Protein AF-A0A1F8V0E2-F1 (afdb_monomer)

Mean predicted aligned error: 14.2 Å

Radius of gyration: 27.64 Å; Cα contacts (8 Å, |Δi|>4): 1046; chains: 1; bounding box: 62×110×62 Å

Secondary structure (DSSP, 8-state):
--------------------------SS--EE-TT--B-----------------EEE--TT------BTTB---------S--EEEEE-TTSPEEEEE----TT-EEEEE--TTSS--EEEEEESSTTS---SS--EEEEP--HHHHHHHHHHHHHHHTTSBGGG--EEEESSTT-BGGG-TTTTTS-SBSS-HHHHHHTT--EEEEEEEEETTTTEEEE---B--TT-SSPPBT--TTSPBHHHHHHHHHHHHHHHTTT-TT--EEEEEEEE-TTTHHHHHHHHHHHTTTTB--HHHHHHHHHHTTPPP-SSB-TTT-BHHHHHHTT--EEEEESSSTTTT-SSEE-BBTTSPBSPEEEEGGGGGSTTHHHHTTTTSTT--S-EEEE-B--TTS-TTB---HHHHHHHTTS---EEEESS--TT-HHHHHT--SBPTT-SPPTTSTT--SEEEEETTTTEEE----TTTS-EEEEEEETTS-TTS-EEEEEES---GGGHHHHHHHHHHHHH-TTEEE----SHHHHHHHHHHGGG-SEEEEEEEEETTEEEETT--S-----

pLDDT: mean 71.25, std 27.0, range [20.19, 98.75]

Nearest PDB structures (foldseek):
  3ptd-assembly1_A  TM=5.084E-01  e=2.841E-07  Bacillus cereus
  6ptd-assembly1_A  TM=5.442E-01  e=3.149E-06  Bacillus cereus

Sequence (565 aa):
MKSPRLQQALFVTLLSSCILTSYAWDEYLNIYNNSNEPLNYSASPVKSSGITPNHAVVIPPYSKLNVKVKDGTLSFFERWQSKGVISLSSEHGGTVTVNYHGWANYHSLELKNKTKNSNANVQLFTDSRKMCDGPINCIIVSPNMDWVKQTLQLQNAMNRYEPLNNQQQVSTHNSYISSAYGKTYGIDPNQKIKISEQLEAGVTALEIDLHYAITRDDILLCHGHPRFGLPAPAIGCAPWDDKLSEGLQEISRWMEQKLKTNSNLFITLYLDASLAGHVKMADSIFQRELGQYIFSRQDLANYLQKQGLSPSSALPADRLTQQDILAVQKHILIVTKGREFENSRFVFDRTTSGIDFPYDRGVSAVDDATFGAHIFNKDVNHTSLWRLYEDQTAISDQDRYVNVFNIAKIMPWRVNWISMDKLTSNDSRLASLVWSWDIDFPLATSNNNAKPYAVLVKDRQRLQNGIDVATQPVSVLCHDETQAIKEGWVVTRATHLNTSDLVNSAEQMCQQNFGPSFRFAAPVNSYSMAPAVQAAANADRVLVNNIYEDGQWVVNQKRGLTLVK

Structure (mmCIF, N/CA/C/O backbone):
data_AF-A0A1F8V0E2-F1
#
_entry.id   AF-A0A1F8V0E2-F1
#
loop_
_atom_site.group_PDB
_atom_site.id
_atom_site.type_symbol
_atom_site.label_atom_id
_atom_site.label_alt_id
_atom_site.label_comp_id
_atom_site.label_asym_id
_atom_site.label_entity_id
_atom_site.label_seq_id
_atom_site.pdbx_PDB_ins_code
_atom_site.Cartn_x
_atom_site.Cartn_y
_atom_site.Cartn_z
_atom_site.occupancy
_atom_site.B_iso_or_equiv
_atom_site.auth_seq_id
_atom_site.auth_comp_id
_atom_site.auth_asym_id
_atom_site.auth_atom_id
_atom_site.pdbx_PDB_model_num
ATOM 1 N N . MET A 1 1 ? -5.749 -82.601 -27.896 1.00 32.06 1 MET A N 1
ATOM 2 C CA . MET A 1 1 ? -5.271 -83.143 -26.601 1.00 32.06 1 MET A CA 1
ATOM 3 C C . MET A 1 1 ? -5.650 -82.166 -25.494 1.00 32.06 1 MET A C 1
ATOM 5 O O . MET A 1 1 ? -5.519 -80.978 -25.731 1.00 32.06 1 MET A O 1
ATOM 9 N N . LYS A 1 2 ? -6.161 -82.670 -24.358 1.00 30.38 2 LYS A N 1
ATOM 10 C CA . LYS A 1 2 ? -6.510 -81.958 -23.103 1.00 30.38 2 LYS A CA 1
ATOM 11 C C . LYS A 1 2 ? -7.032 -80.504 -23.207 1.00 30.38 2 LYS A C 1
ATOM 13 O O . LYS A 1 2 ? -6.285 -79.547 -23.057 1.00 30.38 2 LYS A O 1
ATOM 18 N N . SER A 1 3 ? -8.354 -80.374 -23.316 1.00 24.47 3 SER A N 1
ATOM 19 C CA . SER A 1 3 ? -9.130 -79.374 -22.552 1.00 24.47 3 SER A CA 1
ATOM 20 C C . SER A 1 3 ? -9.535 -80.004 -21.193 1.00 24.47 3 SER A C 1
ATOM 22 O O . SER A 1 3 ? -9.046 -81.105 -20.904 1.00 24.47 3 SER A O 1
ATOM 24 N N . PRO A 1 4 ? -10.477 -79.458 -20.388 1.00 48.12 4 PRO A N 1
ATOM 25 C CA . PRO A 1 4 ? -11.000 -78.084 -20.242 1.00 48.12 4 PRO A CA 1
ATOM 26 C C . PRO A 1 4 ? -10.798 -77.572 -18.781 1.00 48.12 4 PRO A C 1
ATOM 28 O O . PRO A 1 4 ? -10.165 -78.254 -17.983 1.00 48.12 4 PRO A O 1
ATOM 31 N N . ARG A 1 5 ? -11.250 -76.385 -18.344 1.00 25.97 5 ARG A N 1
ATOM 32 C CA . ARG A 1 5 ? -12.617 -76.002 -17.878 1.00 25.97 5 ARG A CA 1
ATOM 33 C C . ARG A 1 5 ? -12.500 -74.596 -17.236 1.00 25.97 5 ARG A C 1
ATOM 35 O O . ARG A 1 5 ? -11.422 -74.305 -16.733 1.00 25.97 5 ARG A O 1
ATOM 42 N N . LEU A 1 6 ? -13.492 -73.702 -17.137 1.00 24.61 6 LEU A N 1
ATOM 43 C CA . LEU A 1 6 ? -14.883 -73.553 -17.628 1.00 24.61 6 LEU A CA 1
ATOM 44 C C . LEU A 1 6 ? -15.144 -72.005 -17.685 1.00 24.61 6 LEU A C 1
ATOM 46 O O . LEU A 1 6 ? -14.447 -71.274 -16.990 1.00 24.61 6 LEU A O 1
ATOM 50 N N . GLN A 1 7 ? -15.922 -71.422 -18.615 1.00 23.94 7 GLN A N 1
ATOM 51 C CA . GLN A 1 7 ? -17.346 -70.986 -18.469 1.00 23.94 7 GLN A CA 1
ATOM 52 C C . GLN A 1 7 ? -17.702 -70.294 -17.125 1.00 23.94 7 GLN A C 1
ATOM 54 O O . GLN A 1 7 ? -17.246 -70.766 -16.094 1.00 23.94 7 GLN A O 1
ATOM 59 N N . GLN A 1 8 ? -18.566 -69.269 -16.985 1.00 24.05 8 GLN A N 1
ATOM 60 C CA . GLN A 1 8 ? -19.472 -68.438 -17.832 1.00 24.05 8 GLN A CA 1
ATOM 61 C C . GLN A 1 8 ? -20.029 -67.301 -16.899 1.00 24.05 8 GLN A C 1
ATOM 63 O O . GLN A 1 8 ? -19.872 -67.439 -15.691 1.00 24.05 8 GLN A O 1
ATOM 68 N N . ALA A 1 9 ? -20.702 -66.191 -17.263 1.00 23.22 9 ALA A N 1
ATOM 69 C CA . ALA A 1 9 ? -21.072 -65.486 -18.510 1.00 23.22 9 ALA A CA 1
ATOM 70 C C . ALA A 1 9 ? -21.535 -64.026 -18.157 1.00 23.22 9 ALA A C 1
ATOM 72 O O . ALA A 1 9 ? -21.229 -63.552 -17.070 1.00 23.22 9 ALA A O 1
ATOM 73 N N . LEU A 1 10 ? -22.323 -63.379 -19.041 1.00 22.20 10 LEU A N 1
ATOM 74 C CA . LEU A 1 10 ? -22.990 -62.051 -18.960 1.00 22.20 10 LEU A CA 1
ATOM 75 C C . LEU A 1 10 ? -22.047 -60.827 -19.085 1.00 22.20 10 LEU A C 1
ATOM 77 O O . LEU A 1 10 ? -21.176 -60.634 -18.251 1.00 22.20 10 LEU A O 1
ATOM 81 N N . PHE A 1 11 ? -22.058 -60.000 -20.146 1.00 21.77 11 PHE A N 1
ATOM 82 C CA . PHE A 1 11 ? -23.149 -59.300 -20.872 1.00 21.77 11 PHE A CA 1
ATOM 83 C C . PHE A 1 11 ? -24.024 -58.403 -19.978 1.00 21.77 11 PHE A C 1
ATOM 85 O O . PHE A 1 11 ? -24.867 -58.912 -19.251 1.00 21.77 11 PHE A O 1
ATOM 92 N N . VAL A 1 12 ? -23.890 -57.076 -20.124 1.00 21.95 12 VAL A N 1
ATOM 93 C CA . VAL A 1 12 ? -24.851 -56.214 -20.851 1.00 21.95 12 VAL A CA 1
ATOM 94 C C . VAL A 1 12 ? -24.144 -54.920 -21.288 1.00 21.95 12 VAL A C 1
ATOM 96 O O . VAL A 1 12 ? -23.405 -54.305 -20.525 1.00 21.95 12 VAL A O 1
ATOM 99 N N . THR A 1 13 ? -24.379 -54.520 -22.535 1.00 22.77 13 THR A N 1
ATOM 100 C CA . THR A 1 13 ? -23.957 -53.244 -23.130 1.00 22.77 13 THR A CA 1
ATOM 101 C C . THR A 1 13 ? -24.976 -52.153 -22.806 1.00 22.77 13 THR A C 1
ATOM 103 O O . THR A 1 13 ? -26.167 -52.406 -22.961 1.00 22.77 13 THR A O 1
ATOM 106 N N . LEU A 1 14 ? -24.548 -50.923 -22.501 1.00 21.58 14 LEU A N 1
ATOM 107 C CA . LEU A 1 14 ? -25.394 -49.737 -22.698 1.00 21.58 14 LEU A CA 1
ATOM 108 C C . LEU A 1 14 ? -24.549 -48.494 -23.020 1.00 21.58 14 LEU A C 1
ATOM 110 O O . LEU A 1 14 ? -23.881 -47.916 -22.168 1.00 21.58 14 LEU A O 1
ATOM 114 N N . LEU A 1 15 ? -24.586 -48.109 -24.295 1.00 23.11 15 LEU A N 1
ATOM 115 C CA . LEU A 1 15 ? -24.192 -46.794 -24.794 1.00 23.11 15 LEU A CA 1
ATOM 116 C C . LEU A 1 15 ? -25.346 -45.812 -24.558 1.00 23.11 15 LEU A C 1
ATOM 118 O O . LEU A 1 15 ? -26.436 -46.075 -25.056 1.00 23.11 15 LEU A O 1
ATOM 122 N N . SER A 1 16 ? -25.086 -44.653 -23.943 1.00 20.81 16 SER A N 1
ATOM 123 C CA . SER A 1 16 ? -25.761 -43.393 -24.311 1.00 20.81 16 SER A CA 1
ATOM 124 C C . SER A 1 16 ? -25.094 -42.160 -23.680 1.00 20.81 16 SER A C 1
ATOM 126 O O . SER A 1 16 ? -25.280 -41.859 -22.505 1.00 20.81 16 SER A O 1
ATOM 128 N N . SER A 1 17 ? -24.328 -41.450 -24.507 1.00 22.30 17 SER A N 1
ATOM 129 C CA . SER A 1 17 ? -24.238 -39.981 -24.591 1.00 22.30 17 SER A CA 1
ATOM 130 C C . SER A 1 17 ? -24.952 -39.100 -23.541 1.00 22.30 17 SER A C 1
ATOM 132 O O . SER A 1 17 ? -26.177 -39.013 -23.544 1.00 22.30 17 SER A O 1
ATOM 134 N N . CYS A 1 18 ? -24.164 -38.288 -22.825 1.00 20.19 18 CYS A N 1
ATOM 135 C CA . CYS A 1 18 ? -24.376 -36.845 -22.595 1.00 20.19 18 CYS A CA 1
ATOM 136 C C . CYS A 1 18 ? -22.993 -36.239 -22.274 1.00 20.19 18 CYS A C 1
ATOM 138 O O . CYS A 1 18 ? -22.323 -36.685 -21.353 1.00 20.19 18 CYS A O 1
ATOM 140 N N . ILE A 1 19 ? -22.388 -35.471 -23.185 1.00 21.19 19 ILE A N 1
ATOM 141 C CA . ILE A 1 19 ? -22.507 -34.004 -23.295 1.00 21.19 19 ILE A CA 1
ATOM 142 C C . ILE A 1 19 ? -21.935 -33.273 -22.067 1.00 21.19 19 ILE A C 1
ATOM 144 O O . ILE A 1 19 ? -22.516 -33.285 -20.990 1.00 21.19 19 ILE A O 1
ATOM 148 N N . LEU A 1 20 ? -20.796 -32.611 -22.310 1.00 26.66 20 LEU A N 1
ATOM 149 C CA . LEU A 1 20 ? -20.323 -31.350 -21.720 1.00 26.66 20 LEU A CA 1
ATOM 150 C C . LEU A 1 20 ? -20.977 -30.899 -20.401 1.00 26.66 20 LEU A C 1
ATOM 152 O O . LEU A 1 20 ? -22.041 -30.295 -20.434 1.00 26.66 20 LEU A O 1
ATOM 156 N N . THR A 1 21 ? -20.247 -31.004 -19.287 1.00 20.19 21 THR A N 1
ATOM 157 C CA . THR A 1 21 ? -20.057 -29.875 -18.350 1.00 20.19 21 THR A CA 1
ATOM 158 C C . THR A 1 21 ? -18.792 -30.077 -17.508 1.00 20.19 21 THR A C 1
ATOM 160 O O . THR A 1 21 ? -18.758 -30.855 -16.558 1.00 20.19 21 THR A O 1
ATOM 163 N N . SER A 1 22 ? -17.728 -29.344 -17.834 1.00 21.69 22 SER A N 1
ATOM 164 C CA . SER A 1 22 ? -16.590 -29.149 -16.933 1.00 21.69 22 SER A CA 1
ATOM 165 C C . SER A 1 22 ? -16.955 -28.080 -15.899 1.00 21.69 22 SER A C 1
ATOM 167 O O . SER A 1 22 ? -16.687 -26.898 -16.111 1.00 21.69 22 SER A O 1
ATOM 169 N N . TYR A 1 23 ? -17.609 -28.475 -14.806 1.00 20.86 23 TYR A N 1
ATOM 170 C CA . TYR A 1 23 ? -17.811 -27.574 -13.669 1.00 20.86 23 TYR A CA 1
ATOM 171 C C . TYR A 1 23 ? -16.517 -27.442 -12.858 1.00 20.86 23 TYR A C 1
ATOM 173 O O . TYR A 1 23 ? -15.891 -28.447 -12.515 1.00 20.86 23 TYR A O 1
ATOM 181 N N . ALA A 1 24 ? -16.127 -26.198 -12.578 1.00 24.03 24 ALA A N 1
ATOM 182 C CA . ALA A 1 24 ? -14.973 -25.861 -11.752 1.00 24.03 24 ALA A CA 1
ATOM 183 C C . ALA A 1 24 ? -15.179 -26.312 -10.295 1.00 24.03 24 ALA A C 1
ATOM 185 O O . ALA A 1 24 ? -16.301 -26.293 -9.789 1.00 24.03 24 ALA A O 1
ATOM 186 N N . TRP A 1 25 ? -14.095 -26.711 -9.621 1.00 22.03 25 TRP A N 1
ATOM 187 C CA . TRP A 1 25 ? -14.128 -27.210 -8.238 1.00 22.03 25 TRP A CA 1
ATOM 188 C C . TRP A 1 25 ? -12.974 -26.675 -7.362 1.00 22.03 25 TRP A C 1
ATOM 190 O O . TRP A 1 25 ? -12.605 -27.320 -6.384 1.00 22.03 25 TRP A O 1
ATOM 200 N N . ASP A 1 26 ? -12.451 -25.482 -7.667 1.00 24.75 26 ASP A N 1
ATOM 201 C CA . ASP A 1 26 ? -11.327 -24.854 -6.939 1.00 24.75 26 ASP A CA 1
ATOM 202 C C . ASP A 1 26 ? -11.748 -24.016 -5.706 1.00 24.75 26 ASP A C 1
ATOM 204 O O . ASP A 1 26 ? -10.909 -23.424 -5.032 1.00 24.75 26 ASP A O 1
ATOM 208 N N . GLU A 1 27 ? -13.045 -23.920 -5.392 1.00 26.31 27 GLU A N 1
ATOM 209 C CA . GLU A 1 27 ? -13.562 -22.817 -4.557 1.00 26.31 27 GLU A CA 1
ATOM 210 C C . GLU A 1 27 ? -13.611 -23.046 -3.034 1.00 26.31 27 GLU A C 1
ATOM 212 O O . GLU A 1 27 ? -13.957 -22.114 -2.310 1.00 26.31 27 GLU A O 1
ATOM 217 N N . TYR A 1 28 ? -13.309 -24.244 -2.504 1.00 28.03 28 TYR A N 1
ATOM 218 C CA . TYR A 1 28 ? -13.733 -24.565 -1.123 1.00 28.03 28 TYR A CA 1
ATOM 219 C C . TYR A 1 28 ? -12.731 -25.196 -0.148 1.00 28.03 28 TYR A C 1
ATOM 221 O O . TYR A 1 28 ? -13.070 -25.268 1.036 1.00 28.03 28 TYR A O 1
ATOM 229 N N . LEU A 1 29 ? -11.523 -25.597 -0.565 1.00 30.59 29 LEU A N 1
ATOM 230 C CA . LEU A 1 29 ? -10.439 -25.913 0.380 1.00 30.59 29 LEU A CA 1
ATOM 231 C C . LEU A 1 29 ? -9.061 -25.978 -0.302 1.00 30.59 29 LEU A C 1
ATOM 233 O O . LEU A 1 29 ? -8.718 -26.999 -0.894 1.00 30.59 29 LEU A O 1
ATOM 237 N N . ASN A 1 30 ? -8.234 -24.943 -0.136 1.00 34.66 30 ASN A N 1
ATOM 238 C CA . ASN A 1 30 ? -6.823 -25.009 -0.525 1.00 34.66 30 ASN A CA 1
ATOM 239 C C . ASN A 1 30 ? -5.976 -25.473 0.665 1.00 34.66 30 ASN A C 1
ATOM 241 O O . ASN A 1 30 ? -6.032 -24.882 1.743 1.00 34.66 30 ASN A O 1
ATOM 245 N N . ILE A 1 31 ? -5.215 -26.551 0.462 1.00 34.81 31 ILE A N 1
ATOM 246 C CA . ILE A 1 31 ? -4.322 -27.161 1.453 1.00 34.81 31 ILE A CA 1
ATOM 247 C C . ILE A 1 31 ? -2.884 -26.878 1.022 1.00 34.81 31 ILE A C 1
ATOM 249 O O . ILE A 1 31 ? -2.394 -27.468 0.056 1.00 34.81 31 ILE A O 1
ATOM 253 N N . TYR A 1 32 ? -2.215 -26.005 1.770 1.00 34.91 32 TYR A N 1
ATOM 254 C CA . TYR A 1 32 ? -0.799 -25.685 1.593 1.00 34.91 32 TYR A CA 1
ATOM 255 C C . TYR A 1 32 ? 0.049 -26.401 2.647 1.00 34.91 32 TYR A C 1
ATOM 257 O O . TYR A 1 32 ? -0.386 -26.579 3.787 1.00 34.91 32 TYR A O 1
ATOM 265 N N . ASN A 1 33 ? 1.258 -26.800 2.258 1.00 34.00 33 ASN A N 1
ATOM 266 C CA . ASN A 1 33 ? 2.328 -27.233 3.156 1.00 34.00 33 ASN A CA 1
ATOM 267 C C . ASN A 1 33 ? 3.347 -26.089 3.360 1.00 34.00 33 ASN A C 1
ATOM 269 O O . ASN A 1 33 ? 3.208 -25.007 2.790 1.00 34.00 33 ASN A O 1
ATOM 273 N N . ASN A 1 34 ? 4.428 -26.352 4.102 1.00 31.64 34 ASN A N 1
ATOM 274 C CA . ASN A 1 34 ? 5.511 -25.381 4.315 1.00 31.64 34 ASN A CA 1
ATOM 275 C C . ASN A 1 34 ? 6.275 -24.978 3.026 1.00 31.64 34 ASN A C 1
ATOM 277 O O . ASN A 1 34 ? 7.108 -24.084 3.102 1.00 31.64 34 ASN A O 1
ATOM 281 N N . SER A 1 35 ? 6.016 -25.601 1.864 1.00 32.94 35 SER A N 1
ATOM 282 C CA . SER A 1 35 ? 6.613 -25.228 0.569 1.00 32.94 35 SER A CA 1
ATOM 283 C C . SER A 1 35 ? 5.652 -24.474 -0.364 1.00 32.94 35 SER A C 1
ATOM 285 O O . SER A 1 35 ? 5.966 -24.310 -1.538 1.00 32.94 35 SER A O 1
ATOM 287 N N . ASN A 1 36 ? 4.485 -24.028 0.128 1.00 38.97 36 ASN A N 1
ATOM 288 C CA . ASN A 1 36 ? 3.439 -23.307 -0.624 1.00 38.97 36 ASN A CA 1
ATOM 289 C C . ASN A 1 36 ? 2.907 -24.011 -1.894 1.00 38.97 36 ASN A C 1
ATOM 291 O O . ASN A 1 36 ? 2.113 -23.425 -2.633 1.00 38.97 36 ASN A O 1
ATOM 295 N N . GLU A 1 37 ? 3.263 -25.272 -2.143 1.00 33.84 37 GLU A N 1
ATOM 296 C CA . GLU A 1 37 ? 2.691 -26.031 -3.253 1.00 33.84 37 GLU A CA 1
ATOM 297 C C . GLU A 1 37 ? 1.281 -26.526 -2.887 1.00 33.84 37 GLU A C 1
ATOM 299 O O . GLU A 1 37 ? 1.060 -26.976 -1.755 1.00 33.84 37 GLU A O 1
ATOM 304 N N . PRO A 1 38 ? 0.314 -26.507 -3.826 1.00 32.06 38 PRO A N 1
ATOM 305 C CA . PRO A 1 38 ? -0.947 -27.211 -3.642 1.00 32.06 38 PRO A CA 1
ATOM 306 C C . PRO A 1 38 ? -0.664 -28.705 -3.465 1.00 32.06 38 PRO A C 1
ATOM 308 O O . PRO A 1 38 ? -0.151 -29.362 -4.377 1.00 32.06 38 PRO A O 1
ATOM 311 N N . LEU A 1 39 ? -1.005 -29.267 -2.302 1.00 32.31 39 LEU A N 1
ATOM 312 C CA . LEU A 1 39 ? -0.812 -30.696 -2.065 1.00 32.31 39 LEU A CA 1
ATOM 313 C C . LEU A 1 39 ? -1.765 -31.516 -2.948 1.00 32.31 39 LEU A C 1
ATOM 315 O O . LEU A 1 39 ? -2.921 -31.754 -2.596 1.00 32.31 39 LEU A O 1
ATOM 319 N N . ASN A 1 40 ? -1.244 -32.005 -4.077 1.00 30.19 40 ASN A N 1
ATOM 320 C CA . ASN A 1 40 ? -1.903 -32.977 -4.947 1.00 30.19 40 ASN A CA 1
ATOM 321 C C . ASN A 1 40 ? -2.110 -34.311 -4.210 1.00 30.19 40 ASN A C 1
ATOM 323 O O . ASN A 1 40 ? -1.322 -35.253 -4.333 1.00 30.19 40 ASN A O 1
ATOM 327 N N . TYR A 1 41 ? -3.199 -34.408 -3.448 1.00 29.22 41 TYR A N 1
ATOM 328 C CA . TYR A 1 41 ? -3.575 -35.610 -2.712 1.00 29.22 41 TYR A CA 1
ATOM 329 C C . TYR A 1 41 ? -4.121 -36.697 -3.653 1.00 29.22 41 TYR A C 1
ATOM 331 O O . TYR A 1 41 ? -5.310 -37.017 -3.678 1.00 29.22 41 TYR A O 1
ATOM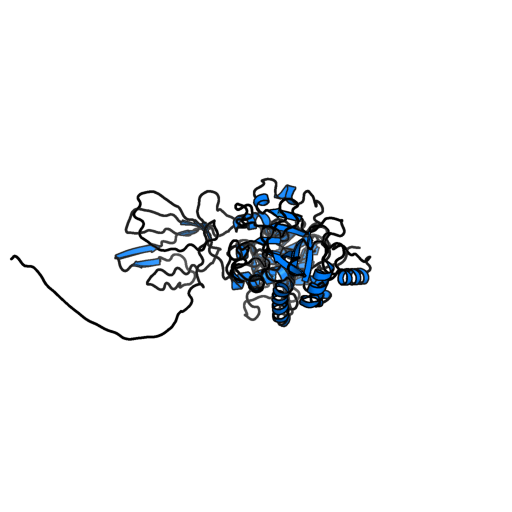 339 N N . SER A 1 42 ? -3.228 -37.331 -4.418 1.00 23.03 42 SER A N 1
ATOM 340 C CA . SER A 1 42 ? -3.524 -38.649 -4.977 1.00 23.03 42 SER A CA 1
ATOM 341 C C . SER A 1 42 ? -3.404 -39.681 -3.852 1.00 23.03 42 SER A C 1
ATOM 343 O O . SER A 1 42 ? -2.313 -40.022 -3.396 1.00 23.03 42 SER A O 1
ATOM 345 N N . ALA A 1 43 ? -4.544 -40.176 -3.368 1.00 24.55 43 ALA A N 1
ATOM 346 C CA . ALA A 1 43 ? -4.594 -41.273 -2.405 1.00 24.55 43 ALA A CA 1
ATOM 347 C C . ALA A 1 43 ? -4.241 -42.609 -3.090 1.00 24.55 43 ALA A C 1
ATOM 349 O O . ALA A 1 43 ? -5.074 -43.505 -3.223 1.00 24.55 43 ALA A O 1
ATOM 350 N N . SER A 1 44 ? -2.994 -42.737 -3.545 1.00 21.20 44 SER A N 1
ATOM 351 C CA . SER A 1 44 ? -2.422 -44.017 -3.957 1.00 21.20 44 SER A CA 1
ATOM 352 C C . SER A 1 44 ? -2.027 -44.804 -2.701 1.00 21.20 44 SER A C 1
ATOM 354 O O . SER A 1 44 ? -1.364 -44.244 -1.824 1.00 21.20 44 SER A O 1
ATOM 356 N N . PRO A 1 45 ? -2.406 -46.088 -2.565 1.00 21.34 45 PRO A N 1
ATOM 357 C CA . PRO A 1 45 ? -2.124 -46.866 -1.364 1.00 21.34 45 PRO A CA 1
ATOM 358 C C . PRO A 1 45 ? -0.636 -47.233 -1.287 1.00 21.34 45 PRO A C 1
ATOM 360 O O . PRO A 1 45 ? -0.212 -48.296 -1.746 1.00 21.34 45 PRO A O 1
ATOM 363 N N . VAL A 1 46 ? 0.166 -46.360 -0.673 1.00 20.55 46 VAL A N 1
ATOM 364 C CA . VAL A 1 46 ? 1.576 -46.637 -0.383 1.00 20.55 46 VAL A CA 1
ATOM 365 C C . VAL A 1 46 ? 1.659 -47.791 0.617 1.00 20.55 46 VAL A C 1
ATOM 367 O O . VAL A 1 46 ? 1.357 -47.649 1.803 1.00 20.55 46 VAL A O 1
ATOM 370 N N . LYS A 1 47 ? 2.095 -48.960 0.140 1.00 27.92 47 LYS A N 1
ATOM 371 C CA . LYS A 1 47 ? 2.587 -50.034 1.006 1.00 27.92 47 LYS A CA 1
ATOM 372 C C . LYS A 1 47 ? 3.996 -49.676 1.480 1.00 27.92 47 LYS A C 1
ATOM 374 O O . LYS A 1 47 ? 4.972 -50.075 0.851 1.00 27.92 47 LYS A O 1
ATOM 379 N N . SER A 1 48 ? 4.107 -48.987 2.609 1.00 23.36 48 SER A N 1
ATOM 380 C CA . SER A 1 48 ? 5.355 -48.939 3.374 1.00 23.36 48 SER A CA 1
ATOM 381 C C . SER A 1 48 ? 5.087 -49.067 4.873 1.00 23.36 48 SER A C 1
ATOM 383 O O . SER A 1 48 ? 4.056 -48.651 5.400 1.00 23.36 48 SER A O 1
ATOM 385 N N . SER A 1 49 ? 6.010 -49.739 5.551 1.00 28.19 49 SER A N 1
ATOM 386 C CA . SER A 1 49 ? 6.003 -49.988 6.989 1.00 28.19 49 SER A CA 1
ATOM 387 C C . SER A 1 49 ? 6.926 -48.986 7.687 1.00 28.19 49 SER A C 1
ATOM 389 O O . SER A 1 49 ? 8.142 -49.107 7.558 1.00 28.19 49 SER A O 1
ATOM 391 N N . GLY A 1 50 ? 6.369 -48.018 8.421 1.00 22.98 50 GLY A N 1
ATOM 392 C CA . GLY A 1 50 ? 7.141 -47.027 9.189 1.00 22.98 50 GLY A CA 1
ATOM 393 C C . GLY A 1 50 ? 6.296 -45.845 9.693 1.00 22.98 50 GLY A C 1
ATOM 394 O O . GLY A 1 50 ? 5.343 -45.444 9.037 1.00 22.98 50 GLY A O 1
ATOM 395 N N . ILE A 1 51 ? 6.640 -45.315 10.872 1.00 24.33 51 ILE A N 1
ATOM 396 C CA . ILE A 1 51 ? 5.922 -44.302 11.687 1.00 24.33 51 ILE A CA 1
ATOM 397 C C . ILE A 1 51 ? 6.746 -42.991 11.663 1.00 24.33 51 ILE A C 1
ATOM 399 O O . ILE A 1 51 ? 7.959 -43.085 11.811 1.00 24.33 51 ILE A O 1
ATOM 403 N N . THR A 1 52 ? 6.240 -41.758 11.483 1.00 32.09 52 THR A N 1
ATOM 404 C CA . THR A 1 52 ? 4.874 -41.177 11.319 1.00 32.09 52 THR A CA 1
ATOM 405 C C . THR A 1 52 ? 4.967 -39.891 10.459 1.00 32.09 52 THR A C 1
ATOM 407 O O . THR A 1 52 ? 6.077 -39.483 10.122 1.00 32.09 52 THR A O 1
ATOM 410 N N . PRO A 1 53 ? 3.852 -39.176 10.196 1.00 26.56 53 PRO A N 1
ATOM 411 C CA . PRO A 1 53 ? 3.837 -37.756 10.591 1.00 26.56 53 PRO A CA 1
ATOM 412 C C . PRO A 1 53 ? 2.582 -37.347 11.383 1.00 26.56 53 PRO A C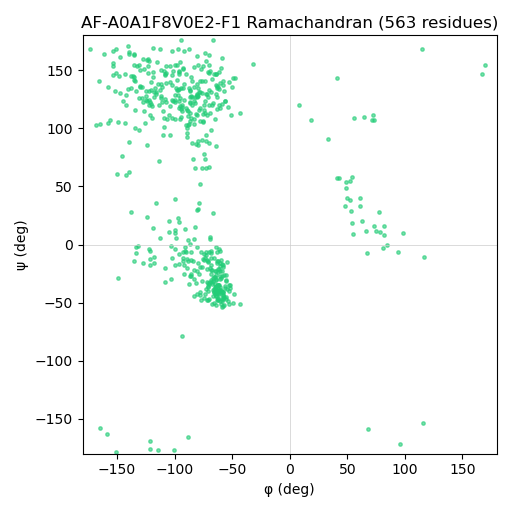 1
ATOM 414 O O . PRO A 1 53 ? 1.456 -37.669 11.004 1.00 26.56 53 PRO A O 1
ATOM 417 N N . ASN A 1 54 ? 2.775 -36.568 12.452 1.00 28.11 54 ASN A N 1
ATOM 418 C CA . ASN A 1 54 ? 1.698 -35.787 13.063 1.00 28.11 54 ASN A CA 1
ATOM 419 C C . ASN A 1 54 ? 1.521 -34.509 12.233 1.00 28.11 54 ASN A C 1
ATOM 421 O O . ASN A 1 54 ? 2.405 -33.655 12.229 1.00 28.11 54 ASN A O 1
ATOM 425 N N . HIS A 1 55 ? 0.399 -34.380 11.528 1.00 30.66 55 HIS A N 1
ATOM 426 C CA . HIS A 1 55 ? 0.037 -33.138 10.847 1.00 30.66 55 HIS A CA 1
ATOM 427 C C . HIS A 1 55 ? -0.718 -32.222 11.814 1.00 30.66 55 HIS A C 1
ATOM 429 O O . HIS A 1 55 ? -1.653 -32.667 12.483 1.00 30.66 55 HIS A O 1
ATOM 435 N N . ALA A 1 56 ? -0.337 -30.948 11.869 1.00 29.88 56 ALA A N 1
ATOM 436 C CA . ALA A 1 56 ? -1.161 -29.911 12.482 1.00 29.88 56 ALA A CA 1
ATOM 437 C C . ALA A 1 56 ? -2.033 -29.262 11.402 1.00 29.88 56 ALA A C 1
ATOM 439 O O . ALA A 1 56 ? -1.640 -29.203 10.237 1.00 29.88 56 ALA A O 1
ATOM 440 N N . VAL A 1 57 ? -3.207 -28.752 11.772 1.00 33.78 57 VAL A N 1
ATOM 441 C CA . VAL A 1 57 ? -4.021 -27.928 10.866 1.00 33.78 57 VAL A CA 1
ATOM 442 C C . VAL A 1 57 ? -4.228 -26.572 11.527 1.00 33.78 57 VAL A C 1
ATOM 444 O O . VAL A 1 57 ? -4.928 -26.445 12.530 1.00 33.78 57 VAL A O 1
ATOM 447 N N . VAL A 1 58 ? -3.612 -25.544 10.955 1.00 33.59 58 VAL A N 1
ATOM 448 C CA . VAL A 1 58 ? -3.878 -24.146 11.282 1.00 33.59 58 VAL A CA 1
ATOM 449 C C . VAL A 1 58 ? -5.155 -23.758 10.539 1.00 33.59 58 VAL A C 1
ATOM 451 O O . VAL A 1 58 ? -5.132 -23.321 9.388 1.00 33.59 58 VAL A O 1
ATOM 454 N N . ILE A 1 59 ? -6.293 -23.984 11.195 1.00 33.75 59 ILE A N 1
ATOM 455 C CA . ILE A 1 59 ? -7.592 -23.500 10.729 1.00 33.75 59 ILE A CA 1
ATOM 456 C C . ILE A 1 59 ? -7.772 -22.101 11.327 1.00 33.75 59 ILE A C 1
ATOM 458 O O . ILE A 1 59 ? -7.872 -21.998 12.555 1.00 33.75 59 ILE A O 1
ATOM 462 N N . PRO A 1 60 ? -7.843 -21.024 10.518 1.00 30.81 60 PRO A N 1
ATOM 463 C CA . PRO A 1 60 ? -8.218 -19.718 11.028 1.00 30.81 60 PRO A CA 1
ATOM 464 C C . PRO A 1 60 ? -9.535 -19.832 11.795 1.00 30.81 60 PRO A C 1
ATOM 466 O O . PRO A 1 60 ? -10.442 -20.570 11.392 1.00 30.81 60 PRO A O 1
ATOM 469 N N . PRO A 1 61 ? -9.663 -19.133 12.926 1.00 30.09 61 PRO A N 1
ATOM 470 C CA . PRO A 1 61 ? -10.819 -19.302 13.781 1.00 30.09 61 PRO A CA 1
ATOM 471 C C . PRO A 1 61 ? -12.091 -18.923 13.010 1.00 30.09 61 PRO A C 1
ATOM 473 O O . PRO A 1 61 ? -12.239 -17.773 12.597 1.00 30.09 61 PRO A O 1
ATOM 476 N N . TYR A 1 62 ? -12.991 -19.906 12.883 1.00 36.59 62 TYR A N 1
ATOM 477 C CA . TYR A 1 62 ? -14.281 -19.875 12.175 1.00 36.59 62 TYR A CA 1
ATOM 478 C C . TYR A 1 62 ? -14.275 -20.095 10.646 1.00 36.59 62 TYR A C 1
ATOM 480 O O . TYR A 1 62 ? -15.307 -19.901 10.006 1.00 36.59 62 TYR A O 1
ATOM 488 N N . SER A 1 63 ? -13.196 -20.616 10.048 1.00 29.83 63 SER A N 1
ATOM 489 C CA . SER A 1 63 ? -13.243 -21.116 8.660 1.00 29.83 63 SER A CA 1
ATOM 490 C C . SER A 1 63 ? -14.196 -22.316 8.490 1.00 29.83 63 SER A C 1
ATOM 492 O O . SER A 1 63 ? -14.155 -23.272 9.268 1.00 29.83 63 SER A O 1
ATOM 494 N N . LYS A 1 64 ? -15.005 -22.329 7.418 1.00 30.42 64 LYS A N 1
ATOM 495 C CA . LYS A 1 64 ? -15.749 -23.530 6.987 1.00 30.42 64 LYS A CA 1
ATOM 496 C C . LYS A 1 64 ? -14.810 -24.524 6.299 1.00 30.42 64 LYS A C 1
ATOM 498 O O . LYS A 1 64 ? -14.353 -24.276 5.188 1.00 30.42 64 LYS A O 1
ATOM 503 N N . LEU A 1 65 ? -14.582 -25.678 6.923 1.00 33.38 65 LEU A N 1
ATOM 504 C CA . LEU A 1 65 ? -13.806 -26.774 6.338 1.00 33.38 65 LEU A CA 1
ATOM 505 C C . LEU A 1 65 ? -14.691 -27.665 5.444 1.00 33.38 65 LEU A C 1
ATOM 507 O O . LEU A 1 65 ? -15.227 -28.675 5.897 1.00 33.38 65 LEU A O 1
ATOM 511 N N . ASN A 1 66 ? -14.834 -27.321 4.165 1.00 31.45 66 ASN A N 1
ATOM 512 C CA . ASN A 1 66 ? -15.583 -28.134 3.201 1.00 31.45 66 ASN A CA 1
ATOM 513 C C . ASN A 1 66 ? -14.724 -29.291 2.655 1.00 31.45 66 ASN A C 1
ATOM 515 O O . ASN A 1 66 ? -14.104 -29.184 1.600 1.00 31.45 66 ASN A O 1
ATOM 519 N N . VAL A 1 67 ? -14.701 -30.428 3.356 1.00 30.52 67 VAL A N 1
ATOM 520 C CA . VAL A 1 67 ? -13.994 -31.631 2.882 1.00 30.52 67 VAL A CA 1
ATOM 521 C C . VAL A 1 67 ? -14.869 -32.414 1.901 1.00 30.52 67 VAL A C 1
ATOM 523 O O . VAL A 1 67 ? -15.772 -33.143 2.311 1.00 30.52 67 VAL A O 1
ATOM 526 N N . LYS A 1 68 ? -14.576 -32.324 0.600 1.00 27.52 68 LYS A N 1
ATOM 527 C CA . LYS A 1 68 ? -15.062 -33.308 -0.376 1.00 27.52 68 LYS A CA 1
ATOM 528 C C . LYS A 1 68 ? -14.197 -34.562 -0.313 1.00 27.52 68 LYS A C 1
ATOM 530 O O . LYS A 1 68 ? -13.016 -34.526 -0.646 1.00 27.52 68 LYS A O 1
ATOM 535 N N . VAL A 1 69 ? -14.800 -35.680 0.079 1.00 27.12 69 VAL A N 1
ATOM 536 C CA . VAL A 1 69 ? -14.195 -37.003 -0.100 1.00 27.12 69 VAL A CA 1
ATOM 537 C C . VAL A 1 69 ? -14.552 -37.486 -1.503 1.00 27.12 69 VAL A C 1
ATOM 539 O O . VAL A 1 69 ? -15.641 -37.197 -2.006 1.00 27.12 69 VAL A O 1
ATOM 542 N N . LYS A 1 70 ? -13.631 -38.201 -2.153 1.00 25.94 70 LYS A N 1
ATOM 543 C CA . LYS A 1 70 ? -13.912 -38.837 -3.441 1.00 25.94 70 LYS A CA 1
ATOM 544 C C . LYS A 1 70 ? -15.130 -39.755 -3.263 1.00 25.94 70 LYS A C 1
ATOM 546 O O . LYS A 1 70 ? -15.133 -40.587 -2.361 1.00 25.94 70 LYS A O 1
ATOM 551 N N . ASP A 1 71 ? -16.150 -39.515 -4.082 1.00 30.59 71 ASP A N 1
ATOM 552 C CA . ASP A 1 71 ? -17.426 -40.242 -4.134 1.00 30.59 71 ASP A CA 1
ATOM 553 C C . ASP A 1 71 ? -18.466 -39.918 -3.026 1.00 30.59 71 ASP A C 1
ATOM 555 O O . ASP A 1 71 ? -19.349 -40.719 -2.734 1.00 30.59 71 ASP A O 1
ATOM 559 N N . GLY A 1 72 ? -18.457 -38.694 -2.467 1.00 26.84 72 GLY A N 1
ATOM 560 C CA . GLY A 1 72 ? -19.599 -38.185 -1.684 1.00 26.84 72 GLY A CA 1
ATOM 561 C C . GLY A 1 72 ? -19.605 -36.673 -1.404 1.00 26.84 72 GLY A C 1
ATOM 562 O O . GLY A 1 72 ? -18.576 -36.077 -1.086 1.00 26.84 72 GLY A O 1
ATOM 563 N N . THR A 1 73 ? -20.782 -36.037 -1.469 1.00 25.97 73 THR A N 1
ATOM 564 C CA . THR A 1 73 ? -20.960 -34.628 -1.062 1.00 25.97 73 THR A CA 1
ATOM 565 C C . THR A 1 73 ? -21.241 -34.538 0.436 1.00 25.97 73 THR A C 1
ATOM 567 O O . THR A 1 73 ? -22.307 -34.939 0.896 1.00 25.97 73 THR A O 1
ATOM 570 N N . LEU A 1 74 ? -20.309 -33.957 1.194 1.00 28.39 74 LEU A N 1
ATOM 571 C CA . LEU A 1 74 ? -20.540 -33.525 2.573 1.00 28.39 74 LEU A CA 1
ATOM 572 C C . LEU A 1 74 ? -21.135 -32.112 2.583 1.00 28.39 74 LEU A C 1
ATOM 574 O O . LEU A 1 74 ? -20.582 -31.192 1.983 1.00 28.39 74 LEU A O 1
ATOM 578 N N . SER A 1 75 ? -22.253 -31.931 3.286 1.00 24.45 75 SER A N 1
ATOM 579 C CA . SER A 1 75 ? -22.866 -30.621 3.536 1.00 24.45 75 SER A CA 1
ATOM 580 C C . SER A 1 75 ? -22.947 -30.371 5.036 1.00 24.45 75 SER A C 1
ATOM 582 O O . SER A 1 75 ? -23.571 -31.139 5.765 1.00 24.45 75 SER A O 1
ATOM 584 N N . PHE A 1 76 ? -22.320 -29.289 5.499 1.00 27.09 76 PHE A N 1
ATOM 585 C CA . PHE A 1 76 ? -22.301 -28.922 6.913 1.00 27.09 76 PHE A CA 1
ATOM 586 C C . PHE A 1 76 ? -23.524 -28.077 7.289 1.00 27.09 76 PHE A C 1
ATOM 588 O O . PHE A 1 76 ? -23.589 -26.881 7.003 1.00 27.09 76 PHE A O 1
ATOM 595 N N . PHE A 1 77 ? -24.449 -28.716 7.998 1.00 20.73 77 PHE A N 1
ATOM 596 C CA . PHE A 1 77 ? -25.381 -28.103 8.945 1.00 20.73 77 PHE A CA 1
ATOM 597 C C . PHE A 1 77 ? -24.915 -28.553 10.359 1.00 20.73 77 PHE A C 1
ATOM 599 O O . PHE A 1 77 ? -24.323 -29.621 10.482 1.00 20.73 77 PHE A O 1
ATOM 606 N N . GLU A 1 78 ? -25.078 -27.819 11.462 1.00 26.73 78 GLU A N 1
ATOM 607 C CA . GLU A 1 78 ? -25.921 -26.645 11.695 1.00 26.73 78 GLU A CA 1
ATOM 608 C C . GLU A 1 78 ? -25.441 -25.805 12.913 1.00 26.73 78 GLU A C 1
ATOM 610 O O . GLU A 1 78 ? -24.311 -25.921 13.381 1.00 26.73 78 GLU A O 1
ATOM 615 N N . ARG A 1 79 ? -26.349 -24.947 13.395 1.00 22.48 79 ARG A N 1
ATOM 616 C CA . ARG A 1 79 ? -26.363 -24.079 14.581 1.00 22.48 79 ARG A CA 1
ATOM 617 C C . ARG A 1 79 ? -25.615 -24.547 15.838 1.00 22.48 79 ARG A C 1
ATOM 619 O O . ARG A 1 79 ? -25.543 -25.721 16.181 1.00 22.48 79 ARG A O 1
ATOM 626 N N . TRP A 1 80 ? -25.241 -23.533 16.623 1.00 29.23 80 TRP A N 1
ATOM 627 C CA . TRP A 1 80 ? -24.916 -23.617 18.047 1.00 29.23 80 TRP A CA 1
ATOM 628 C C . TRP A 1 80 ? -25.900 -24.495 18.844 1.00 29.23 80 TRP A C 1
ATOM 630 O O . TRP A 1 80 ? -27.027 -24.072 19.098 1.00 29.23 80 TRP A O 1
ATOM 640 N N . GLN A 1 81 ? -25.421 -25.629 19.361 1.00 22.34 81 GLN A N 1
ATOM 641 C CA . GLN A 1 81 ? -25.585 -26.011 20.770 1.00 22.34 81 GLN A CA 1
ATOM 642 C C . GLN A 1 81 ? -24.569 -27.094 21.170 1.00 22.34 81 GLN A C 1
ATOM 644 O O . GLN A 1 81 ? -23.874 -27.674 20.33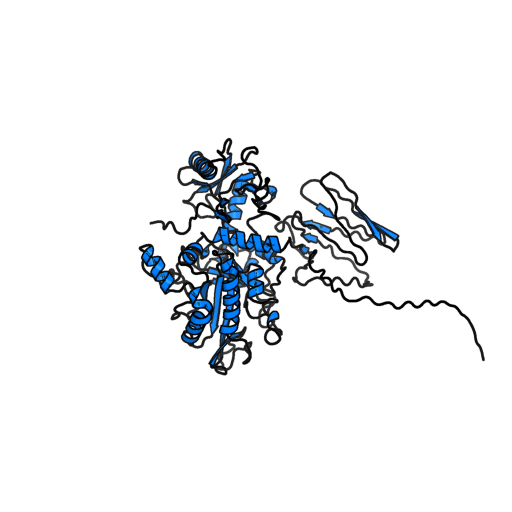6 1.00 22.34 81 GLN A O 1
ATOM 649 N N . SER A 1 82 ? -24.391 -27.286 22.475 1.00 28.86 82 SER A N 1
ATOM 650 C CA . SER A 1 82 ? -23.292 -28.057 23.055 1.00 28.86 82 SER A CA 1
ATOM 651 C C . SER A 1 82 ? -23.424 -29.573 22.841 1.00 28.86 82 SER A C 1
ATOM 653 O O . SER A 1 82 ? -24.412 -30.180 23.241 1.00 28.86 82 SER A O 1
ATOM 655 N N . LYS A 1 83 ? -22.336 -30.184 22.340 1.00 26.55 83 LYS A N 1
ATOM 656 C CA . LYS A 1 83 ? -22.139 -31.625 22.056 1.00 26.55 83 LYS A CA 1
ATOM 657 C C . LYS A 1 83 ? -22.933 -32.159 20.852 1.00 26.55 83 LYS A C 1
ATOM 659 O O . LYS A 1 83 ? -24.122 -32.438 20.943 1.00 26.55 83 LYS A O 1
ATOM 664 N N . GLY A 1 84 ? -22.213 -32.428 19.763 1.00 25.98 84 GLY A N 1
ATOM 665 C CA . GLY A 1 84 ? -22.680 -33.224 18.626 1.00 25.98 84 GLY A CA 1
ATOM 666 C C . GLY A 1 84 ? -21.705 -34.364 18.318 1.00 25.98 84 GLY A C 1
ATOM 667 O O . GLY A 1 84 ? -20.506 -34.241 18.570 1.00 25.98 84 GLY A O 1
ATOM 668 N N . VAL A 1 85 ? -22.224 -35.467 17.778 1.00 27.27 85 VAL A N 1
ATOM 669 C CA . VAL A 1 85 ? -21.440 -36.598 17.254 1.00 27.27 85 VAL A CA 1
ATOM 670 C C . VAL A 1 85 ? -21.618 -36.621 15.742 1.00 27.27 85 VAL A C 1
ATOM 672 O O . VAL A 1 85 ? -22.752 -36.665 15.268 1.00 27.27 85 VAL A O 1
ATOM 675 N N . ILE A 1 86 ? -20.518 -36.611 14.987 1.00 30.02 86 ILE A N 1
ATOM 676 C CA . ILE A 1 86 ? -20.562 -36.730 13.524 1.00 30.02 86 ILE A CA 1
ATOM 677 C C . ILE A 1 86 ? -20.208 -38.170 13.147 1.00 30.02 86 ILE A C 1
ATOM 679 O O . ILE A 1 86 ? -19.140 -38.678 13.503 1.00 30.02 86 ILE A O 1
ATOM 683 N N . SER A 1 87 ? -21.114 -38.816 12.413 1.00 26.36 87 SER A N 1
ATOM 684 C CA . SER A 1 87 ? -20.957 -40.181 11.907 1.00 26.36 87 SER A CA 1
ATOM 685 C C . SER A 1 87 ? -20.727 -40.155 10.401 1.00 26.36 87 SER A C 1
ATOM 687 O O . SER A 1 87 ? -21.543 -39.614 9.662 1.00 26.36 87 SER A O 1
ATOM 689 N N . LEU A 1 88 ? -19.635 -40.771 9.951 1.00 30.50 88 LEU A N 1
ATOM 690 C CA . LEU A 1 88 ? -19.287 -40.926 8.540 1.00 30.50 88 LEU A CA 1
ATOM 691 C C . LEU A 1 88 ? -19.254 -42.418 8.189 1.00 30.50 88 LEU A C 1
ATOM 693 O O . LEU A 1 88 ? -18.665 -43.212 8.925 1.00 30.50 88 LEU A O 1
ATOM 697 N N . SER A 1 89 ? -19.853 -42.799 7.062 1.00 24.25 89 SER A N 1
ATOM 698 C CA . SER A 1 89 ? -19.856 -44.171 6.536 1.00 24.25 89 SER A CA 1
ATOM 699 C C . SER A 1 89 ? -19.136 -44.238 5.192 1.00 24.25 89 SER A C 1
ATOM 701 O O . SER A 1 89 ? -19.457 -43.454 4.303 1.00 24.25 89 SER A O 1
ATOM 703 N N . SER A 1 90 ? -18.219 -45.193 5.016 1.00 30.02 90 SER A N 1
ATOM 704 C CA . SER A 1 90 ? -17.668 -45.536 3.697 1.00 30.02 90 SER A CA 1
ATOM 705 C C . SER A 1 90 ? -18.330 -46.785 3.109 1.00 30.02 90 SER A C 1
ATOM 707 O O . SER A 1 90 ? -18.765 -47.674 3.846 1.00 30.02 90 SER A O 1
ATOM 709 N N . GLU A 1 91 ? -18.328 -46.908 1.779 1.00 27.84 91 GLU A N 1
ATOM 710 C CA . GLU A 1 91 ? -18.848 -48.081 1.049 1.00 27.84 91 GLU A CA 1
ATOM 711 C C . GLU A 1 91 ? -18.072 -49.389 1.315 1.00 27.84 91 GLU A C 1
ATOM 713 O O . GLU A 1 91 ? -18.433 -50.455 0.819 1.00 27.84 91 GLU A O 1
ATOM 718 N N . HIS A 1 92 ? -17.006 -49.347 2.120 1.00 28.30 92 HIS A N 1
ATOM 719 C CA . HIS A 1 92 ? -16.233 -50.518 2.549 1.00 28.30 92 HIS A CA 1
ATOM 720 C C . HIS A 1 92 ? -16.308 -50.749 4.070 1.00 28.30 92 HIS A C 1
ATOM 722 O O . HIS A 1 92 ? -15.350 -51.192 4.701 1.00 28.30 92 HIS A O 1
ATOM 728 N N . GLY A 1 93 ? -17.471 -50.463 4.668 1.00 26.70 93 GLY A N 1
ATOM 729 C CA . GLY A 1 93 ? -17.852 -50.967 5.995 1.00 26.70 93 GLY A CA 1
ATOM 730 C C . GLY A 1 93 ? -17.165 -50.296 7.190 1.00 26.70 93 GLY A C 1
ATOM 731 O O . GLY A 1 93 ? -17.264 -50.791 8.313 1.00 26.70 93 GLY A O 1
ATOM 732 N N . GLY A 1 94 ? -16.477 -49.172 6.978 1.00 29.31 94 GLY A N 1
ATOM 733 C CA . GLY A 1 94 ? -15.852 -48.392 8.043 1.00 29.31 94 GLY A CA 1
ATOM 734 C C . GLY A 1 94 ? -16.737 -47.233 8.496 1.00 29.31 94 GLY A C 1
ATOM 735 O O . GLY A 1 94 ? -16.978 -46.307 7.726 1.00 29.31 94 GLY A O 1
ATOM 736 N N . THR A 1 95 ? -17.171 -47.237 9.760 1.00 28.50 95 THR A N 1
ATOM 737 C CA . THR A 1 95 ? -17.702 -46.024 10.407 1.00 28.50 95 THR A CA 1
ATOM 738 C C . THR A 1 95 ? -16.548 -45.210 10.985 1.00 28.50 95 THR A C 1
ATOM 740 O O . THR A 1 95 ? -15.845 -45.707 11.869 1.00 28.50 95 THR A O 1
ATOM 743 N N . VAL A 1 96 ? -16.372 -43.966 10.544 1.00 31.45 96 VAL A N 1
ATOM 744 C CA . VAL A 1 96 ? -15.518 -42.988 11.236 1.00 31.45 96 VAL A CA 1
ATOM 745 C C . VAL A 1 96 ? -16.420 -42.141 12.127 1.00 31.45 96 VAL A C 1
ATOM 747 O O . VAL A 1 96 ? -17.392 -41.548 11.661 1.00 31.45 96 VAL A O 1
ATOM 750 N N . THR A 1 97 ? -16.114 -42.114 13.421 1.00 29.89 97 THR A N 1
ATOM 751 C CA . THR A 1 97 ? -16.850 -41.335 14.421 1.00 29.89 97 THR A CA 1
ATOM 752 C C . THR A 1 97 ? -15.958 -40.195 14.881 1.00 29.89 97 THR A C 1
ATOM 754 O O . THR A 1 97 ? -14.913 -40.447 15.480 1.00 29.89 97 THR A O 1
ATOM 757 N N . VAL A 1 98 ? -16.360 -38.956 14.601 1.00 32.62 98 VAL A N 1
ATOM 758 C CA . VAL A 1 98 ? -15.650 -37.764 15.080 1.00 32.62 98 VAL A CA 1
ATOM 759 C C . VAL A 1 98 ? -16.310 -37.318 16.380 1.00 32.62 98 VAL A C 1
ATOM 761 O O . VAL A 1 98 ? -17.449 -36.846 16.383 1.00 32.62 98 VAL A O 1
ATOM 764 N N . ASN A 1 99 ? -15.593 -37.496 17.490 1.00 30.09 99 ASN A N 1
ATOM 765 C CA . ASN A 1 99 ? -16.033 -37.067 18.814 1.00 30.09 99 ASN A CA 1
ATOM 766 C C . ASN A 1 99 ? -15.469 -35.678 19.117 1.00 30.09 99 ASN A C 1
ATOM 768 O O . ASN A 1 99 ? -14.257 -35.503 19.223 1.00 30.09 99 ASN A O 1
ATOM 772 N N . TYR A 1 100 ? -16.353 -34.696 19.276 1.00 29.97 100 TYR A N 1
ATOM 773 C CA . TYR A 1 100 ? -15.971 -33.335 19.630 1.00 29.97 100 TYR A CA 1
ATOM 774 C C . TYR A 1 100 ? -15.954 -33.151 21.155 1.00 29.97 100 TYR A C 1
ATOM 776 O O . TYR A 1 100 ? -16.993 -33.240 21.816 1.00 29.97 100 TYR A O 1
ATOM 784 N N . HIS A 1 101 ? -14.782 -32.847 21.713 1.00 27.19 101 HIS A N 1
ATOM 785 C CA . HIS A 1 101 ? -14.600 -32.530 23.129 1.00 27.19 101 HIS A CA 1
ATOM 786 C C . HIS A 1 101 ? -14.032 -31.115 23.271 1.00 27.19 101 HIS A C 1
ATOM 788 O O . HIS A 1 101 ? -12.873 -30.879 22.951 1.00 27.19 101 HIS A O 1
ATOM 794 N N . GLY A 1 102 ? -14.850 -30.176 23.754 1.00 24.22 102 GLY A N 1
ATOM 795 C CA . GLY A 1 102 ? -14.456 -28.780 23.943 1.00 24.22 102 GLY A CA 1
ATOM 796 C C . GLY A 1 102 ? -14.616 -28.316 25.388 1.00 24.22 102 GLY A C 1
ATOM 797 O O . GLY A 1 102 ? -15.729 -28.293 25.910 1.00 24.22 102 GLY A O 1
ATOM 798 N N . TRP A 1 103 ? -13.504 -27.902 25.992 1.00 22.06 103 TRP A N 1
ATOM 799 C CA . TRP A 1 103 ? -13.435 -26.870 27.032 1.00 22.06 103 TRP A CA 1
ATOM 800 C C . TRP A 1 103 ? -12.453 -25.798 26.533 1.00 22.06 103 TRP A C 1
ATOM 802 O O . TRP A 1 103 ? -11.683 -26.056 25.611 1.00 22.06 103 TRP A O 1
ATOM 812 N N . ALA A 1 104 ? -12.539 -24.582 27.074 1.00 30.08 104 ALA A N 1
ATOM 813 C CA . ALA A 1 104 ? -11.972 -23.378 26.463 1.00 30.08 104 ALA A CA 1
ATOM 814 C C . ALA A 1 104 ? -10.498 -23.487 26.001 1.00 30.08 104 ALA A C 1
ATOM 816 O O . ALA A 1 104 ? -9.644 -24.037 26.696 1.00 30.08 104 ALA A O 1
ATOM 817 N N . ASN A 1 105 ? -10.215 -22.827 24.872 1.00 28.81 105 ASN A N 1
ATOM 818 C CA . ASN A 1 105 ? -8.894 -22.508 24.307 1.00 28.81 105 ASN A CA 1
ATOM 819 C C . ASN A 1 105 ? -8.142 -23.596 23.519 1.00 28.81 105 ASN A C 1
ATOM 821 O O . ASN A 1 105 ? -7.100 -23.270 22.956 1.00 28.81 105 ASN A O 1
ATOM 825 N N . TYR A 1 106 ? -8.656 -24.825 23.401 1.00 28.66 106 TYR A N 1
ATOM 826 C CA . TYR A 1 106 ? -8.095 -25.832 22.486 1.00 28.66 106 TYR A CA 1
ATOM 827 C C . TYR A 1 106 ? -9.194 -26.644 21.796 1.00 28.66 106 TYR A C 1
ATOM 829 O O . TYR A 1 106 ? -10.104 -27.154 22.447 1.00 28.66 106 TYR A O 1
ATOM 837 N N . HIS A 1 107 ? -9.065 -26.815 20.480 1.00 33.88 107 HIS A N 1
ATOM 838 C CA . HIS A 1 107 ? -9.877 -27.743 19.698 1.00 33.88 107 HIS A CA 1
ATOM 839 C C . HIS A 1 107 ? -8.962 -28.854 19.173 1.00 33.88 107 HIS A C 1
ATOM 841 O O . HIS A 1 107 ? -8.007 -28.590 18.447 1.00 33.88 107 HIS A O 1
ATOM 847 N N . SER A 1 108 ? -9.234 -30.103 19.536 1.00 29.48 108 SER A N 1
ATOM 848 C CA . SER A 1 108 ? -8.579 -31.270 18.941 1.00 29.48 108 SER A CA 1
ATOM 849 C C . SER A 1 108 ? -9.564 -32.002 18.035 1.00 29.48 108 SER A C 1
ATOM 851 O O . SER A 1 108 ? -10.738 -32.159 18.376 1.00 29.48 108 SER A O 1
ATOM 853 N N . LEU A 1 109 ? -9.088 -32.456 16.873 1.00 32.97 109 LEU A N 1
ATOM 854 C CA . LEU A 1 109 ? -9.853 -33.343 16.001 1.00 32.97 109 LEU A CA 1
ATOM 855 C C . LEU A 1 109 ? -9.249 -34.747 16.096 1.00 32.97 109 LEU A C 1
ATOM 857 O O . LEU A 1 109 ? -8.150 -34.996 15.602 1.00 32.97 109 LEU A O 1
ATOM 861 N N . GLU A 1 110 ? -9.952 -35.672 16.748 1.00 31.56 110 GLU A N 1
ATOM 862 C CA . GLU A 1 110 ? -9.499 -37.061 16.855 1.00 31.56 110 GLU A CA 1
ATOM 863 C C . GLU A 1 110 ? -10.000 -37.874 15.647 1.00 31.56 110 GLU A C 1
ATOM 865 O O . GLU A 1 110 ? -11.170 -38.255 15.567 1.00 31.56 110 GLU A O 1
ATOM 870 N N . LEU A 1 111 ? -9.112 -38.144 14.684 1.00 32.25 111 LEU A N 1
ATOM 871 C CA . LEU A 1 111 ? -9.425 -38.936 13.491 1.00 32.25 111 LEU A CA 1
ATOM 872 C C . LEU A 1 111 ? -9.173 -40.430 13.743 1.00 32.25 111 LEU A C 1
ATOM 874 O O . LEU A 1 111 ? -8.074 -40.945 13.533 1.00 32.25 111 LEU A O 1
ATOM 878 N N . LYS A 1 112 ? -10.215 -41.155 14.168 1.00 30.98 112 LYS A N 1
ATOM 879 C CA . LYS A 1 112 ? -10.162 -42.614 14.368 1.00 30.98 112 LYS A CA 1
ATOM 880 C C . LYS A 1 112 ? -10.492 -43.385 13.090 1.00 30.98 112 LYS A C 1
ATOM 882 O O . LYS A 1 112 ? -11.658 -43.546 12.732 1.00 30.98 112 LYS A O 1
ATOM 887 N N . ASN A 1 113 ? -9.469 -43.937 12.437 1.00 31.33 113 ASN A N 1
ATOM 888 C CA . ASN A 1 113 ? -9.658 -44.915 11.366 1.00 31.33 113 ASN A CA 1
ATOM 889 C C . ASN A 1 113 ? -9.898 -46.315 11.961 1.00 31.33 113 ASN A C 1
ATOM 891 O O . ASN A 1 113 ? -8.992 -46.927 12.518 1.00 31.33 113 ASN A O 1
ATOM 895 N N . LYS A 1 114 ? -11.112 -46.854 11.802 1.00 31.50 114 LYS A N 1
ATOM 896 C CA . LYS A 1 114 ? -11.525 -48.137 12.400 1.00 31.50 114 LYS A CA 1
ATOM 897 C C . LYS A 1 114 ? -10.834 -49.391 11.836 1.00 31.50 114 LYS A C 1
ATOM 899 O O . LYS A 1 114 ? -11.088 -50.477 12.346 1.00 31.50 114 LYS A O 1
ATOM 904 N N . THR A 1 115 ? -10.005 -49.275 10.793 1.00 32.00 115 THR A N 1
ATOM 905 C CA . THR A 1 115 ? -9.402 -50.440 10.106 1.00 32.00 115 THR A CA 1
ATOM 906 C C . THR A 1 115 ? -7.940 -50.734 10.455 1.00 32.00 115 THR A C 1
ATOM 908 O O . THR A 1 115 ? -7.468 -51.825 10.135 1.00 32.00 115 THR A O 1
ATOM 911 N N . LYS A 1 116 ? -7.222 -49.836 11.148 1.00 31.44 116 LYS A N 1
ATOM 912 C CA . LYS A 1 116 ? -5.898 -50.113 11.745 1.00 31.44 116 LYS A CA 1
ATOM 913 C C . LYS A 1 116 ? -5.699 -49.308 13.032 1.00 31.44 116 LYS A C 1
ATOM 915 O O . LYS A 1 116 ? -6.110 -48.156 13.100 1.00 31.44 116 LYS A O 1
ATOM 920 N N . ASN A 1 117 ? -5.007 -49.895 14.014 1.00 29.20 117 ASN A N 1
ATOM 921 C CA . ASN A 1 117 ? -4.620 -49.253 15.281 1.00 29.20 117 ASN A CA 1
ATOM 922 C C . ASN A 1 117 ? -3.535 -48.173 15.074 1.00 29.20 117 ASN A C 1
ATOM 924 O O . ASN A 1 117 ? -2.396 -48.327 15.509 1.00 29.20 117 ASN A O 1
ATOM 928 N N . SER A 1 118 ? -3.882 -47.085 14.393 1.00 30.98 118 SER A N 1
ATOM 929 C CA . SER A 1 118 ? -3.034 -45.909 14.200 1.00 30.98 118 SER A CA 1
ATOM 930 C C . SER A 1 118 ? -3.836 -44.657 14.547 1.00 30.98 118 SER A C 1
ATOM 932 O O . SER A 1 118 ? -4.626 -44.174 13.734 1.00 30.98 118 SER A O 1
ATOM 934 N N . ASN A 1 119 ? -3.638 -44.146 15.762 1.00 29.52 119 ASN A N 1
ATOM 935 C CA . ASN A 1 119 ? -4.195 -42.865 16.182 1.00 29.52 119 ASN A CA 1
ATOM 936 C C . ASN A 1 119 ? -3.342 -41.743 15.579 1.00 29.52 119 ASN A C 1
ATOM 938 O O . ASN A 1 119 ? -2.161 -41.638 15.908 1.00 29.52 119 ASN A O 1
ATOM 942 N N . ALA A 1 120 ? -3.931 -40.908 14.725 1.00 31.88 120 ALA A N 1
ATOM 943 C CA . ALA A 1 120 ? -3.317 -39.665 14.271 1.00 31.88 120 ALA A CA 1
ATOM 944 C C . ALA A 1 120 ? -3.954 -38.501 15.042 1.00 31.88 120 ALA A C 1
ATOM 946 O O . ALA A 1 120 ? -5.123 -38.176 14.831 1.00 31.88 120 ALA A O 1
ATOM 947 N N . ASN A 1 121 ? -3.195 -37.898 15.958 1.00 30.19 121 ASN A N 1
ATOM 948 C CA . ASN A 1 121 ? -3.646 -36.733 16.713 1.00 30.19 121 ASN A CA 1
ATOM 949 C C . ASN A 1 121 ? -3.353 -35.467 15.906 1.00 30.19 121 ASN A C 1
ATOM 951 O O . ASN A 1 121 ? -2.197 -35.064 15.790 1.00 30.19 121 ASN A O 1
ATOM 955 N N . VAL A 1 122 ? -4.402 -34.836 15.380 1.00 33.69 122 VAL A N 1
ATOM 956 C CA . VAL A 1 122 ? -4.305 -33.541 14.701 1.00 33.69 122 VAL A CA 1
ATOM 957 C C . VAL A 1 122 ? -4.595 -32.435 15.713 1.00 33.69 122 VAL A C 1
ATOM 959 O O . VAL A 1 122 ? -5.708 -32.326 16.236 1.00 33.69 122 VAL A O 1
ATOM 962 N N . GLN A 1 123 ? -3.586 -31.612 15.999 1.00 31.78 123 GLN A N 1
ATOM 963 C CA . GLN A 1 123 ? -3.769 -30.379 16.766 1.00 31.78 123 GLN A CA 1
ATOM 964 C C . GLN A 1 123 ? -4.298 -29.283 15.834 1.00 31.78 123 GLN A C 1
ATOM 966 O O . GLN A 1 123 ? -3.736 -29.067 14.756 1.00 31.78 123 GLN A O 1
ATOM 971 N N . LEU A 1 124 ? -5.386 -28.620 16.243 1.00 34.91 124 LEU A N 1
ATOM 972 C CA . LEU A 1 124 ? -5.909 -27.445 15.551 1.00 34.91 124 LEU A CA 1
ATOM 973 C C . LEU A 1 124 ? -5.451 -26.184 16.282 1.00 34.91 124 LEU A C 1
ATOM 975 O O . LEU A 1 124 ? -5.732 -26.018 17.471 1.00 34.91 124 LEU A O 1
ATOM 979 N N . PHE A 1 125 ? -4.790 -25.283 15.560 1.00 34.72 125 PHE A N 1
ATOM 980 C CA . PHE A 1 125 ? -4.391 -23.979 16.085 1.00 34.72 125 PHE A CA 1
ATOM 981 C C . PHE A 1 125 ? -5.313 -22.898 15.524 1.00 34.72 125 PHE A C 1
ATOM 983 O O . PHE A 1 125 ? -5.395 -22.714 14.313 1.00 34.72 125 PHE A O 1
ATOM 990 N N . THR A 1 126 ? -6.015 -22.199 16.420 1.00 34.75 126 THR A N 1
ATOM 991 C CA . THR A 1 126 ? -7.022 -21.170 16.099 1.00 34.75 126 THR A CA 1
ATOM 992 C C . THR A 1 126 ? -6.490 -19.736 16.207 1.00 34.75 126 THR A C 1
ATOM 994 O O . THR A 1 126 ? -7.268 -18.786 16.230 1.00 34.75 126 THR A O 1
ATOM 997 N N . ASP A 1 127 ? -5.175 -19.562 16.320 1.00 36.56 127 ASP A N 1
ATOM 998 C CA . ASP A 1 127 ? -4.473 -18.279 16.242 1.00 36.56 127 ASP A CA 1
ATOM 999 C C . ASP A 1 127 ? -3.160 -18.548 15.501 1.00 36.56 127 ASP A C 1
ATOM 1001 O O . ASP A 1 127 ? -2.355 -19.354 15.967 1.00 36.56 127 ASP A O 1
ATOM 1005 N N . SER A 1 128 ? -2.930 -17.891 14.361 1.00 36.94 128 SER A N 1
ATOM 1006 C CA . SER A 1 128 ? -1.701 -18.059 13.567 1.00 36.94 128 SER A CA 1
ATOM 1007 C C . SER A 1 128 ? -0.434 -17.638 14.321 1.00 36.94 128 SER A C 1
ATOM 1009 O O . SER A 1 128 ? 0.671 -17.985 13.915 1.00 36.94 128 SER A O 1
ATOM 1011 N N . ARG A 1 129 ? -0.581 -16.925 15.446 1.00 36.62 129 ARG A N 1
ATOM 1012 C CA . ARG A 1 129 ? 0.513 -16.526 16.344 1.00 36.62 129 ARG A CA 1
ATOM 1013 C C . ARG A 1 129 ? 0.782 -17.550 17.450 1.00 36.62 129 ARG A C 1
ATOM 1015 O O . ARG A 1 129 ? 1.743 -17.386 18.198 1.00 36.62 129 ARG A O 1
ATOM 1022 N N . LYS A 1 130 ? -0.038 -18.601 17.578 1.00 36.50 130 LYS A N 1
ATOM 1023 C CA . LYS A 1 130 ? 0.199 -19.725 18.493 1.00 36.50 130 LYS A CA 1
ATOM 1024 C C . LYS A 1 130 ? 0.534 -20.996 17.713 1.00 36.50 130 LYS A C 1
ATOM 1026 O O . LYS A 1 130 ? -0.349 -21.780 17.396 1.00 36.50 130 LYS A O 1
ATOM 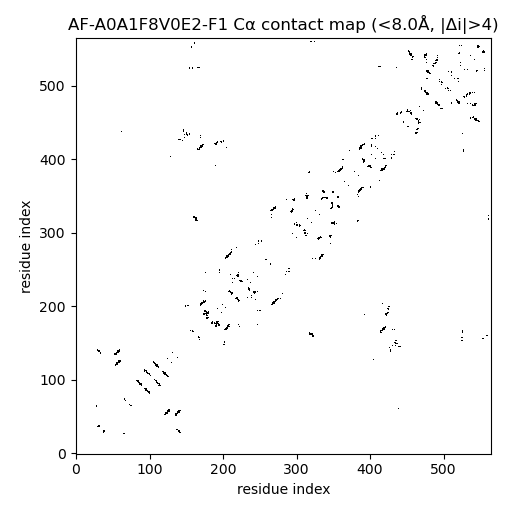1031 N N . MET A 1 131 ? 1.844 -21.206 17.568 1.00 37.44 131 MET A N 1
ATOM 1032 C CA . MET A 1 131 ? 2.527 -22.469 17.244 1.00 37.44 131 MET A CA 1
ATOM 1033 C C . MET A 1 131 ? 2.426 -22.996 15.801 1.00 37.44 131 MET A C 1
ATOM 1035 O O . MET A 1 131 ? 1.464 -23.656 15.430 1.00 37.44 131 MET A O 1
ATOM 1039 N N . CYS A 1 132 ? 3.545 -22.875 15.082 1.00 39.22 132 CYS A N 1
ATOM 1040 C CA . CYS A 1 132 ? 4.161 -23.976 14.330 1.00 39.22 132 CYS A CA 1
ATOM 1041 C C . CYS A 1 132 ? 5.684 -23.854 14.526 1.00 39.22 132 CYS A C 1
ATOM 1043 O O . CYS A 1 132 ? 6.346 -23.162 13.763 1.00 39.22 132 CYS A O 1
ATOM 1045 N N . ASP A 1 133 ? 6.223 -24.473 15.582 1.00 32.31 133 ASP A N 1
ATOM 1046 C CA . ASP A 1 133 ? 7.670 -24.542 15.846 1.00 32.31 133 ASP A CA 1
ATOM 1047 C C . ASP A 1 133 ? 8.116 -26.012 15.790 1.00 32.31 133 ASP A C 1
ATOM 1049 O O . ASP A 1 133 ? 7.513 -26.878 16.432 1.00 32.31 133 ASP A O 1
ATOM 1053 N N . GLY A 1 134 ? 9.169 -26.302 15.021 1.00 37.12 134 GLY A N 1
ATOM 1054 C CA . GLY A 1 134 ? 9.695 -27.657 14.814 1.00 37.12 134 GLY A CA 1
ATOM 1055 C C . GLY A 1 134 ? 9.180 -28.376 13.549 1.00 37.12 134 GLY A C 1
ATOM 1056 O O . GLY A 1 134 ? 8.532 -27.768 12.700 1.00 37.12 134 GLY A O 1
ATOM 1057 N N . PRO A 1 135 ? 9.477 -29.684 13.386 1.00 26.03 135 PRO A N 1
ATOM 1058 C CA . PRO A 1 135 ? 9.315 -30.442 12.133 1.00 26.03 135 PRO A CA 1
ATOM 1059 C C . PRO A 1 135 ? 7.862 -30.877 11.843 1.00 26.03 135 PRO A C 1
ATOM 1061 O O . PRO A 1 135 ? 7.612 -31.975 11.345 1.00 26.03 135 PRO A O 1
ATOM 1064 N N . ILE A 1 136 ? 6.887 -30.045 12.204 1.00 34.41 136 ILE A N 1
ATOM 1065 C CA . ILE A 1 136 ? 5.459 -30.324 12.054 1.00 34.41 136 ILE A CA 1
ATOM 1066 C C . ILE A 1 136 ? 4.976 -29.691 10.747 1.00 34.41 136 ILE A C 1
ATOM 1068 O O . ILE A 1 136 ? 5.019 -28.474 10.581 1.00 34.41 136 ILE A O 1
ATOM 1072 N N . ASN A 1 137 ? 4.473 -30.516 9.826 1.00 35.22 137 ASN A N 1
ATOM 1073 C CA . ASN A 1 137 ? 3.773 -30.017 8.643 1.00 35.22 137 ASN A CA 1
ATOM 1074 C C . ASN A 1 137 ? 2.433 -29.413 9.085 1.00 35.22 137 ASN A C 1
ATOM 1076 O O . ASN A 1 137 ? 1.545 -30.140 9.548 1.00 35.22 137 ASN A O 1
ATOM 1080 N N . CYS A 1 138 ? 2.302 -28.096 8.943 1.00 37.47 138 CYS A N 1
ATOM 1081 C CA . CYS A 1 138 ? 1.088 -27.352 9.247 1.00 37.47 138 CYS A CA 1
ATOM 1082 C C . CYS A 1 138 ? 0.250 -27.157 7.974 1.00 37.47 138 CYS A C 1
ATOM 1084 O O . CYS A 1 138 ? 0.746 -26.648 6.974 1.00 37.47 138 CYS A O 1
ATOM 1086 N N . ILE A 1 139 ? -1.026 -27.549 8.012 1.00 37.94 139 ILE A N 1
ATOM 1087 C CA . ILE A 1 139 ? -2.004 -27.275 6.950 1.00 37.94 139 ILE A CA 1
ATOM 1088 C C . ILE A 1 139 ? -2.658 -25.928 7.239 1.00 37.94 139 ILE A C 1
ATOM 1090 O O . ILE A 1 139 ? -3.377 -25.804 8.228 1.00 37.94 139 ILE A O 1
ATOM 1094 N N . ILE A 1 140 ? -2.436 -24.940 6.378 1.00 43.91 140 ILE A N 1
ATOM 1095 C CA . ILE A 1 140 ? -3.051 -23.612 6.496 1.00 43.91 140 ILE A CA 1
ATOM 1096 C C . ILE A 1 140 ? -4.326 -23.595 5.653 1.00 43.91 140 ILE A C 1
ATOM 1098 O O . ILE A 1 140 ? -4.258 -23.762 4.436 1.00 43.91 140 ILE A O 1
ATOM 1102 N N . VAL A 1 141 ? -5.480 -23.381 6.286 1.00 45.03 141 VAL A N 1
ATOM 1103 C CA . VAL A 1 141 ? -6.736 -23.108 5.570 1.00 45.03 141 VAL A CA 1
ATOM 1104 C C . VAL A 1 141 ? -6.819 -21.604 5.312 1.00 45.03 141 VAL A C 1
ATOM 1106 O O . VAL A 1 141 ? -6.774 -20.826 6.258 1.00 45.03 141 VAL A O 1
ATOM 1109 N N . SER A 1 142 ? -6.953 -21.163 4.063 1.00 49.31 142 SER A N 1
ATOM 1110 C CA . SER A 1 142 ? -7.208 -19.741 3.777 1.00 49.31 142 SER A CA 1
ATOM 1111 C C . SER A 1 142 ? -8.677 -19.380 4.066 1.00 49.31 142 SER A C 1
ATOM 1113 O O . SER A 1 142 ? -9.566 -20.180 3.758 1.00 49.31 142 SER A O 1
ATOM 1115 N N . PRO A 1 143 ? -8.978 -18.192 4.630 1.00 59.44 143 PRO A N 1
ATOM 1116 C CA . PRO A 1 143 ? -10.341 -17.659 4.663 1.00 59.44 143 PRO A CA 1
ATOM 1117 C C . PRO A 1 143 ? -10.831 -17.319 3.244 1.00 59.44 143 PRO A C 1
ATOM 1119 O O . PRO A 1 143 ? -10.080 -17.421 2.274 1.00 59.44 143 PRO A O 1
ATOM 1122 N N . ASN A 1 144 ? -12.093 -16.896 3.117 1.00 72.44 144 ASN A N 1
ATOM 1123 C CA . ASN A 1 144 ? -12.660 -16.460 1.840 1.00 72.44 144 ASN A CA 1
ATOM 1124 C C . ASN A 1 144 ? -11.775 -15.371 1.200 1.00 72.44 144 ASN A C 1
ATOM 1126 O O . ASN A 1 144 ? -11.598 -14.292 1.770 1.00 72.44 144 ASN A O 1
ATOM 1130 N N . MET A 1 145 ? -11.227 -15.648 0.016 1.00 79.56 145 MET A N 1
ATOM 1131 C CA . MET A 1 145 ? -10.270 -14.756 -0.640 1.00 79.56 145 MET A CA 1
ATOM 1132 C C . MET A 1 145 ? -10.890 -13.439 -1.113 1.00 79.56 145 MET A C 1
ATOM 1134 O O . MET A 1 145 ? -10.167 -12.452 -1.227 1.00 79.56 145 MET A O 1
ATOM 1138 N N . ASP A 1 146 ? -12.205 -13.377 -1.322 1.00 81.38 146 ASP A N 1
ATOM 1139 C CA . ASP A 1 146 ? -12.883 -12.117 -1.642 1.00 81.38 146 ASP A CA 1
ATOM 1140 C C . ASP A 1 146 ? -12.933 -11.196 -0.418 1.00 81.38 146 ASP A C 1
ATOM 1142 O O . ASP A 1 146 ? -12.636 -10.005 -0.527 1.00 81.38 146 ASP A O 1
ATOM 1146 N N . TRP A 1 147 ? -13.179 -11.762 0.772 1.00 84.12 147 TRP A N 1
ATOM 1147 C CA . TRP A 1 147 ? -13.045 -11.033 2.035 1.00 84.12 147 TRP A CA 1
ATOM 1148 C C . TRP A 1 147 ? -11.597 -10.574 2.268 1.00 84.12 147 TRP A C 1
ATOM 1150 O O . TRP A 1 147 ? -11.391 -9.434 2.685 1.00 84.12 147 TRP A O 1
ATOM 1160 N N . VAL A 1 148 ? -10.590 -11.402 1.954 1.00 84.44 148 VAL A N 1
ATOM 1161 C CA . VAL A 1 148 ? -9.171 -11.000 2.045 1.00 84.44 148 VAL A CA 1
ATOM 1162 C C . VAL A 1 148 ? -8.899 -9.794 1.144 1.00 84.44 148 VAL A C 1
ATOM 1164 O O . VAL A 1 148 ? -8.437 -8.767 1.636 1.00 84.44 148 VAL A O 1
ATOM 1167 N N . LYS A 1 149 ? -9.235 -9.873 -0.151 1.00 88.62 149 LYS A N 1
ATOM 1168 C CA . LYS A 1 149 ? -9.018 -8.788 -1.127 1.00 88.62 149 LYS A CA 1
ATOM 1169 C C . LYS A 1 149 ? -9.727 -7.497 -0.704 1.00 88.62 149 LYS A C 1
ATOM 1171 O O . LYS A 1 149 ? -9.107 -6.433 -0.683 1.00 88.62 149 LYS A O 1
ATOM 1176 N N . GLN A 1 150 ? -10.995 -7.589 -0.295 1.00 88.62 150 GLN A N 1
ATOM 1177 C CA . GLN A 1 150 ? -11.763 -6.451 0.215 1.00 88.62 150 GLN A CA 1
ATOM 1178 C C . GLN A 1 150 ? -11.129 -5.857 1.483 1.00 88.62 150 GLN A C 1
ATOM 1180 O O . GLN A 1 150 ? -11.024 -4.637 1.617 1.00 88.62 150 GLN A O 1
ATOM 1185 N N . THR A 1 151 ? -10.656 -6.696 2.404 1.00 89.94 151 THR A N 1
ATOM 1186 C CA . THR A 1 151 ? -10.054 -6.241 3.664 1.00 89.94 151 THR A CA 1
ATOM 1187 C C . THR A 1 151 ? -8.687 -5.599 3.452 1.00 89.94 151 THR A C 1
ATOM 1189 O O . THR A 1 151 ? -8.397 -4.581 4.077 1.00 89.94 151 THR A O 1
ATOM 1192 N N . LEU A 1 152 ? -7.873 -6.101 2.520 1.00 92.31 152 LEU A N 1
ATOM 1193 C CA . LEU A 1 152 ? -6.627 -5.447 2.107 1.00 92.31 152 LEU A CA 1
ATOM 1194 C C . LEU A 1 152 ? -6.898 -4.049 1.516 1.00 92.31 152 LEU A C 1
ATOM 1196 O O . LEU A 1 152 ? -6.205 -3.092 1.861 1.00 92.31 152 LEU A O 1
ATOM 1200 N N . GLN A 1 153 ? -7.957 -3.887 0.714 1.00 90.38 153 GLN A N 1
ATOM 1201 C CA . GLN A 1 153 ? -8.386 -2.568 0.227 1.00 90.38 153 GLN A CA 1
ATOM 1202 C C . GLN A 1 153 ? -8.849 -1.644 1.367 1.00 90.38 153 GLN A C 1
ATOM 1204 O O . GLN A 1 153 ? -8.488 -0.466 1.380 1.00 90.38 153 GLN A O 1
ATOM 1209 N N . LEU A 1 154 ? -9.583 -2.162 2.358 1.00 90.44 154 LEU A N 1
ATOM 1210 C CA . LEU A 1 154 ? -9.957 -1.399 3.556 1.00 90.44 154 LEU A CA 1
ATOM 1211 C C . LEU A 1 154 ? -8.732 -0.999 4.396 1.00 90.44 154 LEU A C 1
ATOM 1213 O O . LEU A 1 154 ? -8.687 0.115 4.906 1.00 90.44 154 LEU A O 1
ATOM 1217 N N . GLN A 1 155 ? -7.707 -1.849 4.499 1.00 91.19 155 GLN A N 1
ATOM 1218 C CA . GLN A 1 155 ? -6.440 -1.504 5.160 1.00 91.19 155 GLN A CA 1
ATOM 1219 C C . GLN A 1 155 ? -5.699 -0.380 4.443 1.00 91.19 155 GLN A C 1
ATOM 1221 O O . GLN A 1 155 ? -5.205 0.529 5.105 1.00 91.19 155 GLN A O 1
ATOM 1226 N N . ASN A 1 156 ? -5.679 -0.395 3.110 1.00 89.56 156 ASN A N 1
ATOM 1227 C CA . ASN A 1 156 ? -5.124 0.703 2.318 1.00 89.56 156 ASN A CA 1
ATOM 1228 C C . ASN A 1 156 ? -5.950 1.993 2.497 1.00 89.56 156 ASN A C 1
ATOM 1230 O O . ASN A 1 156 ? -5.404 3.084 2.633 1.00 89.56 156 ASN A O 1
ATOM 1234 N N . ALA A 1 157 ? -7.277 1.887 2.620 1.00 88.19 157 ALA A N 1
ATOM 1235 C CA . ALA A 1 157 ? -8.126 3.030 2.958 1.00 88.19 157 ALA A CA 1
ATOM 1236 C C . ALA A 1 157 ? -7.856 3.606 4.365 1.00 88.19 157 ALA A C 1
ATOM 1238 O O . ALA A 1 157 ? -8.011 4.812 4.555 1.00 88.19 157 ALA A O 1
ATOM 1239 N N . MET A 1 158 ? -7.434 2.776 5.327 1.00 88.56 158 MET A N 1
ATOM 1240 C CA . MET A 1 158 ? -7.023 3.213 6.668 1.00 88.56 158 MET A CA 1
ATOM 1241 C C . MET A 1 158 ? -5.607 3.811 6.676 1.00 88.56 158 MET A C 1
ATOM 1243 O O . MET A 1 158 ? -5.393 4.853 7.292 1.00 88.56 158 MET A O 1
ATOM 1247 N N . ASN A 1 159 ? -4.648 3.191 5.978 1.00 88.38 159 ASN A N 1
ATOM 1248 C CA . ASN A 1 159 ? -3.243 3.605 6.012 1.00 88.38 159 ASN A CA 1
ATOM 1249 C C . ASN A 1 159 ? -2.943 4.865 5.179 1.00 88.38 159 ASN A C 1
ATOM 1251 O O . ASN A 1 159 ? -1.950 5.532 5.454 1.00 88.38 159 ASN A O 1
ATOM 1255 N N . ARG A 1 160 ? -3.797 5.247 4.215 1.00 88.56 160 ARG A N 1
ATOM 1256 C CA . ARG A 1 160 ? -3.514 6.343 3.262 1.00 88.56 160 ARG A CA 1
ATOM 1257 C C . ARG A 1 160 ? -3.231 7.719 3.881 1.00 88.56 160 ARG A C 1
ATOM 1259 O O . ARG A 1 160 ? -2.690 8.583 3.192 1.00 88.56 160 ARG A O 1
ATOM 1266 N N . TYR A 1 161 ? -3.637 7.929 5.134 1.00 85.69 161 TYR A N 1
ATOM 1267 C CA . TYR A 1 161 ? -3.427 9.162 5.903 1.00 85.69 161 TYR A CA 1
ATOM 1268 C C . TYR A 1 161 ? -2.117 9.178 6.699 1.00 85.69 161 TYR A C 1
ATOM 1270 O O . TYR A 1 161 ? -1.736 10.234 7.192 1.00 85.69 161 TYR A O 1
ATOM 1278 N N . GLU A 1 162 ? -1.435 8.040 6.831 1.00 86.19 162 GLU A N 1
ATOM 1279 C CA . GLU A 1 162 ? -0.093 7.998 7.405 1.00 86.19 162 GLU A CA 1
ATOM 1280 C C . GLU A 1 162 ? 0.943 8.516 6.398 1.00 86.19 162 GLU A C 1
ATOM 1282 O O . GLU A 1 162 ? 0.750 8.370 5.183 1.00 86.19 162 GLU A O 1
ATOM 1287 N N . PRO A 1 163 ? 2.074 9.054 6.875 1.00 90.31 163 PRO A N 1
ATOM 1288 C CA . PRO A 1 163 ? 3.283 9.224 6.078 1.00 90.31 163 PRO A CA 1
ATOM 1289 C C . PRO A 1 163 ? 3.672 7.959 5.293 1.00 90.31 163 PRO A C 1
ATOM 1291 O O . PRO A 1 163 ? 3.507 6.843 5.790 1.00 90.31 163 PRO A O 1
ATOM 1294 N N . LEU A 1 164 ? 4.197 8.112 4.070 1.00 92.69 164 LEU A N 1
ATOM 1295 C CA . LEU A 1 164 ? 4.549 6.998 3.173 1.00 92.69 164 LEU A CA 1
ATOM 1296 C C . LEU A 1 164 ? 5.467 5.961 3.849 1.00 92.69 164 LEU A C 1
ATOM 1298 O O . LEU A 1 164 ? 5.244 4.765 3.690 1.00 92.69 164 LEU A O 1
ATOM 1302 N N . ASN A 1 165 ? 6.441 6.399 4.653 1.00 89.88 165 ASN A N 1
ATOM 1303 C CA . ASN A 1 165 ? 7.329 5.539 5.450 1.00 89.88 165 ASN A CA 1
ATOM 1304 C C . ASN A 1 165 ? 6.605 4.725 6.549 1.00 89.88 165 ASN A C 1
ATOM 1306 O O . ASN A 1 165 ? 7.107 3.680 6.955 1.00 89.88 165 ASN A O 1
ATOM 1310 N N . ASN A 1 166 ? 5.426 5.128 7.021 1.00 88.75 166 ASN A N 1
ATOM 1311 C CA . ASN A 1 166 ? 4.637 4.401 8.024 1.00 88.75 166 ASN A CA 1
ATOM 1312 C C . ASN A 1 166 ? 3.547 3.501 7.405 1.00 88.75 166 ASN A C 1
ATOM 1314 O O . ASN A 1 166 ? 2.896 2.737 8.122 1.00 88.75 166 ASN A O 1
ATOM 1318 N N . GLN A 1 167 ? 3.315 3.580 6.094 1.00 89.88 167 GLN A N 1
ATOM 1319 C CA . GLN A 1 167 ? 2.308 2.772 5.402 1.00 89.88 167 GLN A CA 1
ATOM 1320 C C . GLN A 1 167 ? 2.797 1.351 5.129 1.00 89.88 167 GLN A C 1
ATOM 1322 O O . GLN A 1 167 ? 3.988 1.117 4.973 1.00 89.88 167 GLN A O 1
ATOM 1327 N N . GLN A 1 168 ? 1.870 0.405 4.997 1.00 90.19 168 GLN A N 1
ATOM 1328 C CA . GLN A 1 168 ? 2.175 -0.987 4.667 1.00 90.19 168 GLN A CA 1
ATOM 1329 C C . GLN A 1 168 ? 1.382 -1.402 3.432 1.00 90.19 168 GLN A C 1
ATOM 1331 O O . GLN A 1 168 ? 0.158 -1.286 3.420 1.00 90.19 168 GLN A O 1
ATOM 1336 N N . GLN A 1 169 ? 2.078 -1.884 2.409 1.00 93.19 169 GLN A N 1
ATOM 1337 C CA . GLN A 1 169 ? 1.518 -2.312 1.133 1.00 93.19 169 GLN A CA 1
ATOM 1338 C C . GLN A 1 169 ? 1.844 -3.788 0.900 1.00 93.19 169 GLN A C 1
ATOM 1340 O O . GLN A 1 169 ? 2.961 -4.249 1.148 1.00 93.19 169 GLN A O 1
ATOM 1345 N N . VAL A 1 170 ? 0.871 -4.525 0.368 1.00 94.19 170 VAL A N 1
ATOM 1346 C CA . VAL A 1 170 ? 1.121 -5.856 -0.191 1.00 94.19 170 VAL A CA 1
ATOM 1347 C C . VAL A 1 170 ? 1.966 -5.676 -1.449 1.00 94.19 170 VAL A C 1
ATOM 1349 O O . VAL A 1 170 ? 1.646 -4.826 -2.287 1.00 94.19 170 VAL A O 1
ATOM 1352 N N . SER A 1 171 ? 3.047 -6.445 -1.571 1.00 96.12 171 SER A N 1
ATOM 1353 C CA . SER A 1 171 ? 4.038 -6.268 -2.627 1.00 96.12 171 SER A CA 1
ATOM 1354 C C . SER A 1 171 ? 4.452 -7.590 -3.272 1.00 96.12 171 SER A C 1
ATOM 1356 O O . SER A 1 171 ? 4.246 -8.673 -2.725 1.00 96.12 171 SER A O 1
ATOM 1358 N N . THR A 1 172 ? 5.078 -7.485 -4.437 1.00 96.31 172 THR A N 1
ATOM 1359 C CA . THR A 1 172 ? 5.611 -8.597 -5.236 1.00 96.31 172 THR A CA 1
ATOM 1360 C C . THR A 1 172 ? 7.011 -8.254 -5.725 1.00 96.31 172 THR A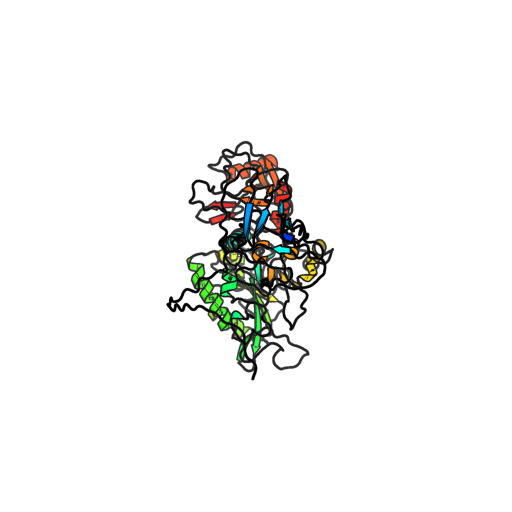 C 1
ATOM 1362 O O . THR A 1 172 ? 7.243 -7.099 -6.082 1.00 96.31 172 THR A O 1
ATOM 1365 N N . HIS A 1 173 ? 7.912 -9.237 -5.730 1.00 93.06 173 HIS A N 1
ATOM 1366 C CA . HIS A 1 173 ? 9.257 -9.127 -6.304 1.00 93.06 173 HIS A CA 1
ATOM 1367 C C . HIS A 1 173 ? 9.191 -9.379 -7.821 1.00 93.06 173 HIS A C 1
ATOM 1369 O O . HIS A 1 173 ? 8.439 -10.249 -8.267 1.00 93.06 173 HIS A O 1
ATOM 1375 N N . ASN A 1 174 ? 9.883 -8.557 -8.610 1.00 92.19 174 ASN A N 1
ATOM 1376 C CA . ASN A 1 174 ? 9.988 -8.617 -10.080 1.00 92.19 174 ASN A CA 1
ATOM 1377 C C . ASN A 1 174 ? 8.642 -8.938 -10.764 1.00 92.19 174 ASN A C 1
ATOM 1379 O O . ASN A 1 174 ? 8.472 -9.929 -11.480 1.00 92.19 174 ASN A O 1
ATOM 1383 N N . SER A 1 175 ? 7.640 -8.097 -10.501 1.00 95.44 175 SER A N 1
ATOM 1384 C CA . SER A 1 175 ? 6.207 -8.345 -10.709 1.00 95.44 175 SER A CA 1
ATOM 1385 C C . SER A 1 175 ? 5.815 -8.758 -12.128 1.00 95.44 175 SER A C 1
ATOM 1387 O O . SER A 1 175 ? 4.849 -9.503 -12.304 1.00 95.44 175 SER A O 1
ATOM 1389 N N . TYR A 1 176 ? 6.535 -8.284 -13.148 1.00 93.50 176 TYR A N 1
ATOM 1390 C CA . TYR A 1 176 ? 6.260 -8.647 -14.541 1.00 93.50 176 TYR A CA 1
ATOM 1391 C C . TYR A 1 176 ? 6.837 -10.013 -14.945 1.00 93.50 176 TYR A C 1
ATOM 1393 O O . TYR A 1 176 ? 6.332 -10.639 -15.874 1.00 93.50 176 TYR A O 1
ATOM 1401 N N . ILE A 1 177 ? 7.864 -10.508 -14.248 1.00 89.00 177 ILE A N 1
ATOM 1402 C CA . ILE A 1 177 ? 8.579 -11.746 -14.580 1.00 89.00 177 ILE A CA 1
ATOM 1403 C C . ILE A 1 177 ? 7.700 -12.945 -14.193 1.00 89.00 177 ILE A C 1
ATOM 1405 O O . ILE A 1 177 ? 7.853 -13.567 -13.144 1.00 89.00 177 ILE A O 1
ATOM 1409 N N . SER A 1 178 ? 6.701 -13.241 -15.026 1.00 89.81 178 SER A N 1
ATOM 1410 C CA . SER A 1 178 ? 5.588 -14.129 -14.686 1.00 89.81 178 SER A CA 1
ATOM 1411 C C . SER A 1 178 ? 5.342 -15.200 -15.739 1.00 89.81 178 SER A C 1
ATOM 1413 O O . SER A 1 178 ? 5.236 -14.916 -16.935 1.00 89.81 178 SER A O 1
ATOM 1415 N N . SER A 1 179 ? 5.124 -16.443 -15.295 1.00 88.31 179 SER A N 1
ATOM 1416 C CA . SER A 1 179 ? 4.750 -17.544 -16.196 1.00 88.31 179 SER A CA 1
ATOM 1417 C C . SER A 1 179 ? 3.429 -17.304 -16.935 1.00 88.31 179 SER A C 1
ATOM 1419 O O . SER A 1 179 ? 3.191 -17.938 -17.962 1.00 88.31 179 SER A O 1
ATOM 1421 N N . ALA A 1 180 ? 2.584 -16.385 -16.455 1.00 90.62 180 ALA A N 1
ATOM 1422 C CA . ALA A 1 180 ? 1.310 -16.053 -17.087 1.00 90.62 180 ALA A CA 1
ATOM 1423 C C . ALA A 1 180 ? 1.445 -15.275 -18.415 1.00 90.62 180 ALA A C 1
ATOM 1425 O O . ALA A 1 180 ? 0.479 -15.218 -19.181 1.00 90.62 180 ALA A O 1
ATOM 1426 N N . TYR A 1 181 ? 2.620 -14.706 -18.717 1.00 87.44 181 TYR A N 1
ATOM 1427 C CA . TYR A 1 181 ? 2.917 -14.084 -20.018 1.00 87.44 181 TYR A CA 1
ATOM 1428 C C . TYR A 1 181 ? 3.476 -15.080 -21.051 1.00 87.44 181 TYR A C 1
ATOM 1430 O O . TYR A 1 181 ? 3.439 -14.817 -22.250 1.00 87.44 181 TYR A O 1
ATOM 1438 N N . GLY A 1 182 ? 3.905 -16.273 -20.620 1.00 74.88 182 GLY A N 1
ATOM 1439 C CA . GLY A 1 182 ? 4.289 -17.374 -21.503 1.00 74.88 182 GLY A CA 1
ATOM 1440 C C . GLY A 1 182 ? 5.762 -17.777 -21.419 1.00 74.88 182 GLY A C 1
ATOM 1441 O O . GLY A 1 182 ? 6.413 -17.662 -20.382 1.00 74.88 182 GLY A O 1
ATOM 1442 N N . LYS A 1 183 ? 6.279 -18.348 -22.517 1.00 59.38 183 LYS A N 1
ATOM 1443 C CA . LYS A 1 183 ? 7.521 -19.146 -22.508 1.00 59.38 183 LYS A CA 1
ATOM 1444 C C . LYS A 1 183 ? 8.789 -18.369 -22.149 1.00 59.38 183 LYS A C 1
ATOM 1446 O O . LYS A 1 183 ? 9.700 -18.993 -21.620 1.00 59.38 183 LYS A O 1
ATOM 1451 N N . THR A 1 184 ? 8.847 -17.065 -22.423 1.00 59.62 184 THR A N 1
ATOM 1452 C CA . THR A 1 184 ? 10.025 -16.220 -22.161 1.00 59.62 184 THR A CA 1
ATOM 1453 C C . THR A 1 184 ? 10.406 -16.228 -20.681 1.00 59.62 184 THR A C 1
ATOM 1455 O O . THR A 1 184 ? 11.542 -16.537 -20.341 1.00 59.62 184 THR A O 1
ATOM 1458 N N . TYR A 1 185 ? 9.424 -16.016 -19.802 1.00 64.50 185 TYR A N 1
ATOM 1459 C CA . TYR A 1 185 ? 9.618 -15.994 -18.349 1.00 64.50 185 TYR A CA 1
ATOM 1460 C C . TYR A 1 185 ? 9.382 -17.364 -17.689 1.00 64.50 185 TYR A C 1
ATOM 1462 O O . TYR A 1 185 ? 9.726 -17.571 -16.533 1.00 64.50 185 TYR A O 1
ATOM 1470 N N . GLY A 1 186 ? 8.810 -18.333 -18.413 1.00 56.59 186 GLY A N 1
ATOM 1471 C CA . GLY A 1 186 ? 8.361 -19.616 -17.860 1.00 56.59 186 GLY A CA 1
ATOM 1472 C C . GLY A 1 186 ? 9.449 -20.588 -17.377 1.00 56.59 186 GLY A C 1
ATOM 1473 O O . GLY A 1 186 ? 9.091 -21.612 -16.799 1.00 56.59 186 GLY A O 1
ATOM 1474 N N . ILE A 1 187 ? 10.737 -20.306 -17.606 1.00 63.66 187 ILE A N 1
ATOM 1475 C CA . ILE A 1 187 ? 11.853 -21.150 -17.136 1.00 63.66 187 ILE A CA 1
ATOM 1476 C C . ILE A 1 187 ? 12.129 -20.915 -15.646 1.00 63.66 187 ILE A C 1
ATOM 1478 O O . ILE A 1 187 ? 12.349 -21.876 -14.913 1.00 63.66 187 ILE A O 1
ATOM 1482 N N . ASP A 1 188 ? 12.085 -19.657 -15.204 1.00 74.00 188 ASP A N 1
ATOM 1483 C CA . ASP A 1 188 ? 12.379 -19.264 -13.824 1.00 74.00 188 ASP A CA 1
ATOM 1484 C C . ASP A 1 188 ? 11.580 -18.010 -13.400 1.00 74.00 188 ASP A C 1
ATOM 1486 O O . ASP A 1 188 ? 12.147 -16.953 -13.138 1.00 74.00 188 ASP A O 1
ATOM 1490 N N . PRO A 1 189 ? 10.234 -18.073 -13.409 1.00 83.62 189 PRO A N 1
ATOM 1491 C CA . PRO A 1 189 ? 9.389 -16.896 -13.225 1.00 83.62 189 PRO A CA 1
ATOM 1492 C C . PRO A 1 189 ? 9.295 -16.502 -11.751 1.00 83.62 189 PRO A C 1
ATOM 1494 O O . PRO A 1 189 ? 8.924 -17.344 -10.924 1.00 83.62 189 PRO A O 1
ATOM 1497 N N . ASN A 1 190 ? 9.500 -15.230 -11.416 1.00 87.44 190 ASN A N 1
ATOM 1498 C CA . ASN A 1 190 ? 9.137 -14.693 -10.105 1.00 87.44 190 ASN A CA 1
ATOM 1499 C C . ASN A 1 190 ? 7.658 -14.905 -9.806 1.00 87.44 190 ASN A C 1
ATOM 1501 O O . ASN A 1 190 ? 7.348 -15.393 -8.734 1.00 87.44 190 ASN A O 1
ATOM 1505 N N . GLN A 1 191 ? 6.735 -14.650 -10.736 1.00 91.06 191 GLN A N 1
ATOM 1506 C CA . GLN A 1 191 ? 5.290 -14.684 -10.461 1.00 91.06 191 GLN A CA 1
ATOM 1507 C C . GLN A 1 191 ? 4.530 -15.785 -11.218 1.00 91.06 191 GLN A C 1
ATOM 1509 O O . GLN A 1 191 ? 4.973 -16.297 -12.250 1.00 91.06 191 GLN A O 1
ATOM 1514 N N . LYS A 1 192 ? 3.358 -16.184 -10.696 1.00 90.25 192 LYS A N 1
ATOM 1515 C CA . LYS A 1 192 ? 2.459 -17.148 -11.367 1.00 90.25 192 LYS A CA 1
ATOM 1516 C C . LYS A 1 192 ? 1.291 -16.495 -12.105 1.00 90.25 192 LYS A C 1
ATOM 1518 O O . LYS A 1 192 ? 0.703 -17.147 -12.962 1.00 90.25 192 LYS A O 1
ATOM 1523 N N . ILE A 1 193 ? 0.990 -15.237 -11.791 1.00 92.75 193 ILE A N 1
ATOM 1524 C CA . ILE A 1 193 ? -0.141 -14.452 -12.305 1.00 92.75 193 ILE A CA 1
ATOM 1525 C C . ILE A 1 193 ? 0.355 -13.108 -12.874 1.00 92.75 193 ILE A C 1
ATOM 1527 O O . ILE A 1 193 ? 1.468 -12.672 -12.560 1.00 92.75 193 ILE A O 1
ATOM 1531 N N . LYS A 1 194 ? -0.428 -12.466 -13.740 1.00 95.44 194 LYS A N 1
ATOM 1532 C CA . LYS A 1 194 ? -0.096 -11.191 -14.408 1.00 95.44 194 LYS A CA 1
ATOM 1533 C C . LYS A 1 194 ? -0.195 -9.997 -13.460 1.00 95.44 194 LYS A C 1
ATOM 1535 O O . LYS A 1 194 ? -0.835 -10.101 -12.419 1.00 95.44 194 LYS A O 1
ATOM 1540 N N . ILE A 1 195 ? 0.364 -8.843 -13.830 1.00 96.69 195 ILE A N 1
ATOM 1541 C CA . ILE A 1 195 ? 0.280 -7.619 -13.016 1.00 96.69 195 ILE A CA 1
ATOM 1542 C C . ILE A 1 195 ? -1.173 -7.244 -12.691 1.00 96.69 195 ILE A C 1
ATOM 1544 O O . ILE A 1 195 ? -1.484 -6.962 -11.538 1.00 96.69 195 ILE A O 1
ATOM 1548 N N . SER A 1 196 ? -2.084 -7.288 -13.664 1.00 96.62 196 SER A N 1
ATOM 1549 C CA . SER A 1 196 ? -3.511 -7.023 -13.428 1.00 96.62 196 SER A CA 1
ATOM 1550 C C . SER A 1 196 ? -4.111 -7.969 -12.383 1.00 96.62 196 SER A C 1
ATOM 1552 O O . SER A 1 196 ? -4.829 -7.522 -11.495 1.00 96.62 196 SER A O 1
ATOM 1554 N N . GLU A 1 197 ? -3.756 -9.253 -12.420 1.00 96.44 197 GLU A N 1
ATOM 1555 C CA . GLU A 1 197 ? -4.203 -10.269 -11.459 1.00 96.44 197 GLU A CA 1
ATOM 1556 C C . GLU A 1 197 ? -3.566 -10.083 -10.066 1.00 96.44 197 GLU A C 1
ATOM 1558 O O . GLU A 1 197 ? -4.225 -10.328 -9.056 1.00 96.44 197 GLU A O 1
ATOM 1563 N N . GLN A 1 198 ? -2.323 -9.590 -9.986 1.00 96.62 198 GLN A N 1
ATOM 1564 C CA . GLN A 1 198 ? -1.675 -9.185 -8.727 1.00 96.62 198 GLN A CA 1
ATOM 1565 C C . GLN A 1 198 ? -2.418 -7.996 -8.095 1.00 96.62 198 GLN A C 1
ATOM 1567 O O . GLN A 1 198 ? -2.723 -8.009 -6.901 1.00 96.62 198 GLN A O 1
ATOM 1572 N N . LEU A 1 199 ? -2.780 -6.998 -8.906 1.00 95.94 199 LEU A N 1
ATOM 1573 C CA . LEU A 1 199 ? -3.564 -5.841 -8.472 1.00 95.94 199 LEU A CA 1
ATOM 1574 C C . LEU A 1 199 ? -4.992 -6.245 -8.032 1.00 95.94 199 LEU A C 1
ATOM 1576 O O . LEU A 1 199 ? -5.477 -5.748 -7.015 1.00 95.94 199 LEU A O 1
ATOM 1580 N N . GLU A 1 200 ? -5.646 -7.205 -8.707 1.00 93.44 200 GLU A N 1
ATOM 1581 C CA . GLU A 1 200 ? -6.906 -7.816 -8.224 1.00 93.44 200 GLU A CA 1
ATOM 1582 C C . GLU A 1 200 ? -6.741 -8.559 -6.888 1.00 93.44 200 GLU A C 1
ATOM 1584 O O . GLU A 1 200 ? -7.650 -8.554 -6.056 1.00 93.44 200 GLU A O 1
ATOM 1589 N N . ALA A 1 201 ? -5.590 -9.201 -6.662 1.00 91.19 201 ALA A N 1
ATOM 1590 C CA . ALA A 1 201 ? -5.282 -9.903 -5.416 1.00 91.19 201 ALA A CA 1
ATOM 1591 C C . ALA A 1 201 ? -5.004 -8.955 -4.227 1.00 91.19 201 ALA A C 1
ATOM 1593 O O . ALA A 1 201 ? -4.895 -9.415 -3.090 1.00 91.19 201 ALA A O 1
ATOM 1594 N N . GLY A 1 202 ? -4.930 -7.640 -4.466 1.00 91.94 202 GLY A N 1
ATOM 1595 C CA . GLY A 1 202 ? -4.711 -6.615 -3.442 1.00 91.94 202 GLY A CA 1
ATOM 1596 C C . GLY A 1 202 ? -3.265 -6.128 -3.317 1.00 91.94 202 GLY A C 1
ATOM 1597 O O . GLY A 1 202 ? -2.969 -5.387 -2.377 1.00 91.94 202 GLY A O 1
ATOM 1598 N N . VAL A 1 203 ? -2.375 -6.507 -4.244 1.00 96.00 203 VAL A N 1
ATOM 1599 C CA . VAL A 1 203 ? -1.025 -5.929 -4.356 1.00 96.00 203 VAL A CA 1
ATOM 1600 C C . VAL A 1 203 ? -1.138 -4.441 -4.692 1.00 96.00 203 VAL A C 1
ATOM 1602 O O . VAL A 1 203 ? -1.914 -4.058 -5.564 1.00 96.00 203 VAL A O 1
ATOM 1605 N N . THR A 1 204 ? -0.367 -3.592 -4.009 1.00 95.56 204 THR A N 1
ATOM 1606 C CA . THR A 1 204 ? -0.301 -2.144 -4.293 1.00 95.56 204 THR A CA 1
ATOM 1607 C C . THR A 1 204 ? 1.123 -1.595 -4.385 1.00 95.56 204 THR A C 1
ATOM 1609 O O . THR A 1 204 ? 1.286 -0.417 -4.690 1.00 95.56 204 THR A O 1
ATOM 1612 N N . ALA A 1 205 ? 2.156 -2.419 -4.188 1.00 97.25 205 ALA A N 1
ATOM 1613 C CA . ALA A 1 205 ? 3.547 -2.063 -4.470 1.00 97.25 205 ALA A CA 1
ATOM 1614 C C . ALA A 1 205 ? 4.188 -3.098 -5.410 1.00 97.25 205 ALA A C 1
ATOM 1616 O O . ALA A 1 205 ? 4.518 -4.209 -4.991 1.00 97.25 205 ALA A O 1
ATOM 1617 N N . LEU A 1 206 ? 4.347 -2.736 -6.682 1.00 98.00 206 LEU A N 1
ATOM 1618 C CA . LEU A 1 206 ? 4.930 -3.584 -7.725 1.00 98.00 206 LEU A CA 1
ATOM 1619 C C . LEU A 1 206 ? 6.399 -3.221 -7.927 1.00 98.00 206 LEU A C 1
ATOM 1621 O O . LEU A 1 206 ? 6.740 -2.041 -7.937 1.00 98.00 206 LEU A O 1
ATOM 1625 N N . GLU A 1 207 ? 7.242 -4.216 -8.154 1.00 96.31 207 GLU A N 1
ATOM 1626 C CA . GLU A 1 207 ? 8.606 -4.018 -8.636 1.00 96.31 207 GLU A CA 1
ATOM 1627 C C . GLU A 1 207 ? 8.695 -4.365 -10.115 1.00 96.31 207 GLU A C 1
ATOM 1629 O O . GLU A 1 207 ? 8.091 -5.339 -10.562 1.00 96.31 207 GLU A O 1
ATOM 1634 N N . ILE A 1 208 ? 9.442 -3.575 -10.877 1.00 94.88 208 ILE A N 1
ATOM 1635 C CA . ILE A 1 208 ? 9.588 -3.743 -12.318 1.00 94.88 208 ILE A CA 1
ATOM 1636 C C . ILE A 1 208 ? 11.066 -3.615 -12.693 1.00 94.88 208 ILE A C 1
ATOM 1638 O O . ILE A 1 208 ? 11.633 -2.528 -12.578 1.00 94.88 208 ILE A O 1
ATOM 1642 N N . ASP A 1 209 ? 11.647 -4.701 -13.204 1.00 91.12 209 ASP A N 1
ATOM 1643 C CA . ASP A 1 209 ? 13.041 -4.730 -13.655 1.00 91.12 209 ASP A CA 1
ATOM 1644 C C . ASP A 1 209 ? 13.176 -4.165 -15.068 1.00 91.12 209 ASP A C 1
ATOM 1646 O O . ASP A 1 209 ? 12.509 -4.621 -16.006 1.00 91.12 209 ASP A O 1
ATOM 1650 N N . LEU A 1 210 ? 14.068 -3.191 -15.237 1.00 91.38 210 LEU A N 1
ATOM 1651 C CA . LEU A 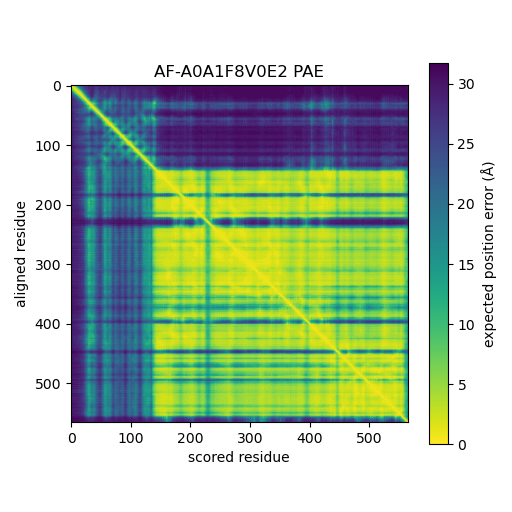1 210 ? 14.240 -2.442 -16.478 1.00 91.38 210 LEU A CA 1
ATOM 1652 C C . LEU A 1 210 ? 15.645 -2.600 -17.051 1.00 91.38 210 LEU A C 1
ATOM 1654 O O . LEU A 1 210 ? 16.623 -2.142 -16.462 1.00 91.38 210 LEU A O 1
ATOM 1658 N N . HIS A 1 211 ? 15.739 -3.138 -18.263 1.00 88.56 211 HIS A N 1
ATOM 1659 C CA . HIS A 1 211 ? 17.007 -3.284 -18.973 1.00 88.56 211 HIS A CA 1
ATOM 1660 C C . HIS A 1 211 ? 16.961 -2.613 -20.344 1.00 88.56 211 HIS A C 1
ATOM 1662 O O . HIS A 1 211 ? 16.125 -2.948 -21.182 1.00 88.56 211 HIS A O 1
ATOM 1668 N N . TYR A 1 212 ? 17.880 -1.681 -20.607 1.00 88.69 212 TYR A N 1
ATOM 1669 C CA . TYR A 1 212 ? 18.045 -1.134 -21.954 1.00 88.69 212 TYR A CA 1
ATOM 1670 C C . TYR A 1 212 ? 18.721 -2.156 -22.881 1.00 88.69 212 TYR A C 1
ATOM 1672 O O . TYR A 1 212 ? 19.833 -2.621 -22.622 1.00 88.69 212 TYR A O 1
ATOM 1680 N N . ALA A 1 213 ? 18.059 -2.489 -23.989 1.00 84.81 213 ALA A N 1
ATOM 1681 C CA . ALA A 1 213 ? 18.518 -3.484 -24.947 1.00 84.81 213 ALA A CA 1
ATOM 1682 C C . ALA A 1 213 ? 18.977 -2.830 -26.257 1.00 84.81 213 ALA A C 1
ATOM 1684 O O . ALA A 1 213 ? 18.175 -2.528 -27.139 1.00 84.81 213 ALA A O 1
ATOM 1685 N N . ILE A 1 214 ? 20.2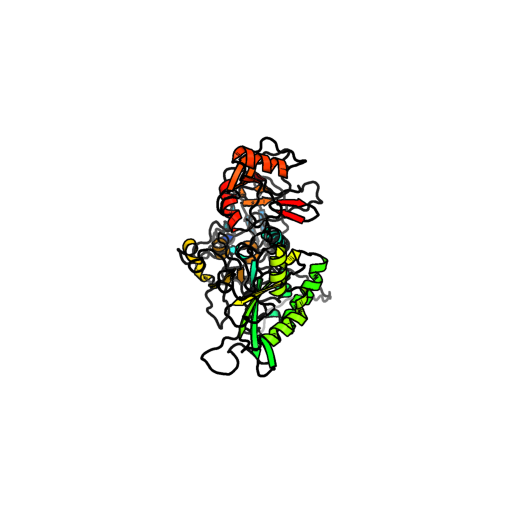99 -2.702 -26.424 1.00 80.88 214 ILE A N 1
ATOM 1686 C CA . ILE A 1 214 ? 20.952 -2.125 -27.619 1.00 80.88 214 ILE A CA 1
ATOM 1687 C C . ILE A 1 214 ? 20.465 -2.775 -28.929 1.00 80.88 214 ILE A C 1
ATOM 1689 O O . ILE A 1 214 ? 20.332 -2.104 -29.945 1.00 80.88 214 ILE A O 1
ATOM 1693 N N . THR A 1 215 ? 20.170 -4.078 -28.921 1.00 80.88 215 THR A N 1
ATOM 1694 C CA . THR A 1 215 ? 19.682 -4.825 -30.099 1.00 80.88 215 THR A CA 1
ATOM 1695 C C . THR A 1 215 ? 18.251 -4.475 -30.516 1.00 80.88 215 THR A C 1
ATOM 1697 O O . THR A 1 215 ? 17.826 -4.863 -31.604 1.00 80.88 215 THR A O 1
ATOM 1700 N N . ARG A 1 216 ? 17.501 -3.783 -29.652 1.00 81.88 216 ARG A N 1
ATOM 1701 C CA . ARG A 1 216 ? 16.095 -3.398 -29.834 1.00 81.88 216 ARG A CA 1
ATOM 1702 C C . ARG A 1 216 ? 15.888 -1.879 -29.864 1.00 81.88 216 ARG A C 1
ATOM 1704 O O . ARG A 1 216 ? 14.817 -1.471 -30.299 1.00 81.88 216 ARG A O 1
ATOM 1711 N N . ASP A 1 217 ? 16.878 -1.099 -29.413 1.00 88.56 217 ASP A N 1
ATOM 1712 C CA . ASP A 1 217 ? 16.776 0.344 -29.122 1.00 88.56 217 ASP A CA 1
ATOM 1713 C C . ASP A 1 217 ? 15.541 0.657 -28.254 1.00 88.56 217 ASP A C 1
ATOM 1715 O O . ASP A 1 217 ? 14.695 1.489 -28.578 1.00 88.56 217 ASP A O 1
ATOM 1719 N N . ASP A 1 218 ? 15.382 -0.120 -27.177 1.00 91.31 218 ASP A N 1
ATOM 1720 C CA . ASP A 1 218 ? 14.204 -0.084 -26.308 1.00 91.31 218 ASP A CA 1
ATOM 1721 C C . ASP A 1 218 ? 14.543 -0.538 -24.880 1.00 91.31 218 ASP A C 1
ATOM 1723 O O . ASP A 1 218 ? 15.593 -1.139 -24.632 1.00 91.31 218 ASP A O 1
ATOM 1727 N N . ILE A 1 219 ? 13.631 -0.286 -23.942 1.00 92.19 219 ILE A N 1
ATOM 1728 C CA . ILE A 1 219 ? 13.717 -0.759 -22.556 1.00 92.19 219 ILE A CA 1
ATOM 1729 C C . ILE A 1 219 ? 12.825 -1.992 -22.414 1.00 92.19 219 ILE A C 1
ATOM 1731 O O . ILE A 1 219 ? 11.623 -1.934 -22.681 1.00 92.19 219 ILE A O 1
ATOM 1735 N N . LEU A 1 220 ? 13.418 -3.104 -21.988 1.00 90.94 220 LEU A N 1
ATOM 1736 C CA . LEU A 1 220 ? 12.758 -4.395 -21.814 1.00 90.94 220 LEU A CA 1
ATOM 1737 C C . LEU A 1 220 ? 12.486 -4.693 -20.336 1.00 90.94 220 LEU A C 1
ATOM 1739 O O . LEU A 1 220 ? 13.201 -4.218 -19.449 1.00 90.94 220 LEU A O 1
ATOM 1743 N N . LEU A 1 221 ? 11.459 -5.507 -20.107 1.00 90.06 221 LEU A N 1
ATOM 1744 C CA . LEU A 1 221 ? 11.042 -6.038 -18.814 1.00 90.06 221 LEU A CA 1
ATOM 1745 C C . LEU A 1 221 ? 11.784 -7.357 -18.575 1.00 90.06 221 LEU A C 1
ATOM 1747 O O . LEU A 1 221 ? 11.429 -8.385 -19.157 1.00 90.06 221 LEU A O 1
ATOM 1751 N N . CYS A 1 222 ? 12.855 -7.317 -17.781 1.00 81.00 222 CYS A N 1
ATOM 1752 C CA . CYS A 1 222 ? 13.845 -8.396 -17.741 1.00 81.00 222 CYS A CA 1
ATOM 1753 C C . CYS A 1 222 ? 14.493 -8.597 -16.360 1.00 81.00 222 CYS A C 1
ATOM 1755 O O . CYS A 1 222 ? 15.120 -7.677 -15.844 1.00 81.00 222 CYS A O 1
ATOM 1757 N N . HIS A 1 223 ? 14.509 -9.855 -15.900 1.00 75.31 223 HIS A N 1
ATOM 1758 C CA . HIS A 1 223 ? 15.127 -10.381 -14.666 1.00 75.31 223 HIS A CA 1
ATOM 1759 C C . HIS A 1 223 ? 16.680 -10.398 -14.632 1.00 75.31 223 HIS A C 1
ATOM 1761 O O . HIS A 1 223 ? 17.326 -11.027 -13.786 1.00 75.31 223 HIS A O 1
ATOM 1767 N N . GLY A 1 224 ? 17.321 -9.821 -15.643 1.00 64.75 224 GLY A N 1
ATOM 1768 C CA . GLY A 1 224 ? 18.738 -10.014 -15.926 1.00 64.75 224 GLY A CA 1
ATOM 1769 C C . GLY A 1 224 ? 19.642 -9.358 -14.893 1.00 64.75 224 GLY A C 1
ATOM 1770 O O . GLY A 1 224 ? 19.326 -8.307 -14.356 1.00 64.75 224 GLY A O 1
ATOM 1771 N N . HIS A 1 225 ? 20.806 -9.952 -14.639 1.00 56.81 225 HIS A N 1
ATOM 1772 C CA . HIS A 1 225 ? 21.822 -9.340 -13.779 1.00 56.81 225 HIS A CA 1
ATOM 1773 C C . HIS A 1 225 ? 23.142 -9.125 -14.544 1.00 56.81 225 HIS A C 1
ATOM 1775 O O . HIS A 1 225 ? 23.634 -10.052 -15.205 1.00 56.81 225 HIS A O 1
ATOM 1781 N N . PRO A 1 226 ? 23.772 -7.935 -14.457 1.00 45.94 226 PRO A N 1
ATOM 1782 C CA . PRO A 1 226 ? 25.064 -7.677 -15.085 1.00 45.94 226 PRO A CA 1
ATOM 1783 C C . PRO A 1 226 ? 26.189 -8.406 -14.332 1.00 45.94 226 PRO A C 1
ATOM 1785 O O . PRO A 1 226 ? 26.769 -7.897 -13.372 1.00 45.94 226 PRO A O 1
ATOM 1788 N N . ARG A 1 227 ? 26.540 -9.616 -14.781 1.00 40.16 227 ARG A N 1
ATOM 1789 C CA . ARG A 1 227 ? 27.707 -10.352 -14.272 1.00 40.16 227 ARG A CA 1
ATOM 1790 C C . ARG A 1 227 ? 28.998 -9.931 -14.989 1.00 40.16 227 ARG A C 1
ATOM 1792 O O . ARG A 1 227 ? 29.110 -10.024 -16.206 1.00 40.16 227 ARG A O 1
ATOM 1799 N N . PHE A 1 228 ? 30.005 -9.560 -14.195 1.00 38.19 228 PHE A N 1
ATOM 1800 C CA . PHE A 1 228 ? 31.427 -9.483 -14.571 1.00 38.19 228 PHE A CA 1
ATOM 1801 C C . PHE A 1 228 ? 31.837 -8.514 -15.698 1.00 38.19 228 PHE A C 1
ATOM 1803 O O . PHE A 1 228 ? 32.742 -8.822 -16.467 1.00 38.19 228 PHE A O 1
ATOM 1810 N N . GLY A 1 229 ? 31.255 -7.310 -15.760 1.00 37.84 229 GLY A N 1
ATOM 1811 C CA . GLY A 1 229 ? 31.860 -6.182 -16.496 1.00 37.84 229 GLY A CA 1
ATOM 1812 C C . GLY A 1 229 ? 32.032 -6.373 -18.011 1.00 37.84 229 GLY A C 1
ATOM 1813 O O . GLY A 1 229 ? 32.848 -5.685 -18.622 1.00 37.84 229 GLY A O 1
ATOM 1814 N N . LEU A 1 230 ? 31.285 -7.301 -18.617 1.00 38.81 230 LEU A N 1
ATOM 1815 C CA . LEU A 1 230 ? 31.289 -7.549 -20.058 1.00 38.81 230 LEU A CA 1
ATOM 1816 C C . LEU A 1 230 ? 30.163 -6.759 -20.753 1.00 38.81 230 LEU A C 1
ATOM 1818 O O . LEU A 1 230 ? 29.026 -6.795 -20.284 1.00 38.81 230 LEU A O 1
ATOM 1822 N N . PRO A 1 231 ? 30.431 -6.088 -21.890 1.00 43.00 231 PRO A N 1
ATOM 1823 C CA . PRO A 1 231 ? 29.418 -5.370 -22.662 1.00 43.00 231 PRO A CA 1
ATOM 1824 C C . PRO A 1 231 ? 28.671 -6.318 -23.622 1.00 43.00 231 PRO A C 1
ATOM 1826 O O . PRO A 1 231 ? 28.887 -6.306 -24.832 1.00 43.00 231 PRO A O 1
ATOM 1829 N N . ALA A 1 232 ? 27.802 -7.162 -23.070 1.00 43.59 232 ALA A N 1
ATOM 1830 C CA . ALA A 1 232 ? 26.857 -8.038 -23.777 1.00 43.59 232 ALA A CA 1
ATOM 1831 C C . ALA A 1 232 ? 25.653 -8.299 -22.838 1.00 43.59 232 ALA A C 1
ATOM 1833 O O . ALA A 1 232 ? 25.818 -8.106 -21.632 1.00 43.59 232 ALA A O 1
ATOM 1834 N N . PRO A 1 233 ? 24.443 -8.649 -23.330 1.00 49.53 233 PRO A N 1
ATOM 1835 C CA . PRO A 1 233 ? 23.215 -8.515 -22.540 1.00 49.53 233 PRO A CA 1
ATOM 1836 C C . PRO A 1 233 ? 23.265 -9.301 -21.227 1.00 49.53 233 PRO A C 1
ATOM 1838 O O . PRO A 1 233 ? 23.788 -10.416 -21.179 1.00 49.53 233 PRO A O 1
ATOM 1841 N N . ALA A 1 234 ? 22.713 -8.691 -20.173 1.00 53.38 234 ALA A N 1
ATOM 1842 C CA . ALA A 1 234 ? 22.670 -9.252 -18.830 1.00 53.38 234 ALA A CA 1
ATOM 1843 C C . ALA A 1 234 ? 22.121 -10.687 -18.856 1.00 53.38 234 ALA A C 1
ATOM 1845 O O . ALA A 1 234 ? 21.128 -10.969 -19.532 1.00 53.38 234 ALA A O 1
ATOM 1846 N N . ILE A 1 235 ? 22.767 -11.602 -18.127 1.00 53.62 235 ILE A N 1
ATOM 1847 C CA . ILE A 1 235 ? 22.318 -12.997 -18.058 1.00 53.62 235 ILE A CA 1
ATOM 1848 C C . ILE A 1 235 ? 20.933 -12.990 -17.412 1.00 53.62 235 ILE A C 1
ATOM 1850 O O . ILE A 1 235 ? 20.803 -12.572 -16.264 1.00 53.62 235 ILE A O 1
ATOM 1854 N N . GLY A 1 236 ? 19.924 -13.421 -18.172 1.00 59.84 236 GLY A N 1
ATOM 1855 C CA . GLY A 1 236 ? 18.507 -13.329 -17.813 1.00 59.84 236 GLY A CA 1
ATOM 1856 C C . GLY A 1 236 ? 17.670 -12.435 -18.739 1.00 59.84 236 GLY A C 1
ATOM 1857 O O . GLY A 1 236 ? 16.453 -12.536 -18.669 1.00 59.84 236 GLY A O 1
ATOM 1858 N N . CYS A 1 237 ? 18.283 -11.643 -19.636 1.00 70.06 237 CYS A N 1
ATOM 1859 C CA . CYS A 1 237 ? 17.560 -10.913 -20.691 1.00 70.06 237 CYS A CA 1
ATOM 1860 C C . CYS A 1 237 ? 17.608 -11.618 -22.043 1.00 70.06 237 CYS A C 1
ATOM 1862 O O . CYS A 1 237 ? 18.682 -11.987 -22.531 1.00 70.06 237 CYS A O 1
ATOM 1864 N N . ALA A 1 238 ? 16.456 -11.702 -22.701 1.00 71.88 238 ALA A N 1
ATOM 1865 C CA . ALA A 1 238 ? 16.326 -12.142 -24.077 1.00 71.88 238 ALA A CA 1
ATOM 1866 C C . ALA A 1 238 ? 15.975 -10.971 -25.023 1.00 71.88 238 ALA A C 1
ATOM 1868 O O . ALA A 1 238 ? 15.187 -10.093 -24.678 1.00 71.88 238 ALA A O 1
ATOM 1869 N N . PRO A 1 239 ? 16.449 -10.968 -26.287 1.00 69.50 239 PRO A N 1
ATOM 1870 C CA . PRO A 1 239 ? 16.046 -9.971 -27.296 1.00 69.50 239 PRO A CA 1
ATOM 1871 C C . PRO A 1 239 ? 14.545 -9.959 -27.657 1.00 69.50 239 PRO A C 1
ATOM 1873 O O . PRO A 1 239 ? 14.108 -9.149 -28.483 1.00 69.50 239 PRO A O 1
ATOM 1876 N N . TRP A 1 240 ? 13.773 -10.891 -27.096 1.00 76.44 240 TRP A N 1
ATOM 1877 C CA . TRP A 1 240 ? 12.330 -11.055 -27.254 1.00 76.44 240 TRP A CA 1
ATOM 1878 C C . TRP A 1 240 ? 11.564 -10.927 -25.926 1.00 76.44 240 TRP A C 1
ATOM 1880 O O . TRP A 1 240 ? 10.391 -11.290 -25.892 1.00 76.44 240 TRP A O 1
ATOM 1890 N N . ASP A 1 241 ? 12.199 -10.416 -24.865 1.00 83.81 241 ASP A N 1
ATOM 1891 C CA . ASP A 1 241 ? 11.477 -9.937 -23.682 1.00 83.81 241 ASP A CA 1
ATOM 1892 C C . ASP A 1 241 ? 10.509 -8.810 -24.075 1.00 83.81 241 ASP A C 1
ATOM 1894 O O . ASP A 1 241 ? 10.733 -8.071 -25.051 1.00 83.81 241 ASP A O 1
ATOM 1898 N N . ASP A 1 242 ? 9.425 -8.687 -23.312 1.00 89.50 242 ASP A N 1
ATOM 1899 C CA . ASP A 1 242 ? 8.405 -7.671 -23.539 1.00 89.50 242 ASP A CA 1
ATOM 1900 C C . ASP A 1 242 ? 8.956 -6.274 -23.215 1.00 89.50 242 ASP A C 1
ATOM 1902 O O . ASP A 1 242 ? 9.840 -6.082 -22.373 1.00 89.50 242 ASP A O 1
ATOM 1906 N N . LYS A 1 243 ? 8.453 -5.262 -23.917 1.00 92.81 243 LYS A N 1
ATOM 1907 C CA . LYS A 1 243 ? 8.872 -3.867 -23.750 1.00 92.81 243 LYS A CA 1
ATOM 1908 C C . LYS A 1 243 ? 8.246 -3.272 -22.498 1.00 92.81 243 LYS A C 1
ATOM 1910 O O . LYS A 1 243 ? 7.094 -3.561 -22.176 1.00 92.81 243 LYS A O 1
ATOM 1915 N N . LEU A 1 244 ? 8.922 -2.300 -21.882 1.00 95.69 244 LEU A N 1
ATOM 1916 C CA . LEU A 1 244 ? 8.373 -1.506 -20.777 1.00 95.69 244 LEU A CA 1
ATOM 1917 C C . LEU A 1 244 ? 6.965 -0.978 -21.097 1.00 95.69 244 LEU A C 1
ATOM 1919 O O . LEU A 1 244 ? 6.063 -1.063 -20.268 1.00 95.69 244 LEU A O 1
ATOM 1923 N N . SER A 1 245 ? 6.744 -0.499 -22.324 1.00 96.94 245 SER A N 1
ATOM 1924 C CA . SER A 1 245 ? 5.430 -0.023 -22.765 1.00 96.94 245 SER A CA 1
ATOM 1925 C C . SER A 1 245 ? 4.312 -1.058 -22.629 1.00 96.94 245 SER A C 1
ATOM 1927 O O . SER A 1 245 ? 3.186 -0.685 -22.324 1.00 96.94 245 SER A O 1
ATOM 1929 N N . GLU A 1 246 ? 4.595 -2.342 -22.843 1.00 94.00 246 GLU A N 1
ATOM 1930 C CA . GLU A 1 246 ? 3.587 -3.406 -22.834 1.00 94.00 246 GLU A CA 1
ATOM 1931 C C . GLU A 1 246 ? 3.131 -3.709 -21.398 1.00 94.00 246 GLU A C 1
ATOM 1933 O O . GLU A 1 246 ? 1.927 -3.758 -21.135 1.00 94.00 246 GLU A O 1
ATOM 1938 N N . GLY A 1 247 ? 4.068 -3.763 -20.443 1.00 94.38 247 GLY A N 1
ATOM 1939 C CA . GLY A 1 247 ? 3.753 -3.857 -19.013 1.00 94.38 247 GLY A CA 1
ATOM 1940 C C . GLY A 1 247 ? 3.033 -2.621 -18.463 1.00 94.38 247 GLY A C 1
ATOM 1941 O O . GLY A 1 247 ? 2.037 -2.750 -17.746 1.00 94.38 247 GLY A O 1
ATOM 1942 N N . LEU A 1 248 ? 3.457 -1.408 -18.843 1.00 98.25 248 LEU A N 1
ATOM 1943 C CA . LEU A 1 248 ? 2.770 -0.187 -18.401 1.00 98.25 248 LEU A CA 1
ATOM 1944 C C . LEU A 1 248 ? 1.364 -0.044 -18.998 1.00 98.25 248 LEU A C 1
ATOM 1946 O O . LEU A 1 248 ? 0.479 0.490 -18.331 1.00 98.25 248 LEU A O 1
ATOM 1950 N N . GLN A 1 249 ? 1.122 -0.533 -20.218 1.00 98.00 249 GLN A N 1
ATOM 1951 C CA . GLN A 1 249 ? -0.220 -0.546 -20.805 1.00 98.00 249 GLN A CA 1
ATOM 1952 C C . GLN A 1 249 ? -1.184 -1.456 -20.046 1.00 98.00 249 GLN A C 1
ATOM 1954 O O . GLN A 1 249 ? -2.366 -1.127 -19.956 1.00 98.00 249 GLN A O 1
ATOM 1959 N N . GLU A 1 250 ? -0.719 -2.573 -19.485 1.00 97.75 250 GLU A N 1
ATOM 1960 C CA . GLU A 1 250 ? -1.563 -3.412 -18.631 1.00 97.75 250 GLU A CA 1
ATOM 1961 C C . GLU A 1 250 ? -1.999 -2.657 -17.368 1.00 97.75 250 GLU A C 1
ATOM 1963 O O . GLU A 1 250 ? -3.196 -2.595 -17.075 1.00 97.75 250 GLU A O 1
ATOM 1968 N N . ILE A 1 251 ? -1.052 -1.999 -16.685 1.00 98.19 251 ILE A N 1
ATOM 1969 C CA . ILE A 1 251 ? -1.335 -1.133 -15.529 1.00 98.19 251 ILE A CA 1
ATOM 1970 C C . ILE A 1 251 ? -2.302 -0.010 -15.929 1.00 98.19 251 ILE A C 1
ATOM 1972 O O . ILE A 1 251 ? -3.274 0.247 -15.224 1.00 98.19 251 ILE A O 1
ATOM 1976 N N . SER A 1 252 ? -2.080 0.637 -17.076 1.00 98.00 252 SER A N 1
ATOM 1977 C CA . SER A 1 252 ? -2.900 1.757 -17.551 1.00 98.00 252 SER A CA 1
ATOM 1978 C C . SER A 1 252 ? -4.355 1.346 -17.807 1.00 98.00 252 SER A C 1
ATOM 1980 O O . SER A 1 252 ? -5.275 1.991 -17.306 1.00 98.00 252 SER A O 1
ATOM 1982 N N . ARG A 1 253 ? -4.581 0.214 -18.493 1.00 98.00 253 ARG A N 1
ATOM 1983 C CA . ARG A 1 253 ? -5.928 -0.342 -18.732 1.00 98.00 253 ARG A CA 1
ATOM 1984 C C . ARG A 1 253 ? -6.622 -0.742 -17.427 1.00 98.00 253 ARG A C 1
ATOM 1986 O O . ARG A 1 253 ? -7.815 -0.486 -17.268 1.00 98.00 253 ARG A O 1
ATOM 1993 N N . TRP A 1 254 ? -5.884 -1.334 -16.484 1.00 97.44 254 TRP A N 1
ATOM 1994 C CA . TRP A 1 254 ? -6.410 -1.673 -15.159 1.00 97.44 254 TRP A CA 1
ATOM 1995 C C . TRP A 1 254 ? -6.838 -0.415 -14.389 1.00 97.44 254 TRP A C 1
ATOM 1997 O O . TRP A 1 254 ? -7.967 -0.339 -13.903 1.00 97.44 254 TRP A O 1
ATOM 2007 N N . MET A 1 255 ? -5.984 0.612 -14.356 1.00 97.19 255 MET A N 1
ATOM 2008 C CA . MET A 1 255 ? -6.281 1.907 -13.735 1.00 97.19 255 MET A CA 1
ATOM 2009 C C . MET A 1 255 ? -7.512 2.572 -14.364 1.00 97.19 255 MET A C 1
ATOM 2011 O O . MET A 1 255 ? -8.413 3.001 -13.643 1.00 97.19 255 MET A O 1
ATOM 2015 N N . GLU A 1 256 ? -7.602 2.604 -15.697 1.00 96.44 256 GLU A N 1
ATOM 2016 C CA . GLU A 1 256 ? -8.747 3.165 -16.423 1.00 96.44 256 GLU A CA 1
ATOM 2017 C C . GLU A 1 256 ? -10.063 2.441 -16.093 1.00 96.44 256 GLU A C 1
ATOM 2019 O O . GLU A 1 256 ? -11.121 3.068 -15.997 1.00 96.44 256 GLU A O 1
ATOM 2024 N N . GLN A 1 257 ? -10.026 1.120 -15.895 1.00 96.50 257 GLN A N 1
ATOM 2025 C CA . GLN A 1 257 ? -11.195 0.353 -15.474 1.00 96.50 257 GLN A CA 1
ATOM 2026 C C . GLN A 1 257 ? -11.570 0.635 -14.014 1.00 96.50 257 GLN A C 1
ATOM 2028 O O . GLN A 1 257 ? -12.744 0.854 -13.717 1.00 96.50 257 GLN A O 1
ATOM 2033 N N . LYS A 1 258 ? -10.601 0.618 -13.095 1.00 94.88 258 LYS A N 1
ATOM 2034 C CA . LYS A 1 258 ? -10.868 0.600 -11.649 1.00 94.88 258 LYS A CA 1
ATOM 2035 C C . LYS A 1 258 ? -11.138 1.975 -11.050 1.00 94.88 258 LYS A C 1
ATOM 2037 O O . LYS A 1 258 ? -11.955 2.073 -10.132 1.00 94.88 258 LYS A O 1
ATOM 2042 N N . LEU A 1 259 ? -10.559 3.041 -11.607 1.00 95.06 259 LEU A N 1
ATOM 2043 C CA . LEU A 1 259 ? -10.852 4.417 -11.185 1.00 95.06 259 LEU A CA 1
ATOM 2044 C C . LEU A 1 259 ? -12.322 4.815 -11.411 1.00 95.06 259 LEU A C 1
ATOM 2046 O O . LEU A 1 259 ? -12.821 5.703 -10.727 1.00 95.06 259 LEU A O 1
ATOM 2050 N N . LYS A 1 260 ? -13.048 4.117 -12.300 1.00 94.00 260 LYS A N 1
ATOM 2051 C CA . LYS A 1 260 ? -14.498 4.298 -12.515 1.00 94.00 260 LYS A CA 1
ATOM 2052 C C . LYS A 1 260 ? -15.341 3.904 -11.293 1.00 94.00 260 LYS A C 1
ATOM 2054 O O . LYS A 1 260 ? -16.467 4.372 -11.166 1.00 94.00 260 LYS A O 1
ATOM 2059 N N . THR A 1 261 ? -14.813 3.054 -10.408 1.00 89.25 261 THR A N 1
ATOM 2060 C CA . THR A 1 261 ? -15.510 2.550 -9.208 1.00 89.25 261 THR A CA 1
ATOM 2061 C C . THR A 1 261 ? -14.791 2.859 -7.894 1.00 89.25 261 THR A C 1
ATOM 2063 O O . THR A 1 261 ? -15.406 2.770 -6.837 1.00 89.25 261 THR A O 1
ATOM 2066 N N . ASN A 1 262 ? -13.502 3.207 -7.930 1.00 88.19 262 ASN A N 1
ATOM 2067 C CA . ASN A 1 262 ? -12.718 3.555 -6.748 1.00 88.19 262 ASN A CA 1
ATOM 2068 C C . ASN A 1 262 ? -11.732 4.691 -7.069 1.00 88.19 262 ASN A C 1
ATOM 2070 O O . ASN A 1 262 ? -10.689 4.463 -7.673 1.00 88.19 262 ASN A O 1
ATOM 2074 N N . SER A 1 263 ? -12.037 5.910 -6.621 1.00 87.81 263 SER A N 1
ATOM 2075 C CA . SER A 1 263 ? -11.173 7.089 -6.785 1.00 87.81 263 SER A CA 1
ATOM 2076 C C . SER A 1 263 ? -9.949 7.106 -5.862 1.00 87.81 263 SER A C 1
ATOM 2078 O O . SER A 1 263 ? -9.105 7.984 -5.995 1.00 87.81 263 SER A O 1
ATOM 2080 N N . ASN A 1 264 ? -9.851 6.179 -4.907 1.00 88.00 264 ASN A N 1
ATOM 2081 C CA . ASN A 1 264 ? -8.823 6.170 -3.862 1.00 88.00 264 ASN A CA 1
ATOM 2082 C C . ASN A 1 264 ? -7.735 5.114 -4.126 1.00 88.00 264 ASN A C 1
ATOM 2084 O O . ASN A 1 264 ? -7.047 4.685 -3.202 1.00 88.00 264 ASN A O 1
ATOM 2088 N N . LEU A 1 265 ? -7.606 4.656 -5.375 1.00 92.00 265 LEU A N 1
ATOM 2089 C CA . LEU A 1 265 ? -6.578 3.703 -5.788 1.00 92.00 265 LEU A CA 1
ATOM 2090 C C . LEU A 1 265 ? -5.199 4.352 -5.768 1.00 92.00 265 LEU A C 1
ATOM 2092 O O . LEU A 1 265 ? -5.013 5.436 -6.321 1.00 92.00 265 LEU A O 1
ATOM 2096 N N . PHE A 1 266 ? -4.238 3.647 -5.184 1.00 95.81 266 PHE A N 1
ATOM 2097 C CA . PHE A 1 266 ? -2.844 4.049 -5.145 1.00 95.81 266 PHE A CA 1
ATOM 2098 C C . PHE A 1 266 ? -1.940 2.845 -5.418 1.00 95.81 266 PHE A C 1
ATOM 2100 O O . PHE A 1 266 ? -2.160 1.767 -4.861 1.00 95.81 266 PHE A O 1
ATOM 2107 N N . ILE A 1 267 ? -0.933 3.037 -6.270 1.00 97.25 267 ILE A N 1
ATOM 2108 C CA . ILE A 1 267 ? 0.093 2.045 -6.597 1.00 97.25 267 ILE A CA 1
ATOM 2109 C C . ILE A 1 267 ? 1.472 2.682 -6.416 1.00 97.25 267 ILE A C 1
ATOM 2111 O O . ILE A 1 267 ? 1.731 3.784 -6.903 1.00 97.25 267 ILE A O 1
ATOM 2115 N N . THR A 1 268 ? 2.384 1.951 -5.784 1.00 97.94 268 THR A N 1
ATOM 2116 C CA . THR A 1 268 ? 3.817 2.247 -5.833 1.00 97.94 268 THR A CA 1
ATOM 2117 C C . THR A 1 268 ? 4.469 1.368 -6.894 1.00 97.94 268 THR A C 1
ATOM 2119 O O . THR A 1 268 ? 4.283 0.152 -6.880 1.00 97.94 268 THR A O 1
ATOM 2122 N N . LEU A 1 269 ? 5.234 1.966 -7.804 1.00 98.12 269 LEU A N 1
ATOM 2123 C CA . LEU A 1 269 ? 6.123 1.251 -8.717 1.00 98.12 269 LEU A CA 1
ATOM 2124 C C . LEU A 1 269 ? 7.559 1.438 -8.228 1.00 98.12 269 LEU A C 1
ATOM 2126 O O . LEU A 1 269 ? 8.093 2.546 -8.280 1.00 98.12 269 LEU A O 1
ATOM 2130 N N . TYR A 1 270 ? 8.169 0.365 -7.740 1.00 97.19 270 TYR A N 1
ATOM 2131 C CA . TYR A 1 270 ? 9.604 0.289 -7.515 1.00 97.19 270 TYR A CA 1
ATOM 2132 C C . TYR A 1 270 ? 10.282 -0.163 -8.813 1.00 97.19 270 TYR A C 1
ATOM 2134 O O . TYR A 1 270 ? 9.827 -1.104 -9.459 1.00 97.19 270 TYR A O 1
ATOM 2142 N N . LEU A 1 271 ? 11.338 0.532 -9.219 1.00 95.62 271 LEU A N 1
ATOM 2143 C CA . LEU A 1 271 ? 12.146 0.185 -10.380 1.00 95.62 271 LEU A CA 1
ATOM 2144 C C . LEU A 1 271 ? 13.525 -0.278 -9.909 1.00 95.62 271 LEU A C 1
ATOM 2146 O O . LEU A 1 271 ? 14.235 0.500 -9.264 1.00 95.62 271 LEU A O 1
ATOM 2150 N N . ASP A 1 272 ? 13.913 -1.497 -10.280 1.00 91.31 272 ASP A N 1
ATOM 2151 C CA . ASP A 1 272 ? 15.327 -1.860 -10.398 1.00 91.31 272 ASP A CA 1
ATOM 2152 C C . ASP A 1 272 ? 15.717 -1.718 -11.876 1.00 91.31 272 ASP A C 1
ATOM 2154 O O . ASP A 1 272 ? 14.943 -2.067 -12.771 1.00 91.31 272 ASP A O 1
ATOM 2158 N N . ALA A 1 273 ? 16.845 -1.073 -12.167 1.00 89.75 273 ALA A N 1
ATOM 2159 C CA . ALA A 1 273 ? 17.079 -0.539 -13.503 1.00 89.75 273 ALA A CA 1
ATOM 2160 C C . ALA A 1 273 ? 18.547 -0.448 -13.918 1.00 89.75 273 ALA A C 1
ATOM 2162 O O . ALA A 1 273 ? 19.386 0.161 -13.255 1.00 89.75 273 ALA A O 1
ATOM 2163 N N . SER A 1 274 ? 18.807 -0.936 -15.130 1.00 88.94 274 SER A N 1
ATOM 2164 C CA . SER A 1 274 ? 20.033 -0.723 -15.888 1.00 88.94 274 SER A CA 1
ATOM 2165 C C . SER A 1 274 ? 19.681 -0.126 -17.256 1.00 88.94 274 SER A C 1
ATOM 2167 O O . SER A 1 274 ? 19.484 -0.835 -18.246 1.00 88.94 274 SER A O 1
ATOM 2169 N N . LEU A 1 275 ? 19.549 1.206 -17.317 1.00 89.12 275 LEU A N 1
ATOM 2170 C CA . LEU A 1 275 ? 19.150 1.915 -18.543 1.00 89.12 275 LEU A CA 1
ATOM 2171 C C . LEU A 1 275 ? 20.340 2.375 -19.395 1.00 89.12 275 LEU A C 1
ATOM 2173 O O . LEU A 1 275 ? 20.139 2.901 -20.492 1.00 89.12 275 LEU A O 1
ATOM 2177 N N . ALA A 1 276 ? 21.572 2.227 -18.902 1.00 87.25 276 ALA A N 1
ATOM 2178 C CA . ALA A 1 276 ? 22.785 2.719 -19.556 1.00 87.25 276 ALA A CA 1
ATOM 2179 C C . ALA A 1 276 ? 22.658 4.198 -19.989 1.00 87.25 276 ALA A C 1
ATOM 2181 O O . ALA A 1 276 ? 23.059 4.574 -21.091 1.00 87.25 276 ALA A O 1
ATOM 2182 N N . GLY A 1 277 ? 22.030 5.031 -19.147 1.00 89.00 277 GLY A N 1
ATOM 2183 C CA . GLY A 1 277 ? 21.795 6.454 -19.422 1.00 89.00 277 GLY A CA 1
ATOM 2184 C C . GLY A 1 277 ? 20.549 6.793 -20.259 1.00 89.00 277 GLY A C 1
ATOM 2185 O O . GLY A 1 277 ? 20.260 7.976 -20.456 1.00 89.00 277 GLY A O 1
ATOM 2186 N N . HIS A 1 278 ? 19.745 5.815 -20.696 1.00 93.88 278 HIS A N 1
ATOM 2187 C CA . HIS A 1 278 ? 18.538 6.033 -21.520 1.00 93.88 278 HIS A CA 1
ATOM 2188 C C . HIS A 1 278 ? 17.302 6.489 -20.711 1.00 93.88 278 HIS A C 1
ATOM 2190 O O . HIS A 1 278 ? 16.157 6.272 -21.102 1.00 93.88 278 HIS A O 1
ATOM 2196 N N . VAL A 1 279 ? 17.510 7.212 -19.606 1.00 96.12 279 VAL A N 1
ATOM 2197 C CA . VAL A 1 279 ? 16.462 7.741 -18.705 1.00 96.12 279 VAL A CA 1
ATOM 2198 C C . VAL A 1 279 ? 15.387 8.539 -19.452 1.00 96.12 279 VAL A C 1
ATOM 2200 O O . VAL A 1 279 ? 14.204 8.432 -19.149 1.00 96.12 279 VAL A O 1
ATOM 2203 N N . LYS A 1 280 ? 15.769 9.310 -20.481 1.00 97.25 280 LYS A N 1
ATOM 2204 C CA . LYS A 1 280 ? 14.821 10.082 -21.309 1.00 97.25 280 LYS A CA 1
ATOM 2205 C C . LYS A 1 280 ? 13.882 9.200 -22.137 1.00 97.25 280 LYS A C 1
ATOM 2207 O O . LYS A 1 280 ? 12.760 9.621 -22.422 1.00 97.25 280 LYS A O 1
ATOM 2212 N N . MET A 1 281 ? 14.316 7.995 -22.513 1.00 97.19 281 MET A N 1
ATOM 2213 C CA . MET A 1 281 ? 13.465 7.001 -23.169 1.00 97.19 281 MET A CA 1
ATOM 2214 C C . MET A 1 281 ? 12.441 6.462 -22.164 1.00 97.19 281 MET A C 1
ATOM 2216 O O . MET A 1 281 ? 11.246 6.487 -22.456 1.00 97.19 281 MET A O 1
ATOM 2220 N N . ALA A 1 282 ? 12.883 6.107 -20.949 1.00 97.56 282 ALA A N 1
ATOM 2221 C CA . ALA A 1 282 ? 11.997 5.689 -19.859 1.00 97.56 282 ALA A CA 1
ATOM 2222 C C . ALA A 1 282 ? 10.949 6.766 -19.529 1.00 97.56 282 ALA A C 1
ATOM 2224 O O . ALA A 1 282 ? 9.755 6.490 -19.588 1.00 97.56 282 ALA A O 1
ATOM 2225 N N . ASP A 1 283 ? 11.370 8.016 -19.301 1.00 98.31 283 ASP A N 1
ATOM 2226 C CA . ASP A 1 283 ? 10.472 9.158 -19.070 1.00 98.31 283 ASP A CA 1
ATOM 2227 C C . ASP A 1 283 ? 9.463 9.356 -20.215 1.00 98.31 283 ASP A C 1
ATOM 2229 O O . ASP A 1 283 ? 8.300 9.673 -19.965 1.00 98.31 283 ASP A O 1
ATOM 2233 N N . SER A 1 284 ? 9.864 9.139 -21.472 1.00 98.44 284 SER A N 1
ATOM 2234 C CA . SER A 1 284 ? 8.952 9.243 -22.621 1.00 98.44 284 SER A CA 1
ATOM 2235 C C . SER A 1 284 ? 7.915 8.115 -22.653 1.00 98.44 284 SER A C 1
ATOM 2237 O O . SER A 1 284 ? 6.769 8.344 -23.045 1.00 98.44 284 SER A O 1
ATOM 2239 N N . ILE A 1 285 ? 8.286 6.909 -22.212 1.00 98.56 285 ILE A N 1
ATOM 2240 C CA . ILE A 1 285 ? 7.370 5.770 -22.070 1.00 98.56 285 ILE A CA 1
ATOM 2241 C C . ILE A 1 285 ? 6.427 6.003 -20.876 1.00 98.56 285 ILE A C 1
ATOM 2243 O O . ILE A 1 285 ? 5.212 5.928 -21.050 1.00 98.56 285 ILE A O 1
ATOM 2247 N N . PHE A 1 286 ? 6.940 6.405 -19.705 1.00 98.69 286 PHE A N 1
ATOM 2248 C CA . PHE A 1 286 ? 6.128 6.767 -18.533 1.00 98.69 286 PHE A CA 1
ATOM 2249 C C . PHE A 1 286 ? 5.102 7.861 -18.858 1.00 98.69 286 PHE A C 1
ATOM 2251 O O . PHE A 1 286 ? 3.920 7.710 -18.548 1.00 98.69 286 PHE A O 1
ATOM 2258 N N . GLN A 1 287 ? 5.524 8.934 -19.540 1.00 98.50 287 GLN A N 1
ATOM 2259 C CA . GLN A 1 287 ? 4.644 10.028 -19.963 1.00 98.50 287 GLN A CA 1
ATOM 2260 C C . GLN A 1 287 ? 3.495 9.543 -20.853 1.00 98.50 287 GLN A C 1
ATOM 2262 O O . GLN A 1 287 ? 2.378 10.046 -20.711 1.00 98.50 287 GLN A O 1
ATOM 2267 N N . ARG A 1 288 ? 3.775 8.616 -21.776 1.00 98.44 288 ARG A N 1
ATOM 2268 C CA . ARG A 1 288 ? 2.816 8.124 -22.770 1.00 98.44 288 ARG A CA 1
ATOM 2269 C C . ARG A 1 288 ? 1.818 7.135 -22.176 1.00 98.44 288 ARG A C 1
ATOM 2271 O O . ARG A 1 288 ? 0.627 7.285 -22.414 1.00 98.44 288 ARG A O 1
ATOM 2278 N N . GLU A 1 289 ? 2.294 6.150 -21.417 1.00 98.44 289 GLU A N 1
ATOM 2279 C CA . GLU A 1 289 ? 1.445 5.045 -20.950 1.00 98.44 289 GLU A CA 1
ATOM 2280 C C . GLU A 1 289 ? 0.730 5.364 -19.623 1.00 98.44 289 GLU A C 1
ATOM 2282 O O . GLU A 1 289 ? -0.400 4.925 -19.417 1.00 98.44 289 GLU A O 1
ATOM 2287 N N . LEU A 1 290 ? 1.359 6.133 -18.718 1.00 98.38 290 LEU A N 1
ATOM 2288 C CA . LEU A 1 290 ? 0.869 6.360 -17.344 1.00 98.38 290 LEU A CA 1
ATOM 2289 C C . LEU A 1 290 ? 0.878 7.829 -16.880 1.00 98.38 290 LEU A C 1
ATOM 2291 O O . LEU A 1 290 ? 0.433 8.113 -15.768 1.00 98.38 290 LEU A O 1
ATOM 2295 N N . GLY A 1 291 ? 1.349 8.781 -17.694 1.00 98.00 291 GLY A N 1
ATOM 2296 C CA . GLY A 1 291 ? 1.668 10.150 -17.256 1.00 98.00 291 GLY A CA 1
ATOM 2297 C C . GLY A 1 291 ? 0.524 10.931 -16.592 1.00 98.00 291 GLY A C 1
ATOM 2298 O O . GLY A 1 291 ? 0.777 11.797 -15.752 1.00 98.00 291 GLY A O 1
ATOM 2299 N N . GLN A 1 292 ? -0.735 10.607 -16.904 1.00 97.12 292 GLN A N 1
ATOM 2300 C CA . GLN A 1 292 ? -1.893 11.183 -16.213 1.00 97.12 292 GLN A CA 1
ATOM 2301 C C . GLN A 1 292 ? -1.969 10.756 -14.736 1.00 97.12 292 GLN A C 1
ATOM 2303 O O . GLN A 1 292 ? -2.229 11.597 -13.879 1.00 97.12 292 GLN A O 1
ATOM 2308 N N . TYR A 1 293 ? -1.632 9.501 -14.423 1.00 98.56 293 TYR A N 1
ATOM 2309 C CA . TYR A 1 293 ? -1.712 8.913 -13.083 1.00 98.56 293 TYR A CA 1
ATOM 2310 C C . TYR A 1 293 ? -0.473 9.164 -12.212 1.00 98.56 293 TYR A C 1
ATOM 2312 O O . TYR A 1 293 ? -0.587 9.145 -10.987 1.00 98.56 293 TYR A O 1
ATOM 2320 N N . ILE A 1 294 ? 0.701 9.386 -12.813 1.00 98.75 294 ILE A N 1
ATOM 2321 C CA . ILE A 1 294 ? 1.965 9.520 -12.070 1.00 98.75 294 ILE A CA 1
ATOM 2322 C C . ILE A 1 294 ? 2.037 10.854 -11.320 1.00 98.75 294 ILE A C 1
ATOM 2324 O O . ILE A 1 294 ? 1.853 11.917 -11.921 1.00 98.75 294 ILE A O 1
ATOM 2328 N N . PHE A 1 295 ? 2.368 10.784 -10.031 1.00 98.62 295 PHE A N 1
ATOM 2329 C CA . PHE A 1 295 ? 2.812 11.906 -9.208 1.00 98.62 295 PHE A CA 1
ATOM 2330 C C . PHE A 1 295 ? 4.278 12.214 -9.516 1.00 98.62 295 PHE A C 1
ATOM 2332 O O . PHE A 1 295 ? 5.174 11.454 -9.159 1.00 98.62 295 PHE A O 1
ATOM 2339 N N . SER A 1 296 ? 4.520 13.305 -10.237 1.00 98.12 296 SER A N 1
ATOM 2340 C CA . SER A 1 296 ? 5.855 13.703 -10.686 1.00 98.12 296 SER A CA 1
ATOM 2341 C C . SER A 1 296 ? 6.596 14.561 -9.655 1.00 98.12 296 SER A C 1
ATOM 2343 O O . SER A 1 296 ? 6.004 15.119 -8.728 1.00 98.12 296 SER A O 1
ATOM 2345 N N . ARG A 1 297 ? 7.901 14.777 -9.870 1.00 97.00 297 ARG A N 1
ATOM 2346 C CA . ARG A 1 297 ? 8.683 15.749 -9.078 1.00 97.00 297 ARG A CA 1
ATOM 2347 C C . ARG A 1 297 ? 8.127 17.176 -9.188 1.00 97.00 297 ARG A C 1
ATOM 2349 O O . ARG A 1 297 ? 8.241 17.952 -8.243 1.00 97.00 297 ARG A O 1
ATOM 2356 N N . GLN A 1 298 ? 7.494 17.520 -10.315 1.00 96.75 298 GLN A N 1
ATOM 2357 C CA . GLN A 1 298 ? 6.827 18.812 -10.488 1.00 96.75 298 GLN A CA 1
ATOM 2358 C C . GLN A 1 298 ? 5.528 18.894 -9.675 1.00 96.75 298 GLN A C 1
ATOM 2360 O O . GLN A 1 298 ? 5.251 19.939 -9.090 1.00 96.75 298 GLN A O 1
ATOM 2365 N N . ASP A 1 299 ? 4.757 17.805 -9.598 1.00 97.88 299 ASP A N 1
ATOM 2366 C CA . ASP A 1 299 ? 3.554 17.742 -8.758 1.00 97.88 299 ASP A CA 1
ATOM 2367 C C . ASP A 1 299 ? 3.922 17.895 -7.277 1.00 97.88 299 ASP A C 1
ATOM 2369 O O . ASP A 1 299 ? 3.281 18.675 -6.574 1.00 97.88 299 ASP A O 1
ATOM 2373 N N . LEU A 1 300 ? 5.013 17.256 -6.829 1.00 97.25 300 LEU A N 1
ATOM 2374 C CA . LEU A 1 300 ? 5.566 17.450 -5.486 1.00 97.25 300 LEU A CA 1
ATOM 2375 C C . LEU A 1 300 ? 5.979 18.906 -5.232 1.00 97.25 300 LEU A C 1
ATOM 2377 O O . LEU A 1 300 ? 5.568 19.486 -4.229 1.00 97.25 300 LEU A O 1
ATOM 2381 N N . ALA A 1 301 ? 6.763 19.514 -6.127 1.00 96.25 301 ALA A N 1
ATOM 2382 C CA . ALA A 1 301 ? 7.192 20.905 -5.981 1.00 96.25 301 ALA A CA 1
ATOM 2383 C C . ALA A 1 301 ? 5.993 21.870 -5.894 1.00 96.25 301 ALA A C 1
ATOM 2385 O O . ALA A 1 301 ? 5.956 22.734 -5.018 1.00 96.25 301 ALA A O 1
ATOM 2386 N N . ASN A 1 302 ? 4.982 21.668 -6.747 1.00 96.12 302 ASN A N 1
ATOM 2387 C CA . ASN A 1 302 ? 3.739 22.440 -6.748 1.00 96.12 302 ASN A CA 1
ATOM 2388 C C . ASN A 1 302 ? 2.915 22.219 -5.466 1.00 96.12 302 ASN A C 1
ATOM 2390 O O . ASN A 1 302 ? 2.330 23.166 -4.941 1.00 96.12 302 ASN A O 1
ATOM 2394 N N . TYR A 1 303 ? 2.841 20.980 -4.969 1.00 94.75 303 TYR A N 1
ATOM 2395 C CA . TYR A 1 303 ? 2.140 20.637 -3.731 1.00 94.75 303 TYR A CA 1
ATOM 2396 C C . TYR A 1 303 ? 2.809 21.308 -2.524 1.00 94.75 303 TYR A C 1
ATOM 2398 O O . TYR A 1 303 ? 2.147 22.038 -1.789 1.00 94.75 303 TYR A O 1
ATOM 2406 N N . LEU A 1 304 ? 4.127 21.148 -2.364 1.00 92.62 304 LEU A N 1
ATOM 2407 C CA . LEU A 1 304 ? 4.891 21.755 -1.269 1.00 92.62 304 LEU A CA 1
ATOM 2408 C C . LEU A 1 304 ? 4.762 23.284 -1.270 1.00 92.62 304 LEU A C 1
ATOM 2410 O O . LEU A 1 304 ? 4.478 23.871 -0.227 1.00 92.62 304 LEU A O 1
ATOM 2414 N N . GLN A 1 305 ? 4.857 23.920 -2.443 1.00 93.69 305 GLN A N 1
ATOM 2415 C CA . GLN A 1 305 ? 4.684 25.367 -2.570 1.00 93.69 305 GLN A CA 1
ATOM 2416 C C . GLN A 1 305 ? 3.284 25.834 -2.135 1.00 93.69 305 GLN A C 1
ATOM 2418 O O . GLN A 1 305 ? 3.167 26.861 -1.465 1.00 93.69 305 GLN A O 1
ATOM 2423 N N . LYS A 1 306 ? 2.220 25.080 -2.455 1.00 91.94 306 LYS A N 1
ATOM 2424 C CA . LYS A 1 306 ? 0.852 25.372 -1.982 1.00 91.94 306 LYS A CA 1
ATOM 2425 C C . LYS A 1 306 ? 0.709 25.258 -0.462 1.00 91.94 306 LYS A C 1
ATOM 2427 O O . LYS A 1 306 ? -0.093 25.988 0.107 1.00 91.94 306 LYS A O 1
ATOM 2432 N N . GLN A 1 307 ? 1.503 24.402 0.183 1.00 87.25 307 GLN A N 1
ATOM 2433 C CA . GLN A 1 307 ? 1.574 24.289 1.644 1.00 87.25 307 GLN A CA 1
ATOM 2434 C C . GLN A 1 307 ? 2.502 25.333 2.302 1.00 87.25 307 GLN A C 1
ATOM 2436 O O . GLN A 1 307 ? 2.734 25.280 3.507 1.00 87.25 307 GLN A O 1
ATOM 2441 N N . GLY A 1 308 ? 3.058 26.281 1.535 1.00 90.56 308 GLY A N 1
ATOM 2442 C CA . GLY A 1 308 ? 4.007 27.276 2.046 1.00 90.56 308 GLY A CA 1
ATOM 2443 C C . GLY A 1 308 ? 5.400 26.713 2.356 1.00 90.56 308 GLY A C 1
ATOM 2444 O O . GLY A 1 308 ? 6.178 27.360 3.054 1.00 90.56 308 GLY A O 1
ATOM 2445 N N . LEU A 1 309 ? 5.720 25.520 1.846 1.00 88.94 309 LEU A N 1
ATOM 2446 C CA . LEU A 1 309 ? 7.011 24.856 2.009 1.00 88.94 309 LEU A CA 1
ATOM 2447 C C . LEU A 1 309 ? 7.907 25.085 0.784 1.00 88.94 309 LEU A C 1
ATOM 2449 O O . LEU A 1 309 ? 7.433 25.284 -0.337 1.00 88.94 309 LEU A O 1
ATOM 2453 N N . SER A 1 310 ? 9.223 25.003 0.987 1.00 90.81 310 SER A N 1
ATOM 2454 C CA . SER A 1 310 ? 10.190 25.017 -0.115 1.00 90.81 310 SER A CA 1
ATOM 2455 C C . SER A 1 310 ? 9.961 23.830 -1.066 1.00 90.81 310 SER A C 1
ATOM 2457 O O . SER A 1 310 ? 9.736 22.712 -0.592 1.00 90.81 310 SER A O 1
ATOM 2459 N N . PRO A 1 311 ? 10.053 24.025 -2.396 1.00 92.44 311 PRO A N 1
ATOM 2460 C CA . PRO A 1 311 ? 9.953 22.927 -3.351 1.00 92.44 311 PRO A CA 1
ATOM 2461 C C . PRO A 1 311 ? 11.118 21.942 -3.181 1.00 92.44 311 PRO A C 1
ATOM 2463 O O . PRO A 1 311 ? 12.241 22.336 -2.867 1.00 92.44 311 PRO A O 1
ATOM 2466 N N . SER A 1 312 ? 10.855 20.659 -3.434 1.00 91.00 312 SER A N 1
ATOM 2467 C CA . SER A 1 312 ? 11.838 19.574 -3.349 1.00 91.00 312 SER A CA 1
ATOM 2468 C C . SER A 1 312 ? 11.730 18.654 -4.563 1.00 91.00 312 SER A C 1
ATOM 2470 O O . SER A 1 312 ? 10.628 18.354 -5.019 1.00 91.00 312 SER A O 1
ATOM 2472 N N . SER A 1 313 ? 12.874 18.181 -5.061 1.00 88.25 313 SER A N 1
ATOM 2473 C CA . SER A 1 313 ? 12.970 17.077 -6.027 1.00 88.25 313 SER A CA 1
ATOM 2474 C C . SER A 1 313 ? 13.081 15.703 -5.352 1.00 88.25 313 SER A C 1
ATOM 2476 O O . SER A 1 313 ? 12.786 14.693 -5.986 1.00 88.25 313 SER A O 1
ATOM 2478 N N . ALA A 1 314 ? 13.488 15.670 -4.079 1.00 92.75 314 ALA A N 1
ATOM 2479 C CA . ALA A 1 314 ? 13.555 14.480 -3.236 1.00 92.75 314 ALA A CA 1
ATOM 2480 C C . ALA A 1 314 ? 12.234 14.266 -2.482 1.00 92.75 314 ALA A C 1
ATOM 2482 O O . ALA A 1 314 ? 11.572 15.236 -2.103 1.00 92.75 314 ALA A O 1
ATOM 2483 N N . LEU A 1 315 ? 11.864 13.008 -2.242 1.00 93.94 315 LEU A N 1
ATOM 2484 C CA . LEU A 1 315 ? 10.559 12.645 -1.685 1.00 93.94 315 LEU A CA 1
ATOM 2485 C C . LEU A 1 315 ? 10.555 12.792 -0.148 1.00 93.94 315 LEU A C 1
ATOM 2487 O O . LEU A 1 315 ? 11.342 12.121 0.525 1.00 93.94 315 LEU A O 1
ATOM 2491 N N . PRO A 1 316 ? 9.671 13.611 0.446 1.00 93.56 316 PRO A N 1
ATOM 2492 C CA . PRO A 1 316 ? 9.526 13.704 1.896 1.00 93.56 316 PRO A CA 1
ATOM 2493 C C . PRO A 1 316 ? 8.635 12.560 2.407 1.00 93.56 316 PRO A C 1
ATOM 2495 O O . PRO A 1 316 ? 7.512 12.776 2.859 1.00 93.56 316 PRO A O 1
ATOM 2498 N N . ALA A 1 317 ? 9.114 11.318 2.271 1.00 92.44 317 ALA A N 1
ATOM 2499 C CA . ALA A 1 317 ? 8.375 10.102 2.631 1.00 92.44 317 ALA A CA 1
ATOM 2500 C C . ALA A 1 317 ? 8.041 10.005 4.134 1.00 92.44 317 ALA A C 1
ATOM 2502 O O . ALA A 1 317 ? 7.164 9.238 4.517 1.00 92.44 317 ALA A O 1
ATOM 2503 N N . ASP A 1 318 ? 8.710 10.818 4.955 1.00 88.75 318 ASP A N 1
ATOM 2504 C CA . ASP A 1 318 ? 8.515 10.983 6.395 1.00 88.75 318 ASP A CA 1
ATOM 2505 C C . ASP A 1 318 ? 7.253 11.765 6.787 1.00 88.75 318 ASP A C 1
ATOM 2507 O O . ASP A 1 318 ? 6.879 11.777 7.960 1.00 88.75 318 ASP A O 1
ATOM 2511 N N . ARG A 1 319 ? 6.594 12.422 5.822 1.00 88.25 319 ARG A N 1
ATOM 2512 C CA . ARG A 1 319 ? 5.419 13.272 6.078 1.00 88.25 319 ARG A CA 1
ATOM 2513 C C . ARG A 1 319 ? 4.399 13.329 4.938 1.00 88.25 319 ARG A C 1
ATOM 2515 O O . ARG A 1 319 ? 3.222 13.519 5.211 1.00 88.25 319 ARG A O 1
ATOM 2522 N N . LEU A 1 320 ? 4.818 13.163 3.681 1.00 92.75 320 LEU A N 1
ATOM 2523 C CA . LEU A 1 320 ? 3.901 13.022 2.546 1.00 92.75 320 LEU A CA 1
ATOM 2524 C C . LEU A 1 320 ? 3.085 11.742 2.719 1.00 92.75 320 LEU A C 1
ATOM 2526 O O . LEU A 1 320 ? 3.646 10.707 3.071 1.00 92.75 320 LEU A O 1
ATOM 2530 N N . THR A 1 321 ? 1.789 11.803 2.439 1.00 92.81 321 THR A N 1
ATOM 2531 C CA . THR A 1 321 ? 0.857 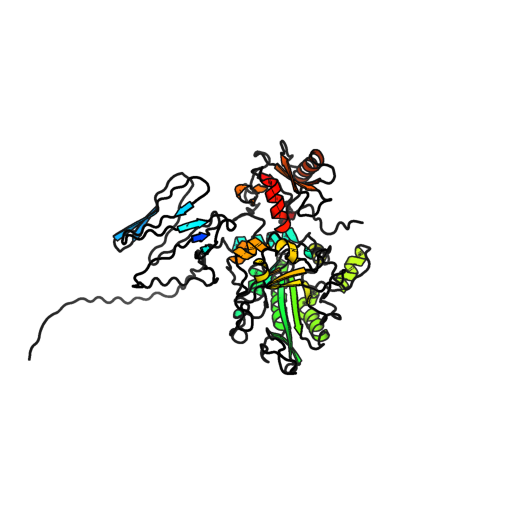10.675 2.567 1.00 92.81 321 THR A CA 1
ATOM 2532 C C . THR A 1 321 ? 0.337 10.227 1.195 1.00 92.81 321 THR A C 1
ATOM 2534 O O . THR A 1 321 ? 0.485 10.934 0.195 1.00 92.81 321 THR A O 1
ATOM 2537 N N . GLN A 1 322 ? -0.323 9.064 1.116 1.00 93.94 322 GLN A N 1
ATOM 2538 C CA . GLN A 1 322 ? -1.055 8.697 -0.109 1.00 93.94 322 GLN A CA 1
ATOM 2539 C C . GLN A 1 322 ? -2.206 9.670 -0.369 1.00 93.94 322 GLN A C 1
ATOM 2541 O O . GLN A 1 322 ? -2.498 9.996 -1.518 1.00 93.94 322 GLN A O 1
ATOM 2546 N N . GLN A 1 323 ? -2.856 10.152 0.693 1.00 92.00 323 GLN A N 1
ATOM 2547 C CA . GLN A 1 323 ? -3.967 11.085 0.579 1.00 92.00 323 GLN A CA 1
ATOM 2548 C C . GLN A 1 323 ? -3.558 12.405 -0.092 1.00 92.00 323 GLN A C 1
ATOM 2550 O O . GLN A 1 323 ? -4.364 12.950 -0.845 1.00 92.00 323 GLN A O 1
ATOM 2555 N N . ASP A 1 324 ? -2.337 12.893 0.131 1.00 93.19 324 ASP A N 1
ATOM 2556 C CA . ASP A 1 324 ? -1.812 14.103 -0.521 1.00 93.19 324 ASP A CA 1
ATOM 2557 C C . ASP A 1 324 ? -1.644 13.918 -2.029 1.00 93.19 324 ASP A C 1
ATOM 2559 O O . ASP A 1 324 ? -1.997 14.791 -2.824 1.00 93.19 324 ASP A O 1
ATOM 2563 N N . ILE A 1 325 ? -1.149 12.744 -2.420 1.00 96.00 325 ILE A N 1
ATOM 2564 C CA . ILE A 1 325 ? -0.956 12.352 -3.816 1.00 96.00 325 ILE A CA 1
ATOM 2565 C C . ILE A 1 325 ? -2.324 12.207 -4.512 1.00 96.00 325 ILE A C 1
ATOM 2567 O O . ILE A 1 325 ? -2.548 12.784 -5.578 1.00 96.00 325 ILE A O 1
ATOM 2571 N N . LEU A 1 326 ? -3.287 11.557 -3.850 1.00 94.44 326 LEU A N 1
ATOM 2572 C CA . LEU A 1 326 ? -4.681 11.466 -4.302 1.00 94.44 326 LEU A CA 1
ATOM 2573 C C . LEU A 1 326 ? -5.371 12.843 -4.379 1.00 94.44 326 LEU A C 1
ATOM 2575 O O . LEU A 1 326 ? -6.166 13.083 -5.287 1.00 94.44 326 LEU A O 1
ATOM 2579 N N . ALA A 1 327 ? -5.057 13.774 -3.472 1.00 92.94 327 ALA A N 1
ATOM 2580 C CA . ALA A 1 327 ? -5.642 15.119 -3.446 1.00 92.94 327 ALA A CA 1
ATOM 2581 C C . ALA A 1 327 ? -5.223 15.990 -4.645 1.00 92.94 327 ALA A C 1
ATOM 2583 O O . ALA A 1 327 ? -5.948 16.918 -5.008 1.00 92.94 327 ALA A O 1
ATOM 2584 N N . VAL A 1 328 ? -4.101 15.673 -5.303 1.00 95.06 328 VAL A N 1
ATOM 2585 C CA . VAL A 1 328 ? -3.707 16.263 -6.596 1.00 95.06 328 VAL A CA 1
ATOM 2586 C C . VAL A 1 328 ? -4.098 15.393 -7.802 1.00 95.06 328 VAL A C 1
ATOM 2588 O O . VAL A 1 328 ? -3.574 15.591 -8.895 1.00 95.06 328 VAL A O 1
ATOM 2591 N N . GLN A 1 329 ? -5.045 14.462 -7.619 1.00 95.69 329 GLN A N 1
ATOM 2592 C CA . GLN A 1 329 ? -5.573 13.550 -8.648 1.00 95.69 329 GLN A CA 1
ATOM 2593 C C . GLN A 1 329 ? -4.506 12.628 -9.260 1.00 95.69 329 GLN A C 1
ATOM 2595 O O . GLN A 1 329 ? -4.561 12.272 -10.438 1.00 95.69 329 GLN A O 1
ATOM 2600 N N . LYS A 1 330 ? -3.514 12.240 -8.451 1.00 98.25 330 LYS A N 1
ATOM 2601 C CA . LYS A 1 330 ? -2.460 11.296 -8.822 1.00 98.25 330 LYS A CA 1
ATOM 2602 C C . LYS A 1 330 ? -2.608 9.999 -8.036 1.00 98.25 330 LYS A C 1
ATOM 2604 O O . LYS A 1 330 ? -3.094 9.984 -6.912 1.00 98.25 330 LYS A O 1
ATOM 2609 N N . HIS A 1 331 ? -2.184 8.905 -8.654 1.00 98.00 331 HIS A N 1
ATOM 2610 C CA . HIS A 1 331 ? -2.452 7.542 -8.190 1.00 98.00 331 HIS A CA 1
ATOM 2611 C C . HIS A 1 331 ? -1.224 6.631 -8.229 1.00 98.00 331 HIS A C 1
ATOM 2613 O O . HIS A 1 331 ? -1.255 5.551 -7.649 1.00 98.00 331 HIS A O 1
ATOM 2619 N N . ILE A 1 332 ? -0.157 7.032 -8.926 1.00 98.62 332 ILE A N 1
ATOM 2620 C CA . ILE A 1 332 ? 1.062 6.235 -9.058 1.00 98.62 332 ILE A CA 1
ATOM 2621 C C . ILE A 1 332 ? 2.251 7.032 -8.527 1.00 98.62 332 ILE A C 1
ATOM 2623 O O . ILE A 1 332 ? 2.546 8.118 -9.027 1.00 98.62 332 ILE A O 1
ATOM 2627 N N . LEU A 1 333 ? 2.949 6.471 -7.544 1.00 98.38 333 LEU A N 1
ATOM 2628 C CA . LEU A 1 333 ? 4.265 6.926 -7.103 1.00 98.38 333 LEU A CA 1
ATOM 2629 C C . LEU A 1 333 ? 5.323 6.010 -7.726 1.00 98.38 333 LEU A C 1
ATOM 2631 O O . LEU A 1 333 ? 5.215 4.794 -7.592 1.00 98.38 333 LEU A O 1
ATOM 2635 N N . ILE A 1 334 ? 6.342 6.569 -8.384 1.00 98.31 334 ILE A N 1
ATOM 2636 C CA . ILE A 1 334 ? 7.452 5.781 -8.940 1.00 98.31 334 ILE A CA 1
ATOM 2637 C C . ILE A 1 334 ? 8.737 6.086 -8.173 1.00 98.31 334 ILE A C 1
ATOM 2639 O O . ILE A 1 334 ? 9.115 7.250 -8.019 1.00 98.31 334 ILE A O 1
ATOM 2643 N N . VAL A 1 335 ? 9.411 5.042 -7.700 1.00 96.94 335 VAL A N 1
ATOM 2644 C CA . VAL A 1 335 ? 10.648 5.119 -6.914 1.00 96.94 335 VAL A CA 1
ATOM 2645 C C . VAL A 1 335 ? 11.699 4.151 -7.452 1.00 96.94 335 VAL A C 1
ATOM 2647 O O . VAL A 1 335 ? 11.362 3.137 -8.052 1.00 96.94 335 VAL A O 1
ATOM 2650 N N . THR A 1 336 ? 12.977 4.453 -7.241 1.00 94.44 336 THR A N 1
ATOM 2651 C CA . THR A 1 336 ? 14.111 3.617 -7.673 1.00 94.44 336 THR A CA 1
ATOM 2652 C C . THR A 1 336 ? 15.141 3.491 -6.566 1.00 94.44 336 THR A C 1
ATOM 2654 O O . THR A 1 336 ? 15.205 4.341 -5.675 1.00 94.44 336 THR A O 1
ATOM 2657 N N . LYS A 1 337 ? 16.014 2.495 -6.711 1.00 87.69 337 LYS A N 1
ATOM 2658 C CA . LYS A 1 337 ? 17.291 2.421 -6.009 1.00 87.69 337 LYS A CA 1
ATOM 2659 C C . LYS A 1 337 ? 18.414 3.028 -6.839 1.00 87.69 337 LYS A C 1
ATOM 2661 O O . LYS A 1 337 ? 18.352 3.059 -8.068 1.00 87.69 337 LYS A O 1
ATOM 2666 N N . GLY A 1 338 ? 19.433 3.544 -6.154 1.00 84.88 338 GLY A N 1
ATOM 2667 C CA . GLY A 1 338 ? 20.590 4.183 -6.778 1.00 84.88 338 GLY A CA 1
ATOM 2668 C C . GLY A 1 338 ? 20.264 5.506 -7.480 1.00 84.88 338 GLY A C 1
ATOM 2669 O O . GLY A 1 338 ? 19.290 6.179 -7.162 1.00 84.88 338 GLY A O 1
ATOM 2670 N N . ARG A 1 339 ? 21.125 5.908 -8.423 1.00 86.06 339 ARG A N 1
ATOM 2671 C CA . ARG A 1 339 ? 21.088 7.226 -9.091 1.00 86.06 339 ARG A CA 1
ATOM 2672 C C . ARG A 1 339 ? 20.723 7.169 -10.579 1.00 86.06 339 ARG A C 1
ATOM 2674 O O . ARG A 1 339 ? 20.743 8.213 -11.224 1.00 86.06 339 ARG A O 1
ATOM 2681 N N . GLU A 1 340 ? 20.361 6.003 -11.129 1.00 88.62 340 GLU A N 1
ATOM 2682 C CA . GLU A 1 340 ? 20.060 5.858 -12.570 1.00 88.62 340 GLU A CA 1
ATOM 2683 C C . GLU A 1 340 ? 18.977 6.858 -13.016 1.00 88.62 340 GLU A C 1
ATOM 2685 O O . GLU A 1 340 ? 19.111 7.491 -14.057 1.00 88.62 340 GLU A O 1
ATOM 2690 N N . PHE A 1 341 ? 17.964 7.116 -12.179 1.00 93.81 341 PHE A N 1
ATOM 2691 C CA . PHE A 1 341 ? 16.918 8.114 -12.441 1.00 93.81 341 PHE A CA 1
ATOM 2692 C C . PHE A 1 341 ? 17.139 9.491 -11.777 1.00 93.81 341 PHE A C 1
ATOM 2694 O O . PHE A 1 341 ? 16.180 10.251 -11.620 1.00 93.81 341 PHE A O 1
ATOM 2701 N N . GLU A 1 342 ? 18.368 9.884 -11.415 1.00 91.25 342 GLU A N 1
ATOM 2702 C CA . GLU A 1 342 ? 18.646 11.195 -10.787 1.00 91.25 342 GLU A CA 1
ATOM 2703 C C . GLU A 1 342 ? 18.067 12.371 -11.599 1.00 91.25 342 GLU A C 1
ATOM 2705 O O . GLU A 1 342 ? 17.536 13.320 -11.021 1.00 91.25 342 GLU A O 1
ATOM 2710 N N . ASN A 1 343 ? 18.067 12.266 -12.932 1.00 90.94 343 ASN A N 1
ATOM 2711 C CA . ASN A 1 343 ? 17.551 13.283 -13.856 1.00 90.94 343 ASN A CA 1
ATOM 2712 C C . ASN A 1 343 ? 16.127 13.011 -14.395 1.00 90.94 343 ASN A C 1
ATOM 2714 O O . ASN A 1 343 ? 15.690 13.699 -15.318 1.00 90.94 343 ASN A O 1
ATOM 2718 N N . SER A 1 344 ? 15.400 12.022 -13.860 1.00 96.25 344 SER A N 1
ATOM 2719 C CA . SER A 1 344 ? 14.007 11.752 -14.253 1.00 96.25 344 SER A CA 1
ATOM 2720 C C . SER A 1 344 ? 13.048 12.827 -13.740 1.00 96.25 344 SER A C 1
ATOM 2722 O O . SER A 1 344 ? 13.223 13.382 -12.652 1.00 96.25 344 SER A O 1
ATOM 2724 N N . ARG A 1 345 ? 11.979 13.081 -14.500 1.00 96.56 345 ARG A N 1
ATOM 2725 C CA . ARG A 1 345 ? 10.851 13.920 -14.065 1.00 96.56 345 ARG A CA 1
ATOM 2726 C C . ARG A 1 345 ? 9.813 13.167 -13.220 1.00 96.56 345 ARG A C 1
ATOM 2728 O O . ARG A 1 345 ? 9.056 13.807 -12.489 1.00 96.56 345 ARG A O 1
ATOM 2735 N N . PHE A 1 346 ? 9.767 11.838 -13.328 1.00 98.00 346 PHE A N 1
ATOM 2736 C CA . PHE A 1 346 ? 8.720 10.983 -12.751 1.00 98.00 346 PHE A CA 1
ATOM 2737 C C . PHE A 1 346 ? 9.180 10.142 -11.562 1.00 98.00 346 PHE A C 1
ATOM 2739 O O . PHE A 1 346 ? 8.374 9.864 -10.681 1.00 98.00 346 PHE A O 1
ATOM 2746 N N . VAL A 1 347 ? 10.447 9.729 -11.543 1.00 97.50 347 VAL A N 1
ATOM 2747 C CA . VAL A 1 347 ? 10.961 8.760 -10.569 1.00 97.50 347 VAL A CA 1
ATOM 2748 C C . VAL A 1 347 ? 11.668 9.475 -9.419 1.00 97.50 347 VAL A C 1
ATOM 2750 O O . VAL A 1 347 ? 12.503 10.353 -9.648 1.00 97.50 347 VAL A O 1
ATOM 2753 N N . PHE A 1 348 ? 11.369 9.101 -8.177 1.00 96.44 348 PHE A N 1
ATOM 2754 C CA . PHE A 1 348 ? 12.091 9.567 -6.989 1.00 96.44 348 PHE A CA 1
ATOM 2755 C C . PHE A 1 348 ? 13.169 8.557 -6.582 1.00 96.44 348 PHE A C 1
ATOM 2757 O O . PHE A 1 348 ? 12.915 7.359 -6.519 1.00 96.44 348 PHE A O 1
ATOM 2764 N N . ASP A 1 349 ? 14.374 9.035 -6.286 1.00 93.38 349 ASP A N 1
ATOM 2765 C CA . ASP A 1 349 ? 15.538 8.181 -6.012 1.00 93.38 349 ASP A CA 1
ATOM 2766 C C . ASP A 1 349 ? 16.112 8.341 -4.592 1.00 93.38 349 ASP A C 1
ATOM 2768 O O . ASP A 1 349 ? 16.948 7.546 -4.167 1.00 93.38 349 ASP A O 1
ATOM 2772 N N . ARG A 1 350 ? 15.658 9.358 -3.844 1.00 91.75 350 ARG A N 1
ATOM 2773 C CA . ARG A 1 350 ? 16.113 9.652 -2.477 1.00 91.75 350 ARG A CA 1
ATOM 2774 C C . ARG A 1 350 ? 15.077 10.394 -1.629 1.00 91.75 350 ARG A C 1
ATOM 2776 O O . ARG A 1 350 ? 14.255 11.157 -2.153 1.00 91.75 350 ARG A O 1
ATOM 2783 N N . THR A 1 351 ? 15.170 10.220 -0.314 1.00 91.25 351 THR A N 1
ATOM 2784 C CA . THR A 1 351 ? 14.420 10.979 0.694 1.00 91.25 351 THR A CA 1
ATOM 2785 C C . THR A 1 351 ? 14.907 12.424 0.778 1.00 91.25 351 THR A C 1
ATOM 2787 O O . THR A 1 351 ? 16.035 12.740 0.390 1.00 91.25 351 THR A O 1
ATOM 2790 N N . THR A 1 352 ? 14.120 13.318 1.384 1.00 88.69 352 THR A N 1
ATOM 2791 C CA . THR A 1 352 ? 14.613 14.660 1.763 1.00 88.69 352 THR A CA 1
ATOM 2792 C C . THR A 1 352 ? 15.780 14.637 2.757 1.00 88.69 352 THR A C 1
ATOM 2794 O O . THR A 1 352 ? 16.479 15.637 2.885 1.00 88.69 352 THR A O 1
ATOM 2797 N N . SER A 1 353 ? 16.023 13.509 3.431 1.00 84.81 353 SER A N 1
ATOM 2798 C CA . SER A 1 353 ? 17.186 13.283 4.302 1.00 84.81 353 SER A CA 1
ATOM 2799 C C . SER A 1 353 ? 18.406 12.724 3.552 1.00 84.81 353 SER A C 1
ATOM 2801 O O . SER A 1 353 ? 19.419 12.428 4.177 1.00 84.81 353 SER A O 1
ATOM 2803 N N . GLY A 1 354 ? 18.327 12.577 2.223 1.00 81.62 354 GLY A N 1
ATOM 2804 C CA . GLY A 1 354 ? 19.423 12.103 1.372 1.00 81.62 354 GLY A CA 1
ATOM 2805 C C . GLY A 1 354 ? 19.652 10.589 1.390 1.00 81.62 354 GLY A C 1
ATOM 2806 O O . GLY A 1 354 ? 20.669 10.138 0.869 1.00 81.62 354 GLY A O 1
ATOM 2807 N N . ILE A 1 355 ? 18.734 9.813 1.973 1.00 81.12 355 ILE A N 1
ATOM 2808 C CA . ILE A 1 355 ? 18.790 8.344 1.999 1.00 81.12 355 ILE A CA 1
ATOM 2809 C C . ILE A 1 355 ? 18.121 7.806 0.732 1.00 81.12 355 ILE A C 1
ATOM 2811 O O . ILE A 1 355 ? 17.044 8.269 0.367 1.00 81.12 355 ILE A O 1
ATOM 2815 N N . ASP A 1 356 ? 18.743 6.839 0.063 1.00 80.50 356 ASP A N 1
ATOM 2816 C CA . ASP A 1 356 ? 18.192 6.241 -1.157 1.00 80.50 356 ASP A CA 1
ATOM 2817 C C . ASP A 1 356 ? 16.991 5.313 -0.856 1.00 80.50 356 ASP A C 1
ATOM 2819 O O . ASP A 1 356 ? 16.821 4.821 0.267 1.00 80.50 356 ASP A O 1
ATOM 2823 N N . PHE A 1 357 ? 16.139 5.090 -1.862 1.00 80.25 357 PHE A N 1
ATOM 2824 C CA . PHE A 1 357 ? 14.965 4.209 -1.774 1.00 80.25 357 PHE A CA 1
ATOM 2825 C C . PHE A 1 357 ? 15.186 2.843 -2.444 1.00 80.25 357 PHE A C 1
ATOM 2827 O O . PHE A 1 357 ? 16.116 2.684 -3.222 1.00 80.25 357 PHE A O 1
ATOM 2834 N N . PRO A 1 358 ? 14.290 1.876 -2.187 1.00 81.75 358 PRO A N 1
ATOM 2835 C CA . PRO A 1 358 ? 13.941 1.514 -0.822 1.00 81.75 358 PRO A CA 1
ATOM 2836 C C . PRO A 1 358 ? 15.209 1.065 -0.081 1.00 81.75 358 PRO A C 1
ATOM 2838 O O . PRO A 1 358 ? 16.183 0.617 -0.689 1.00 81.75 358 PRO A O 1
ATOM 2841 N N . TYR A 1 359 ? 15.182 1.085 1.245 1.00 83.31 359 TYR A N 1
ATOM 2842 C CA . TYR A 1 359 ? 16.099 0.236 1.983 1.00 83.31 359 TYR A CA 1
ATOM 2843 C C . TYR A 1 359 ? 15.614 -1.213 1.902 1.00 83.31 359 TYR A C 1
ATOM 2845 O O . TYR A 1 359 ? 14.534 -1.556 2.390 1.00 83.31 359 TYR A O 1
ATOM 2853 N N . ASP A 1 360 ? 16.417 -2.060 1.271 1.00 84.88 360 ASP A N 1
ATOM 2854 C CA . ASP A 1 360 ? 16.062 -3.417 0.884 1.00 84.88 360 ASP A CA 1
ATOM 2855 C C . ASP A 1 360 ? 16.833 -4.475 1.685 1.00 84.88 360 ASP A C 1
ATOM 2857 O O . ASP A 1 360 ? 18.040 -4.368 1.920 1.00 84.88 360 ASP A O 1
ATOM 2861 N N . ARG A 1 361 ? 16.137 -5.539 2.095 1.00 85.94 361 ARG A N 1
ATOM 2862 C CA . ARG A 1 361 ? 16.740 -6.754 2.663 1.00 85.94 361 ARG A CA 1
ATOM 2863 C C . ARG A 1 361 ? 15.975 -7.992 2.203 1.00 85.94 361 ARG A C 1
ATOM 2865 O O . ARG A 1 361 ? 14.755 -7.955 2.078 1.00 85.94 361 ARG A O 1
ATOM 2872 N N . GLY A 1 362 ? 16.682 -9.106 2.028 1.00 86.69 362 GLY A N 1
ATOM 2873 C CA . GLY A 1 362 ? 16.033 -10.409 1.883 1.00 86.69 362 GLY A CA 1
ATOM 2874 C C . GLY A 1 362 ? 15.280 -10.795 3.162 1.00 86.69 362 GLY A C 1
ATOM 2875 O O . GLY A 1 362 ? 15.718 -10.468 4.269 1.00 86.69 362 GLY A O 1
ATOM 2876 N N . VAL A 1 363 ? 14.161 -11.506 3.022 1.00 85.62 363 VAL A N 1
ATOM 2877 C CA . VAL A 1 363 ? 13.267 -11.885 4.131 1.00 85.62 363 VAL A CA 1
ATOM 2878 C C . VAL A 1 363 ? 13.943 -12.749 5.206 1.00 85.62 363 VAL A C 1
ATOM 2880 O O . VAL A 1 363 ? 13.540 -12.702 6.364 1.00 85.62 363 VAL A O 1
ATOM 2883 N N . SER A 1 364 ? 15.033 -13.451 4.882 1.00 82.31 364 SER A N 1
ATOM 2884 C CA . SER A 1 364 ? 15.855 -14.191 5.855 1.00 82.31 364 SER A CA 1
ATOM 2885 C C . SER A 1 364 ? 16.448 -13.316 6.971 1.00 82.31 364 SER A C 1
ATOM 2887 O O . SER A 1 364 ? 16.806 -13.830 8.028 1.00 82.31 364 SER A O 1
ATOM 2889 N N . ALA A 1 365 ? 16.483 -11.986 6.806 1.00 81.56 365 ALA A N 1
ATOM 2890 C CA . ALA A 1 365 ? 16.826 -11.057 7.884 1.00 81.56 365 ALA A CA 1
ATOM 2891 C C . ALA A 1 365 ? 15.890 -11.166 9.108 1.00 81.56 365 ALA A C 1
ATOM 2893 O O . ALA A 1 365 ? 16.288 -10.793 10.207 1.00 81.56 365 ALA A O 1
ATOM 2894 N N . VAL A 1 366 ? 14.667 -11.681 8.934 1.00 80.94 366 VAL A N 1
ATOM 2895 C CA . VAL A 1 366 ? 13.650 -11.842 9.989 1.00 80.94 366 VAL A CA 1
ATOM 2896 C C . VAL A 1 366 ? 14.023 -12.919 11.022 1.00 80.94 366 VAL A C 1
ATOM 2898 O O . VAL A 1 366 ? 13.494 -12.914 12.135 1.00 80.94 366 VAL A O 1
ATOM 2901 N N . ASP A 1 367 ? 14.932 -13.835 10.678 1.00 77.62 367 ASP A N 1
ATOM 2902 C CA . ASP A 1 367 ? 15.397 -14.894 11.582 1.00 77.62 367 ASP A CA 1
ATOM 2903 C C . ASP A 1 367 ? 16.633 -14.489 12.409 1.00 77.62 367 ASP A C 1
ATOM 2905 O O . ASP A 1 367 ? 17.056 -15.228 13.299 1.00 77.62 367 ASP A O 1
ATOM 2909 N N . ASP A 1 368 ? 17.167 -13.281 12.193 1.00 76.56 368 ASP A N 1
ATOM 2910 C CA . ASP A 1 368 ? 18.115 -12.653 13.112 1.00 76.56 368 ASP A CA 1
ATOM 2911 C C . ASP A 1 368 ? 17.404 -12.336 14.442 1.00 76.56 368 ASP A C 1
ATOM 2913 O O . ASP A 1 368 ? 16.436 -11.573 14.489 1.00 76.56 368 ASP A O 1
ATOM 2917 N N . ALA A 1 369 ? 17.902 -12.884 15.556 1.00 71.69 369 ALA A N 1
ATOM 2918 C CA . ALA A 1 369 ? 17.359 -12.638 16.898 1.00 71.69 369 ALA A CA 1
ATOM 2919 C C . ALA A 1 369 ? 17.344 -11.144 17.293 1.00 71.69 369 ALA A C 1
ATOM 2921 O O . ALA A 1 369 ? 16.646 -10.745 18.225 1.00 71.69 369 ALA A O 1
ATOM 2922 N N . THR A 1 370 ? 18.112 -10.318 16.583 1.00 75.38 370 THR A N 1
ATOM 2923 C CA . THR A 1 370 ? 18.262 -8.879 16.784 1.00 75.38 370 THR A CA 1
ATOM 2924 C C . THR A 1 370 ? 17.477 -8.039 15.759 1.00 75.38 370 THR A C 1
ATOM 2926 O O . THR A 1 370 ? 17.449 -6.812 15.876 1.00 75.38 370 THR A O 1
ATOM 2929 N N . PHE A 1 371 ? 16.774 -8.673 14.805 1.00 75.38 371 PHE A N 1
ATOM 2930 C CA . PHE A 1 371 ? 15.999 -8.043 13.721 1.00 75.38 371 PHE A CA 1
ATOM 2931 C C . PHE A 1 371 ? 15.173 -6.836 14.191 1.00 75.38 371 PHE A C 1
ATOM 2933 O O . PHE A 1 371 ? 15.319 -5.737 13.660 1.00 75.38 371 PHE A O 1
ATOM 2940 N N . GLY A 1 372 ? 14.381 -6.997 15.254 1.00 68.81 372 GLY A N 1
ATOM 2941 C CA . GLY A 1 372 ? 13.539 -5.924 15.792 1.00 68.81 372 GLY A CA 1
ATOM 2942 C C . GLY A 1 372 ? 14.294 -4.706 16.346 1.00 68.81 372 GLY A C 1
ATOM 2943 O O . GLY A 1 372 ? 13.759 -3.600 16.351 1.00 68.81 372 GLY A O 1
ATOM 2944 N N . ALA A 1 373 ? 15.536 -4.882 16.799 1.00 67.94 373 ALA A N 1
ATOM 2945 C CA . ALA A 1 373 ? 16.369 -3.798 17.321 1.00 67.94 373 ALA A CA 1
ATOM 2946 C C . ALA A 1 373 ? 17.256 -3.149 16.241 1.00 67.94 373 ALA A C 1
ATOM 2948 O O . ALA A 1 373 ? 17.619 -1.981 16.376 1.00 67.94 373 ALA A O 1
ATOM 2949 N N . HIS A 1 374 ? 17.598 -3.877 15.170 1.00 68.50 374 HIS A N 1
ATOM 2950 C CA . HIS A 1 374 ? 18.610 -3.443 14.198 1.00 68.50 374 HIS A CA 1
ATOM 2951 C C . HIS A 1 374 ? 18.142 -3.327 12.748 1.00 68.50 374 HIS A C 1
ATOM 2953 O O . HIS A 1 374 ? 18.935 -2.848 11.936 1.00 68.50 374 HIS A O 1
ATOM 2959 N N . ILE A 1 375 ? 16.898 -3.693 12.406 1.00 73.12 375 ILE A N 1
ATOM 2960 C CA . ILE A 1 375 ? 16.390 -3.572 11.029 1.00 73.12 375 ILE A CA 1
ATOM 2961 C C . ILE A 1 375 ? 16.668 -2.164 10.470 1.00 73.12 375 ILE A C 1
ATOM 2963 O O . ILE A 1 375 ? 17.359 -2.055 9.462 1.00 73.12 375 ILE A O 1
ATOM 2967 N N . PHE A 1 376 ? 16.303 -1.107 11.207 1.00 75.00 376 PHE A N 1
ATOM 2968 C CA . PHE A 1 376 ? 16.457 0.309 10.830 1.00 75.00 376 PHE A CA 1
ATOM 2969 C C . PHE A 1 376 ? 17.851 0.925 11.093 1.00 75.00 376 PHE A C 1
ATOM 2971 O O . PHE A 1 376 ? 17.997 2.142 11.078 1.00 75.00 376 PHE A O 1
ATOM 2978 N N . ASN A 1 377 ? 18.909 0.144 11.343 1.00 76.62 377 ASN A N 1
ATOM 2979 C CA . ASN A 1 377 ? 20.188 0.688 11.844 1.00 76.62 377 ASN A CA 1
ATOM 2980 C C . ASN A 1 377 ? 20.912 1.703 10.928 1.00 76.62 377 ASN A C 1
ATOM 2982 O O . ASN A 1 377 ? 21.736 2.474 11.416 1.00 76.62 377 ASN A O 1
ATOM 2986 N N . LYS A 1 378 ? 20.617 1.718 9.623 1.00 78.50 378 LYS A N 1
ATOM 2987 C CA . LYS A 1 378 ? 21.141 2.695 8.645 1.00 78.50 378 LYS A CA 1
ATOM 2988 C C . LYS A 1 378 ? 20.159 3.830 8.311 1.00 78.50 378 LYS A C 1
ATOM 2990 O O . LYS A 1 378 ? 20.525 4.746 7.585 1.00 78.50 378 LYS A O 1
ATOM 2995 N N . ASP A 1 379 ? 18.946 3.781 8.852 1.00 81.94 379 ASP A N 1
ATOM 2996 C CA . ASP A 1 379 ? 17.896 4.798 8.735 1.00 81.94 379 ASP A CA 1
ATOM 2997 C C . ASP A 1 379 ? 17.224 4.930 10.107 1.00 81.94 379 ASP A C 1
ATOM 2999 O O . ASP A 1 379 ? 16.059 4.594 10.299 1.00 81.94 379 ASP A O 1
ATOM 3003 N N . VAL A 1 380 ? 18.001 5.340 11.114 1.00 80.75 380 VAL A N 1
ATOM 3004 C CA . VAL A 1 380 ? 17.567 5.319 12.526 1.00 80.75 380 VAL A CA 1
ATOM 3005 C C . VAL A 1 380 ? 16.334 6.190 12.789 1.00 80.75 380 VAL A C 1
ATOM 3007 O O . VAL A 1 380 ? 15.541 5.894 13.680 1.00 80.75 380 VAL A O 1
ATOM 3010 N N . ASN A 1 381 ? 16.148 7.228 11.971 1.00 82.62 381 ASN A N 1
ATOM 3011 C CA . ASN A 1 381 ? 14.988 8.116 11.999 1.00 82.62 381 ASN A CA 1
ATOM 3012 C C . ASN A 1 381 ? 13.804 7.573 11.177 1.00 82.62 381 ASN A C 1
ATOM 3014 O O . ASN A 1 381 ? 12.716 8.141 11.239 1.00 82.62 381 ASN A O 1
ATOM 3018 N N . HIS A 1 382 ? 14.003 6.470 10.445 1.00 85.75 382 HIS A N 1
ATOM 3019 C CA . HIS A 1 382 ? 13.030 5.813 9.574 1.00 85.75 382 HIS A CA 1
ATOM 3020 C C . HIS A 1 382 ? 12.428 6.777 8.549 1.00 85.75 382 HIS A C 1
ATOM 3022 O O . HIS A 1 382 ? 11.231 7.024 8.541 1.00 85.75 382 HIS A O 1
ATOM 3028 N N . THR A 1 383 ? 13.268 7.398 7.728 1.00 88.38 383 THR A N 1
ATOM 3029 C CA . THR A 1 383 ? 12.875 8.408 6.730 1.00 88.38 383 THR A CA 1
ATOM 3030 C C . THR A 1 383 ? 12.670 7.834 5.329 1.00 88.38 383 THR A C 1
ATOM 3032 O O . THR A 1 383 ? 12.060 8.499 4.491 1.00 88.38 383 THR A O 1
ATOM 3035 N N . SER A 1 384 ? 13.176 6.625 5.061 1.00 89.88 384 SER A N 1
ATOM 3036 C CA . SER A 1 384 ? 13.069 5.930 3.775 1.00 89.88 384 SER A CA 1
ATOM 3037 C C . SER A 1 384 ? 11.872 4.972 3.723 1.00 89.88 384 SER A C 1
ATOM 3039 O O . SER A 1 384 ? 11.146 4.781 4.698 1.00 89.88 384 SER A O 1
ATOM 3041 N N . LEU A 1 385 ? 11.662 4.372 2.551 1.00 92.12 385 LEU A N 1
ATOM 3042 C CA . LEU A 1 385 ? 10.732 3.262 2.343 1.00 92.12 385 LEU A CA 1
ATOM 3043 C C . LEU A 1 385 ? 11.493 1.947 2.519 1.00 92.12 385 LEU A C 1
ATOM 3045 O O . LEU A 1 385 ? 12.617 1.809 2.045 1.00 92.12 385 LEU A O 1
ATOM 3049 N N . TRP A 1 386 ? 10.882 0.985 3.196 1.00 90.88 386 TRP A N 1
ATOM 3050 C CA . TRP A 1 386 ? 11.506 -0.240 3.677 1.00 90.88 386 TRP A CA 1
ATOM 3051 C C . TRP A 1 386 ? 10.884 -1.474 3.042 1.00 90.88 386 TRP A C 1
ATOM 3053 O O . TRP A 1 386 ? 9.674 -1.684 3.119 1.00 90.88 386 TRP A O 1
ATOM 3063 N N . ARG A 1 387 ? 11.728 -2.319 2.453 1.00 91.69 387 ARG A N 1
ATOM 3064 C CA . ARG A 1 387 ? 11.318 -3.502 1.699 1.00 91.69 387 ARG A CA 1
ATOM 3065 C C . ARG A 1 387 ? 11.987 -4.756 2.243 1.00 91.69 387 ARG A C 1
ATOM 3067 O O . ARG A 1 387 ? 13.214 -4.830 2.319 1.00 91.69 387 ARG A O 1
ATOM 3074 N N . LEU A 1 388 ? 11.172 -5.763 2.537 1.00 90.88 388 LEU A N 1
ATOM 3075 C CA . LEU A 1 388 ? 11.621 -7.140 2.705 1.00 90.88 388 LEU A CA 1
ATOM 3076 C C . LEU A 1 388 ? 11.166 -7.956 1.505 1.00 90.88 388 LEU A C 1
ATOM 3078 O O . LEU A 1 388 ? 9.969 -7.999 1.229 1.00 90.88 388 LEU A O 1
ATOM 3082 N N . TYR A 1 389 ? 12.110 -8.583 0.807 1.00 89.12 389 TYR A N 1
ATOM 3083 C CA . TYR A 1 389 ? 11.819 -9.381 -0.380 1.00 89.12 389 TYR A CA 1
ATOM 3084 C C . TYR A 1 389 ? 12.128 -10.863 -0.188 1.00 89.12 389 TYR A C 1
ATOM 3086 O O . TYR A 1 389 ? 13.124 -11.260 0.422 1.00 89.12 389 TYR A O 1
ATOM 3094 N N . GLU A 1 390 ? 11.214 -11.670 -0.699 1.00 85.69 390 GLU A N 1
ATOM 3095 C CA . GLU A 1 390 ? 11.427 -13.057 -1.077 1.00 85.69 390 GLU A CA 1
ATOM 3096 C C . GLU A 1 390 ? 12.311 -13.143 -2.325 1.00 85.69 390 GLU A C 1
ATOM 3098 O O . GLU A 1 390 ? 12.336 -12.197 -3.102 1.00 85.69 390 GLU A O 1
ATOM 3103 N N . ASP A 1 391 ? 13.029 -14.248 -2.512 1.00 80.00 391 ASP A N 1
ATOM 3104 C CA . ASP A 1 391 ? 13.905 -14.441 -3.672 1.00 80.00 391 ASP A CA 1
ATOM 3105 C C . ASP A 1 391 ? 13.923 -15.922 -4.104 1.00 80.00 391 ASP A C 1
ATOM 3107 O O . ASP A 1 391 ? 14.832 -16.682 -3.781 1.00 80.00 391 ASP A O 1
ATOM 3111 N N . GLN A 1 392 ? 12.851 -16.370 -4.766 1.00 75.38 392 GLN A N 1
ATOM 3112 C CA . GLN A 1 392 ? 12.623 -17.773 -5.146 1.00 75.38 392 GLN A CA 1
ATOM 3113 C C . GLN A 1 392 ? 12.976 -18.077 -6.617 1.00 75.38 392 GLN A C 1
ATOM 3115 O O . GLN A 1 392 ? 12.248 -18.822 -7.282 1.00 75.38 392 GLN A O 1
ATOM 3120 N N . THR A 1 393 ? 14.043 -17.519 -7.186 1.00 70.38 393 THR A N 1
ATOM 3121 C CA . THR A 1 393 ? 14.470 -17.897 -8.551 1.00 70.38 393 THR A CA 1
ATOM 3122 C C . THR A 1 393 ? 15.649 -18.868 -8.508 1.00 70.38 393 THR A C 1
ATOM 3124 O O . THR A 1 393 ? 16.456 -18.853 -7.584 1.00 70.38 393 THR A O 1
ATOM 3127 N N . ALA A 1 394 ? 15.762 -19.750 -9.496 1.00 63.25 394 ALA A N 1
ATOM 3128 C CA . ALA A 1 394 ? 16.920 -20.623 -9.666 1.00 63.25 394 ALA A CA 1
ATOM 3129 C C . ALA A 1 394 ? 18.200 -19.857 -10.061 1.00 63.25 394 ALA A C 1
ATOM 3131 O O . ALA A 1 394 ? 19.302 -20.392 -9.920 1.00 63.25 394 ALA A O 1
ATOM 3132 N N . ILE A 1 395 ? 18.064 -18.618 -10.544 1.00 62.06 395 ILE A N 1
ATOM 3133 C CA . ILE A 1 395 ? 19.162 -17.674 -10.804 1.00 62.06 395 ILE A CA 1
ATOM 3134 C C . ILE A 1 395 ? 19.670 -17.012 -9.499 1.00 62.06 395 ILE A C 1
ATOM 3136 O O . ILE A 1 395 ? 20.810 -16.531 -9.463 1.00 62.06 395 ILE A O 1
ATOM 3140 N N . SER A 1 396 ? 18.871 -17.038 -8.427 1.00 61.25 396 SER A N 1
ATOM 3141 C CA . SER A 1 396 ? 19.132 -16.412 -7.124 1.00 61.25 396 SER A CA 1
ATOM 3142 C C . SER A 1 396 ? 19.131 -17.419 -5.949 1.00 61.25 396 SER A C 1
ATOM 3144 O O . SER A 1 396 ? 19.267 -18.628 -6.147 1.00 61.25 396 SER A O 1
ATOM 3146 N N . ASP A 1 397 ? 19.141 -16.925 -4.704 1.00 55.19 397 ASP A N 1
ATOM 3147 C CA . ASP A 1 397 ? 19.441 -17.716 -3.497 1.00 55.19 397 ASP A CA 1
ATOM 3148 C C . ASP A 1 397 ? 18.177 -18.366 -2.896 1.00 55.19 397 ASP A C 1
ATOM 3150 O O . ASP A 1 397 ? 17.450 -17.741 -2.123 1.00 55.19 397 ASP A O 1
ATOM 3154 N N . GLN A 1 398 ? 17.939 -19.636 -3.251 1.00 55.88 398 GLN A N 1
ATOM 3155 C CA . GLN A 1 398 ? 16.642 -20.337 -3.160 1.00 55.88 398 GLN A CA 1
ATOM 3156 C C . GLN A 1 398 ? 15.999 -20.462 -1.758 1.00 55.88 398 GLN A C 1
ATOM 3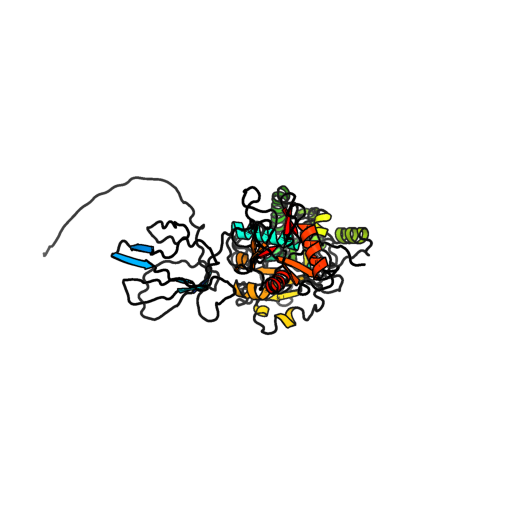158 O O . GLN A 1 398 ? 14.816 -20.789 -1.667 1.00 55.88 398 GLN A O 1
ATOM 3163 N N . ASP A 1 399 ? 16.725 -20.199 -0.667 1.00 54.50 399 ASP A N 1
ATOM 3164 C CA . ASP A 1 399 ? 16.265 -20.439 0.714 1.00 54.50 399 ASP A CA 1
ATOM 3165 C C . ASP A 1 399 ? 15.538 -19.237 1.372 1.00 54.50 399 ASP A C 1
ATOM 3167 O O . ASP A 1 399 ? 15.322 -19.209 2.587 1.00 54.50 399 ASP A O 1
ATOM 3171 N N . ARG A 1 400 ? 15.142 -18.212 0.603 1.00 69.81 400 ARG A N 1
ATOM 3172 C CA . ARG A 1 400 ? 14.616 -16.936 1.135 1.00 69.81 400 ARG A CA 1
ATOM 3173 C C . ARG A 1 400 ? 13.140 -16.707 0.812 1.00 69.81 400 ARG A C 1
ATOM 3175 O O . ARG A 1 400 ? 12.816 -15.829 0.016 1.00 69.81 400 ARG A O 1
ATOM 3182 N N . TYR A 1 401 ? 12.240 -17.453 1.455 1.00 77.00 401 TYR A N 1
ATOM 3183 C CA . TYR A 1 401 ? 10.801 -17.387 1.164 1.00 77.00 401 TYR A CA 1
ATOM 3184 C C . TYR A 1 401 ? 9.962 -16.585 2.178 1.00 77.00 401 TYR A C 1
ATOM 3186 O O . TYR A 1 401 ? 10.128 -16.706 3.394 1.00 77.00 401 TYR A O 1
ATOM 3194 N N . VAL A 1 402 ? 9.019 -15.772 1.690 1.00 78.00 402 VAL A N 1
ATOM 3195 C CA . VAL A 1 402 ? 7.985 -15.115 2.508 1.00 78.00 402 VAL A CA 1
ATOM 3196 C C . VAL A 1 402 ? 6.889 -16.140 2.781 1.00 78.00 402 VAL A C 1
ATOM 3198 O O . VAL A 1 402 ? 6.344 -16.754 1.863 1.00 78.00 402 VAL A O 1
ATOM 3201 N N . ASN A 1 403 ? 6.535 -16.313 4.052 1.00 74.44 403 ASN A N 1
ATOM 3202 C CA . ASN A 1 403 ? 5.539 -17.273 4.512 1.00 74.44 403 ASN A CA 1
ATOM 3203 C C . ASN A 1 403 ? 4.675 -16.688 5.637 1.00 74.44 403 ASN A C 1
ATOM 3205 O O . ASN A 1 403 ? 4.952 -15.623 6.187 1.00 74.44 403 ASN A O 1
ATOM 3209 N N . VAL A 1 404 ? 3.608 -17.399 5.999 1.00 71.00 404 VAL A N 1
ATOM 3210 C CA . VAL A 1 404 ? 2.641 -16.930 7.006 1.00 71.00 404 VAL A CA 1
ATOM 3211 C C . VAL A 1 404 ? 3.272 -16.654 8.382 1.00 71.00 404 VAL A C 1
ATOM 3213 O O . VAL A 1 404 ? 2.785 -15.798 9.121 1.00 71.00 404 VAL A O 1
ATOM 3216 N N . PHE A 1 405 ? 4.377 -17.330 8.719 1.00 70.31 405 PHE A N 1
ATOM 3217 C CA . PHE A 1 405 ? 5.055 -17.209 10.011 1.00 70.31 405 PHE A CA 1
ATOM 3218 C C . PHE A 1 405 ? 5.996 -16.003 10.060 1.00 70.31 405 PHE A C 1
ATOM 3220 O O . PHE A 1 405 ? 5.975 -15.253 11.038 1.00 70.31 405 PHE A O 1
ATOM 3227 N N . ASN A 1 406 ? 6.798 -15.767 9.013 1.00 76.62 406 ASN A N 1
ATOM 3228 C CA . ASN A 1 406 ? 7.658 -14.584 8.975 1.00 76.62 406 ASN A CA 1
ATOM 3229 C C . ASN A 1 406 ? 6.853 -13.294 8.762 1.00 76.62 406 ASN A C 1
ATOM 3231 O O . ASN A 1 406 ? 7.168 -12.303 9.415 1.00 76.62 406 ASN A O 1
ATOM 3235 N N . ILE A 1 407 ? 5.728 -13.318 8.034 1.00 80.75 407 ILE A N 1
ATOM 3236 C CA . ILE A 1 407 ? 4.775 -12.192 8.004 1.00 80.75 407 ILE A CA 1
ATOM 3237 C C . ILE A 1 407 ? 4.354 -11.791 9.428 1.00 80.75 407 ILE A C 1
ATOM 3239 O O . ILE A 1 407 ? 4.469 -10.622 9.792 1.00 80.75 407 ILE A O 1
ATOM 3243 N N . ALA A 1 408 ? 3.960 -12.742 10.283 1.00 76.12 408 ALA A N 1
ATOM 3244 C CA . ALA A 1 408 ? 3.586 -12.445 11.669 1.00 76.12 408 ALA A CA 1
ATOM 3245 C C . ALA A 1 408 ? 4.729 -11.822 12.505 1.00 76.12 408 ALA A C 1
ATOM 3247 O O . ALA A 1 408 ? 4.453 -11.013 13.393 1.00 76.12 408 ALA A O 1
ATOM 3248 N N . LYS A 1 409 ? 5.998 -12.144 12.205 1.00 79.75 409 LYS A N 1
ATOM 3249 C CA . LYS A 1 409 ? 7.187 -11.504 12.808 1.00 79.75 409 LYS A CA 1
ATOM 3250 C C . LYS A 1 409 ? 7.468 -10.100 12.242 1.00 79.75 409 LYS A C 1
ATOM 3252 O O . LYS A 1 409 ? 7.990 -9.259 12.971 1.00 79.75 409 LYS A O 1
ATOM 3257 N N . ILE A 1 410 ? 7.140 -9.842 10.970 1.00 84.31 410 ILE A N 1
ATOM 3258 C CA . ILE A 1 410 ? 7.387 -8.571 10.260 1.00 84.31 410 ILE A CA 1
ATOM 3259 C C . ILE A 1 410 ? 6.334 -7.508 10.597 1.00 84.31 410 ILE A C 1
ATOM 3261 O O . ILE A 1 410 ? 6.678 -6.350 10.818 1.00 84.31 410 ILE A O 1
ATOM 3265 N N . MET A 1 411 ? 5.054 -7.883 10.651 1.00 84.25 411 MET A N 1
ATOM 3266 C CA . MET A 1 411 ? 3.935 -6.940 10.800 1.00 84.25 411 MET A CA 1
ATOM 3267 C C . MET A 1 411 ? 4.021 -6.005 12.036 1.00 84.25 411 MET A C 1
ATOM 3269 O O . MET A 1 411 ? 3.559 -4.868 11.942 1.00 84.25 411 MET A O 1
ATOM 3273 N N . PRO A 1 412 ? 4.628 -6.374 13.181 1.00 82.00 412 PRO A N 1
ATOM 3274 C CA . PRO A 1 412 ? 4.884 -5.442 14.288 1.00 82.00 412 PRO A CA 1
ATOM 3275 C C . PRO A 1 412 ? 5.940 -4.347 14.024 1.00 82.00 412 PRO A C 1
ATOM 3277 O O . PRO A 1 412 ? 6.267 -3.603 14.951 1.00 82.00 412 PRO A O 1
ATOM 3280 N N . TRP A 1 413 ? 6.483 -4.233 12.806 1.00 84.75 413 TRP A N 1
ATOM 3281 C CA . TRP A 1 413 ? 7.526 -3.274 12.417 1.00 84.75 413 TRP A CA 1
ATOM 3282 C C . TRP A 1 413 ? 7.088 -2.386 11.246 1.00 84.75 413 TRP A C 1
ATOM 3284 O O . TRP A 1 413 ? 6.201 -2.732 10.464 1.00 84.75 413 TRP A O 1
ATOM 3294 N N . ARG A 1 414 ? 7.752 -1.234 11.094 1.00 86.19 414 ARG A N 1
ATOM 3295 C CA . ARG A 1 414 ? 7.527 -0.273 9.998 1.00 86.19 414 ARG A CA 1
ATOM 3296 C C . ARG A 1 414 ? 8.192 -0.718 8.684 1.00 86.19 414 ARG A C 1
ATOM 3298 O O . ARG A 1 414 ? 8.971 0.015 8.094 1.00 86.19 414 ARG A O 1
ATOM 3305 N N . VAL A 1 415 ? 7.934 -1.949 8.253 1.00 89.94 415 VAL A N 1
ATOM 3306 C CA . VAL A 1 415 ? 8.319 -2.425 6.915 1.00 89.94 415 VAL A CA 1
ATOM 3307 C C . VAL A 1 415 ? 7.200 -2.053 5.956 1.00 89.94 415 VAL A C 1
ATOM 3309 O O . VAL A 1 415 ? 6.061 -2.463 6.172 1.00 89.94 415 VAL A O 1
ATOM 3312 N N . ASN A 1 416 ? 7.506 -1.279 4.918 1.00 92.62 416 ASN A N 1
ATOM 3313 C CA . ASN A 1 416 ? 6.501 -0.800 3.975 1.00 92.62 416 ASN A CA 1
ATOM 3314 C C . ASN A 1 416 ? 6.038 -1.897 3.030 1.00 92.62 416 ASN A C 1
ATOM 3316 O O . ASN A 1 416 ? 4.839 -2.047 2.816 1.00 92.62 416 ASN A O 1
ATOM 3320 N N . TRP A 1 417 ? 6.974 -2.655 2.464 1.00 93.94 417 TRP A N 1
ATOM 3321 C CA . TRP A 1 417 ? 6.685 -3.649 1.438 1.00 93.94 417 TRP A CA 1
ATOM 3322 C C . TRP A 1 417 ? 7.169 -5.023 1.880 1.00 93.94 417 TRP A C 1
ATOM 3324 O O . TRP A 1 417 ? 8.348 -5.217 2.181 1.00 93.94 417 TRP A O 1
ATOM 3334 N N . ILE A 1 418 ? 6.244 -5.977 1.888 1.00 92.12 418 ILE A N 1
ATOM 3335 C CA . ILE A 1 418 ? 6.540 -7.403 2.010 1.00 92.12 418 ILE A CA 1
ATOM 3336 C C . ILE A 1 418 ? 6.374 -7.968 0.600 1.00 92.12 418 ILE A C 1
ATOM 3338 O O . ILE A 1 418 ? 5.251 -8.210 0.155 1.00 92.12 418 ILE A O 1
ATOM 3342 N N . SER A 1 419 ? 7.484 -8.041 -0.134 1.00 93.38 419 SER A N 1
ATOM 3343 C CA . SER A 1 419 ? 7.533 -8.376 -1.558 1.00 93.38 419 SER A CA 1
ATOM 3344 C C . SER A 1 419 ? 7.649 -9.889 -1.744 1.00 93.38 419 SER A C 1
ATOM 3346 O O . SER A 1 419 ? 8.668 -10.478 -1.397 1.00 93.38 419 SER A O 1
ATOM 3348 N N . MET A 1 420 ? 6.587 -10.511 -2.259 1.00 91.69 420 MET A N 1
ATOM 3349 C CA . MET A 1 420 ? 6.484 -11.963 -2.465 1.00 91.69 420 MET A CA 1
ATOM 3350 C C . MET A 1 420 ? 6.839 -12.382 -3.899 1.00 91.69 420 MET A C 1
ATOM 3352 O O . MET A 1 420 ? 6.506 -11.674 -4.847 1.00 91.69 420 MET A O 1
ATOM 3356 N N . ASP A 1 421 ? 7.398 -13.576 -4.058 1.00 89.50 421 ASP A N 1
ATOM 3357 C CA . ASP A 1 421 ? 7.409 -14.365 -5.291 1.00 89.50 421 ASP A CA 1
ATOM 3358 C C . ASP A 1 421 ? 6.286 -15.413 -5.293 1.00 89.50 421 ASP A C 1
ATOM 3360 O O . ASP A 1 421 ? 5.636 -15.713 -4.292 1.00 89.50 421 ASP A O 1
ATOM 3364 N N . LYS A 1 422 ? 6.083 -15.996 -6.470 1.00 85.88 422 LYS A N 1
ATOM 3365 C CA . LYS A 1 422 ? 5.158 -17.068 -6.846 1.00 85.88 422 LYS A CA 1
ATOM 3366 C C . LYS A 1 422 ? 3.707 -16.780 -6.458 1.00 85.88 422 LYS A C 1
ATOM 3368 O O . LYS A 1 422 ? 2.944 -17.721 -6.243 1.00 85.88 422 LYS A O 1
ATOM 3373 N N . LEU A 1 423 ? 3.314 -15.504 -6.396 1.00 88.38 423 LEU A N 1
ATOM 3374 C CA . LEU A 1 423 ? 1.978 -15.112 -5.960 1.00 88.38 423 LEU A CA 1
ATOM 3375 C C . LEU A 1 423 ? 0.908 -15.758 -6.849 1.00 88.38 423 LEU A C 1
ATOM 3377 O O . LEU A 1 423 ? 1.028 -15.793 -8.077 1.00 88.38 423 LEU A O 1
ATOM 3381 N N . THR A 1 424 ? -0.154 -16.247 -6.212 1.00 85.62 424 THR A N 1
ATOM 3382 C CA . THR A 1 424 ? -1.360 -16.768 -6.867 1.00 85.62 424 THR A CA 1
ATOM 3383 C C . THR A 1 424 ? -2.594 -16.006 -6.382 1.00 85.62 424 THR A C 1
ATOM 3385 O O . THR A 1 424 ? -2.594 -15.428 -5.297 1.00 85.62 424 THR A O 1
ATOM 3388 N N . SER A 1 425 ? -3.683 -16.020 -7.154 1.00 77.44 425 SER A N 1
ATOM 3389 C CA . SER A 1 425 ? -4.902 -15.251 -6.839 1.00 77.44 425 SER A CA 1
ATOM 3390 C C . SER A 1 425 ? -5.599 -15.658 -5.528 1.00 77.44 425 SER A C 1
ATOM 3392 O O . SER A 1 425 ? -6.464 -14.922 -5.047 1.00 77.44 425 SER A O 1
ATOM 3394 N N . ASN A 1 426 ? -5.228 -16.818 -4.968 1.00 73.62 426 ASN A N 1
ATOM 3395 C CA . ASN A 1 426 ? -5.770 -17.413 -3.743 1.00 73.62 426 ASN A CA 1
ATOM 3396 C C . ASN A 1 426 ? -4.678 -17.700 -2.684 1.00 73.62 426 ASN A C 1
ATOM 3398 O O . ASN A 1 426 ? -4.846 -18.579 -1.839 1.00 73.62 426 ASN A O 1
ATOM 3402 N N . ASP A 1 427 ? -3.547 -16.991 -2.748 1.00 77.44 427 ASP A N 1
ATOM 3403 C CA . ASP A 1 427 ? -2.384 -17.218 -1.884 1.00 77.44 427 ASP A CA 1
ATOM 3404 C C . ASP A 1 427 ? -2.687 -16.962 -0.393 1.00 77.44 427 ASP A C 1
ATOM 3406 O O . ASP A 1 427 ? -3.154 -15.889 -0.002 1.00 77.44 427 ASP A O 1
ATOM 3410 N N . SER A 1 428 ? -2.386 -17.947 0.459 1.00 72.31 428 SER A N 1
ATOM 3411 C CA . SER A 1 428 ? -2.645 -17.903 1.907 1.00 72.31 428 SER A CA 1
ATOM 3412 C C . SER A 1 428 ? -1.885 -16.787 2.637 1.00 72.31 428 SER A C 1
ATOM 3414 O O . SER A 1 428 ? -2.326 -16.306 3.687 1.00 72.31 428 SER A O 1
ATOM 3416 N N . ARG A 1 429 ? -0.771 -16.311 2.071 1.00 82.44 429 ARG A N 1
ATOM 3417 C CA . ARG A 1 429 ? 0.047 -15.229 2.637 1.00 82.44 429 ARG A CA 1
ATOM 3418 C C . ARG A 1 429 ? -0.691 -13.895 2.637 1.00 82.44 429 ARG A C 1
ATOM 3420 O O . ARG A 1 429 ? -0.547 -13.131 3.589 1.00 82.44 429 ARG A O 1
ATOM 3427 N N . LEU A 1 430 ? -1.576 -13.665 1.663 1.00 84.88 430 LEU A N 1
ATOM 3428 C CA . LEU A 1 430 ? -2.441 -12.480 1.607 1.00 84.88 430 LEU A CA 1
ATOM 3429 C C . LEU A 1 430 ? -3.349 -12.378 2.842 1.00 84.88 430 LEU A C 1
ATOM 3431 O O . LEU A 1 430 ? -3.514 -11.295 3.399 1.00 84.88 430 LEU A O 1
ATOM 3435 N N . ALA A 1 431 ? -3.874 -13.505 3.334 1.00 82.00 431 ALA A N 1
ATOM 3436 C CA . ALA A 1 431 ? -4.671 -13.534 4.561 1.00 82.00 431 ALA A CA 1
ATOM 3437 C C . ALA A 1 431 ? -3.833 -13.221 5.816 1.00 82.00 431 ALA A C 1
ATOM 3439 O O . ALA A 1 431 ? -4.336 -12.621 6.763 1.00 82.00 431 ALA A O 1
ATOM 3440 N N . SER A 1 432 ? -2.541 -13.566 5.816 1.00 81.69 432 SER A N 1
ATOM 3441 C CA . SER A 1 432 ? -1.621 -13.251 6.925 1.00 81.69 432 SER A CA 1
ATOM 3442 C C . SER A 1 432 ? -1.263 -11.762 7.003 1.00 81.69 432 SER A C 1
ATOM 3444 O O . SER A 1 432 ? -0.894 -11.273 8.070 1.00 81.69 432 SER A O 1
ATOM 3446 N N . LEU A 1 433 ? -1.422 -11.026 5.897 1.00 87.25 433 LEU A N 1
ATOM 3447 C CA . LEU A 1 433 ? -1.263 -9.569 5.823 1.00 87.25 433 LEU A CA 1
ATOM 3448 C C . LEU A 1 433 ? -2.511 -8.804 6.323 1.00 87.25 433 LEU A C 1
ATOM 3450 O O . LEU A 1 433 ? -2.499 -7.571 6.391 1.00 87.25 433 LEU A O 1
ATOM 3454 N N . VAL A 1 434 ? -3.583 -9.507 6.717 1.00 88.38 434 VAL A N 1
ATOM 3455 C CA . VAL A 1 434 ? -4.775 -8.896 7.323 1.00 88.38 434 VAL A CA 1
ATOM 3456 C C . VAL A 1 434 ? -4.573 -8.658 8.825 1.00 88.38 434 VAL A C 1
ATOM 3458 O O . VAL A 1 434 ? -4.586 -9.576 9.651 1.00 88.38 434 VAL A O 1
ATOM 3461 N N . TRP A 1 435 ? -4.422 -7.387 9.192 1.00 88.62 435 TRP A N 1
ATOM 3462 C CA . TRP A 1 435 ? -4.226 -6.883 10.550 1.00 88.62 435 TRP A CA 1
ATOM 3463 C C . TRP A 1 435 ? -5.433 -6.133 11.132 1.00 88.62 435 TRP A C 1
ATOM 3465 O O . TRP A 1 435 ? -5.498 -6.001 12.352 1.00 88.62 435 TRP A O 1
ATOM 3475 N N . SER A 1 436 ? -6.363 -5.634 10.306 1.00 90.75 436 SER A N 1
ATOM 3476 C CA . SER A 1 436 ? -7.429 -4.720 10.746 1.00 90.75 436 SER A CA 1
ATOM 3477 C C . SER A 1 436 ? -8.735 -5.427 11.116 1.00 90.75 436 SER A C 1
ATOM 3479 O O . SER A 1 436 ? -9.024 -5.598 12.300 1.00 90.75 436 SER A O 1
ATOM 3481 N N . TRP A 1 437 ? -9.532 -5.821 10.124 1.00 90.31 437 TRP A N 1
ATOM 3482 C CA . TRP A 1 437 ? -10.860 -6.406 10.289 1.00 90.31 437 TRP A CA 1
ATOM 3483 C C . TRP A 1 437 ? -10.805 -7.902 10.581 1.00 90.31 437 TRP A C 1
ATOM 3485 O O . TRP A 1 437 ? -9.851 -8.602 10.239 1.00 90.31 437 TRP A O 1
ATOM 3495 N N . ASP A 1 438 ? -11.836 -8.375 11.269 1.00 85.50 438 ASP A N 1
ATOM 3496 C CA . ASP A 1 438 ? -12.057 -9.789 11.536 1.00 85.50 438 ASP A CA 1
ATOM 3497 C C . ASP A 1 438 ? -12.696 -10.486 10.320 1.00 85.50 438 ASP A C 1
ATOM 3499 O O . ASP A 1 438 ? -13.250 -9.827 9.439 1.00 85.50 438 ASP A O 1
ATOM 3503 N N . ILE A 1 439 ? -12.623 -11.817 10.270 1.00 78.56 439 ILE A N 1
ATOM 3504 C CA . ILE A 1 439 ? -13.174 -12.626 9.172 1.00 78.56 439 ILE A CA 1
ATOM 3505 C C . ILE A 1 439 ? -14.674 -12.339 9.009 1.00 78.56 439 ILE A C 1
ATOM 3507 O O . ILE A 1 439 ? -15.415 -12.333 9.990 1.00 78.56 439 ILE A O 1
ATOM 3511 N N . ASP A 1 440 ? -15.097 -12.104 7.764 1.00 79.00 440 ASP A N 1
ATOM 3512 C CA . ASP A 1 440 ? -16.449 -11.697 7.349 1.00 79.00 440 ASP A CA 1
ATOM 3513 C C . ASP A 1 440 ? -16.902 -10.293 7.825 1.00 79.00 440 ASP A C 1
ATOM 3515 O O . ASP A 1 440 ? -18.064 -9.919 7.644 1.00 79.00 440 ASP A O 1
ATOM 3519 N N . PHE A 1 441 ? -15.990 -9.469 8.361 1.00 83.81 441 PHE A N 1
ATOM 3520 C CA . PHE A 1 441 ? -16.221 -8.047 8.658 1.00 83.81 441 PHE A CA 1
ATOM 3521 C C . PHE A 1 441 ? -15.469 -7.121 7.682 1.00 83.81 441 PHE A C 1
ATOM 3523 O O . PHE A 1 441 ? -14.412 -7.501 7.177 1.00 83.81 441 PHE A O 1
ATOM 3530 N N . PRO A 1 442 ? -15.954 -5.886 7.440 1.00 89.62 442 PRO A N 1
ATOM 3531 C CA . PRO A 1 442 ? -17.167 -5.276 7.990 1.00 89.62 442 PRO A CA 1
ATOM 3532 C C . PRO A 1 442 ? -18.459 -5.845 7.385 1.00 89.62 442 PRO A C 1
ATOM 3534 O O . PRO A 1 442 ? -18.576 -6.033 6.176 1.00 89.62 442 PRO A O 1
ATOM 3537 N N . LEU A 1 443 ? -19.471 -6.031 8.234 1.00 85.38 443 LEU A N 1
ATOM 3538 C CA . LEU A 1 443 ? -20.837 -6.326 7.816 1.00 85.38 443 LEU A CA 1
ATOM 3539 C C . LEU A 1 443 ? -21.388 -5.162 6.987 1.00 85.38 443 LEU A C 1
ATOM 3541 O O . LEU A 1 443 ? -21.266 -3.999 7.389 1.00 85.38 443 LEU A O 1
ATOM 3545 N N . ALA A 1 444 ? -22.051 -5.485 5.875 1.00 75.94 444 ALA A N 1
ATOM 3546 C CA . ALA A 1 444 ? -22.685 -4.500 5.005 1.00 75.94 444 ALA A CA 1
ATOM 3547 C C . ALA A 1 444 ? -23.696 -3.632 5.775 1.00 75.94 444 ALA A C 1
ATOM 3549 O O . ALA A 1 444 ? -24.655 -4.139 6.361 1.00 75.94 444 ALA A O 1
ATOM 3550 N N . THR A 1 445 ? -23.490 -2.315 5.731 1.00 62.56 445 THR A N 1
ATOM 3551 C CA . THR A 1 445 ? -24.267 -1.288 6.451 1.00 62.56 445 THR A CA 1
ATOM 3552 C C . THR A 1 445 ? -25.690 -1.086 5.929 1.00 62.56 445 THR A C 1
ATOM 3554 O O . THR A 1 445 ? -26.483 -0.402 6.565 1.00 62.56 445 THR A O 1
ATOM 3557 N N . SER A 1 446 ? -26.050 -1.744 4.825 1.00 55.84 446 SER A N 1
ATOM 3558 C CA . SER A 1 446 ? -27.429 -1.899 4.347 1.00 55.84 446 SER A CA 1
ATOM 3559 C C . SER A 1 446 ? -28.262 -2.904 5.159 1.00 55.84 446 SER A C 1
ATOM 3561 O O . SER A 1 446 ? -29.481 -2.940 5.011 1.00 55.84 446 SER A O 1
ATOM 3563 N N . ASN A 1 447 ? -27.637 -3.719 6.016 1.00 53.19 447 ASN A N 1
ATOM 3564 C CA . ASN A 1 447 ? -28.333 -4.658 6.893 1.00 53.19 447 ASN A CA 1
ATOM 3565 C C . ASN A 1 447 ? -28.619 -4.015 8.258 1.00 53.19 447 ASN A C 1
ATOM 3567 O O . ASN A 1 447 ? -27.705 -3.489 8.887 1.00 53.19 447 ASN A O 1
ATOM 3571 N N . ASN A 1 448 ? -29.838 -4.179 8.788 1.00 52.38 448 ASN A N 1
ATOM 3572 C CA . ASN A 1 448 ? -30.285 -3.614 10.081 1.00 52.38 448 ASN A CA 1
ATOM 3573 C C . ASN A 1 448 ? -29.399 -3.946 11.307 1.00 52.38 448 ASN A C 1
ATOM 3575 O O . ASN A 1 448 ? -29.538 -3.314 12.353 1.00 52.38 448 ASN A O 1
ATOM 3579 N N . ASN A 1 449 ? -28.506 -4.935 11.197 1.00 56.84 449 ASN A N 1
ATOM 3580 C CA . ASN A 1 449 ? -27.583 -5.345 12.259 1.00 56.84 449 ASN A CA 1
ATOM 3581 C C . ASN A 1 449 ? -26.210 -4.657 12.185 1.00 56.84 449 ASN A C 1
ATOM 3583 O O . ASN A 1 449 ? -25.443 -4.747 13.137 1.00 56.84 449 ASN A O 1
ATOM 3587 N N . ALA A 1 450 ? -25.863 -4.008 11.074 1.00 68.62 450 ALA A N 1
ATOM 3588 C CA . ALA A 1 450 ? -24.569 -3.365 10.900 1.00 68.62 450 ALA A CA 1
ATOM 3589 C C . ALA A 1 450 ? -24.601 -1.938 11.463 1.00 68.62 450 ALA A C 1
ATOM 3591 O O . ALA A 1 450 ? -25.462 -1.129 11.125 1.00 68.62 450 ALA A O 1
ATOM 3592 N N . LYS A 1 451 ? -23.644 -1.621 12.338 1.00 82.44 451 LYS A N 1
ATOM 3593 C CA . LYS A 1 451 ? -23.470 -0.272 12.892 1.00 82.44 451 LYS A CA 1
ATOM 3594 C C . LYS A 1 451 ? -22.407 0.496 12.096 1.00 82.44 451 LYS A C 1
ATOM 3596 O O . LYS A 1 451 ? -21.462 -0.139 11.617 1.00 82.44 451 LYS A O 1
ATOM 3601 N N . PRO A 1 452 ? -22.510 1.833 11.980 1.00 87.75 452 PRO A N 1
ATOM 3602 C CA . PRO A 1 452 ? -21.582 2.651 11.199 1.00 87.75 452 PRO A CA 1
ATOM 3603 C C . PRO A 1 452 ? -20.274 2.960 11.952 1.00 87.75 452 PRO A C 1
ATOM 3605 O O . PRO A 1 452 ? -19.687 4.014 11.767 1.00 87.75 452 PRO A O 1
ATOM 3608 N N . TYR A 1 453 ? -19.819 2.083 12.844 1.00 89.81 453 TYR A N 1
ATOM 3609 C CA . TYR A 1 453 ? -18.620 2.288 13.658 1.00 89.81 453 TYR A CA 1
ATOM 3610 C C . TYR A 1 453 ? -17.966 0.946 13.999 1.00 89.81 453 TYR A C 1
ATOM 3612 O O . TYR A 1 453 ? -18.650 -0.075 14.137 1.00 89.81 453 TYR A O 1
ATOM 3620 N N . ALA A 1 454 ? -16.639 0.952 14.116 1.00 93.69 454 ALA A N 1
ATOM 3621 C CA . ALA A 1 454 ? -15.843 -0.231 14.409 1.00 93.69 454 ALA A CA 1
ATOM 3622 C C . ALA A 1 454 ? -15.516 -0.367 15.904 1.00 93.69 454 ALA A C 1
ATOM 3624 O O . ALA A 1 454 ? -15.272 0.605 16.618 1.00 93.69 454 ALA A O 1
ATOM 3625 N N . VAL A 1 455 ? -15.445 -1.612 16.361 1.00 93.88 455 VAL A N 1
ATOM 3626 C CA . VAL A 1 455 ? -15.081 -2.004 17.720 1.00 93.88 455 VAL A CA 1
ATOM 3627 C C . VAL A 1 455 ? -13.972 -3.048 17.636 1.00 93.88 455 VAL A C 1
ATOM 3629 O O . VAL A 1 455 ? -14.119 -4.069 16.966 1.00 93.88 455 VAL A O 1
ATOM 3632 N N . LEU A 1 456 ? -12.864 -2.805 18.331 1.00 94.38 456 LEU A N 1
ATOM 3633 C CA . LEU A 1 456 ? -11.814 -3.784 18.575 1.00 94.38 456 LEU A CA 1
ATOM 3634 C C . LEU A 1 456 ? -12.307 -4.790 19.624 1.00 94.38 456 LEU A C 1
ATOM 3636 O O . LEU A 1 456 ? -12.653 -4.408 20.745 1.00 94.38 456 LEU A O 1
ATOM 3640 N N . VAL A 1 457 ? -12.358 -6.071 19.257 1.00 87.56 457 VAL A N 1
ATOM 3641 C CA . VAL A 1 457 ? -12.853 -7.151 20.129 1.00 87.56 457 VAL A CA 1
ATOM 3642 C C . VAL A 1 457 ? -11.680 -7.937 20.706 1.00 87.56 457 VAL A C 1
ATOM 3644 O O . VAL A 1 457 ? -10.864 -8.475 19.960 1.00 87.56 457 VAL A O 1
ATOM 3647 N N . LYS A 1 458 ? -11.607 -8.038 22.036 1.00 83.00 458 LYS A N 1
ATOM 3648 C CA . LYS A 1 458 ? -10.460 -8.582 22.786 1.00 83.00 458 LYS A CA 1
ATOM 3649 C C . LYS A 1 458 ? -10.004 -9.972 22.349 1.00 83.00 458 LYS A C 1
ATOM 3651 O O . LYS A 1 458 ? -8.825 -10.161 22.065 1.00 83.00 458 LYS A O 1
ATOM 3656 N N . ASP A 1 459 ? -10.928 -10.926 22.258 1.00 76.00 459 ASP A N 1
ATOM 3657 C CA . ASP A 1 459 ? -10.606 -12.327 21.938 1.00 76.00 459 ASP A CA 1
ATOM 3658 C C . ASP A 1 459 ? -10.274 -12.541 20.451 1.00 76.00 459 ASP A C 1
ATOM 3660 O O . ASP A 1 459 ? -9.785 -13.598 20.056 1.00 76.00 459 ASP A O 1
ATOM 3664 N N . ARG A 1 460 ? -10.552 -11.536 19.610 1.00 78.75 460 ARG A N 1
ATOM 3665 C CA . ARG A 1 460 ? -10.296 -11.544 18.162 1.00 78.75 460 ARG A CA 1
ATOM 3666 C C . ARG A 1 460 ? -9.068 -10.720 17.790 1.00 78.75 460 ARG A C 1
ATOM 3668 O O . ARG A 1 460 ? -8.398 -11.033 16.814 1.00 78.75 460 ARG A O 1
ATOM 3675 N N . GLN A 1 461 ? -8.774 -9.676 18.569 1.00 85.50 461 GLN A N 1
ATOM 3676 C CA . GLN A 1 461 ? -7.710 -8.696 18.322 1.00 85.50 461 GLN A CA 1
ATOM 3677 C C . GLN A 1 461 ? -7.798 -8.101 16.906 1.00 85.50 461 GLN A C 1
ATOM 3679 O O . GLN A 1 461 ? -6.797 -7.908 16.213 1.00 85.50 461 GLN A O 1
ATOM 3684 N N . ARG A 1 462 ? -9.043 -7.872 16.477 1.00 89.12 462 ARG A N 1
ATOM 3685 C CA . ARG A 1 462 ? -9.471 -7.385 15.165 1.00 89.12 462 ARG A CA 1
ATOM 3686 C C . ARG A 1 462 ? -10.737 -6.540 15.309 1.00 89.12 462 ARG A C 1
ATOM 3688 O O . ARG A 1 462 ? -11.434 -6.617 16.326 1.00 89.12 462 ARG A O 1
ATOM 3695 N N . LEU A 1 463 ? -11.006 -5.730 14.291 1.00 93.00 463 LEU A N 1
ATOM 3696 C CA . LEU A 1 463 ? -12.169 -4.857 14.203 1.00 93.00 463 LEU A CA 1
ATOM 3697 C C . LEU A 1 463 ? -13.416 -5.623 13.749 1.00 93.00 463 LEU A C 1
ATOM 3699 O O . LEU A 1 463 ? -13.369 -6.410 12.805 1.00 93.00 463 LEU A O 1
ATOM 3703 N N . GLN A 1 464 ? -14.541 -5.323 14.390 1.00 91.06 464 GLN A N 1
ATOM 3704 C CA . GLN A 1 464 ? -15.886 -5.742 14.002 1.00 91.06 464 GLN A CA 1
ATOM 3705 C C . GLN A 1 464 ? -16.823 -4.527 14.001 1.00 91.06 464 GLN A C 1
ATOM 3707 O O . GLN A 1 464 ? -16.602 -3.570 14.741 1.00 91.06 464 GLN A O 1
ATOM 3712 N N . ASN A 1 465 ? -17.900 -4.565 13.221 1.00 90.62 465 ASN A N 1
ATOM 3713 C CA . ASN A 1 465 ? -19.023 -3.629 13.332 1.00 90.62 465 ASN A CA 1
ATOM 3714 C C . ASN A 1 465 ? -20.317 -4.396 13.662 1.00 90.62 465 ASN A C 1
ATOM 3716 O O . ASN A 1 465 ? -20.351 -5.620 13.629 1.00 90.62 465 ASN A O 1
ATOM 3720 N N . GLY A 1 466 ? -21.391 -3.690 14.020 1.00 84.94 466 GLY A N 1
ATOM 3721 C CA . GLY A 1 466 ? -22.661 -4.329 14.411 1.00 84.94 466 GLY A CA 1
ATOM 3722 C C . GLY A 1 466 ? -22.846 -4.566 15.917 1.00 84.94 466 GLY A C 1
ATOM 3723 O O . GLY A 1 466 ? -23.935 -4.917 16.363 1.00 84.94 466 GLY A O 1
ATOM 3724 N N . ILE A 1 467 ? -21.819 -4.302 16.727 1.00 84.56 467 ILE A N 1
ATOM 3725 C CA . ILE A 1 467 ? -21.943 -4.201 18.187 1.00 84.56 467 ILE A CA 1
ATOM 3726 C C . ILE A 1 467 ? -22.694 -2.911 18.522 1.00 84.56 467 ILE A C 1
ATOM 3728 O O . ILE A 1 467 ? -22.292 -1.850 18.069 1.00 84.56 467 ILE A O 1
ATOM 3732 N N . ASP A 1 468 ? -23.762 -2.971 19.315 1.00 84.19 468 ASP A N 1
ATOM 3733 C CA . ASP A 1 468 ? -24.564 -1.788 19.644 1.00 84.19 468 ASP A CA 1
ATOM 3734 C C . ASP A 1 468 ? -24.050 -1.084 20.911 1.00 84.19 468 ASP A C 1
ATOM 3736 O O . ASP A 1 468 ? -24.315 -1.533 22.027 1.00 84.19 468 ASP A O 1
ATOM 3740 N N . VAL A 1 469 ? -23.336 0.036 20.742 1.00 81.81 469 VAL A N 1
ATOM 3741 C CA . VAL A 1 469 ? -22.750 0.800 21.864 1.00 81.81 469 VAL A CA 1
ATOM 3742 C C . VAL A 1 469 ? -23.774 1.572 22.705 1.00 81.81 469 VAL A C 1
ATOM 3744 O O . VAL A 1 469 ? -23.412 2.081 23.760 1.00 81.81 469 VAL A O 1
ATOM 3747 N N . ALA A 1 470 ? -25.043 1.660 22.283 1.00 78.12 470 ALA A N 1
ATOM 3748 C CA . ALA A 1 470 ? -26.104 2.248 23.107 1.00 78.12 470 ALA A CA 1
ATOM 3749 C C . ALA A 1 470 ? -26.610 1.276 24.186 1.00 78.12 470 ALA A C 1
ATOM 3751 O O . ALA A 1 470 ? -27.157 1.705 25.200 1.00 78.12 470 ALA A O 1
ATOM 3752 N N . THR A 1 471 ? -26.465 -0.034 23.958 1.00 77.94 471 THR A N 1
ATOM 3753 C CA . THR A 1 471 ? -27.041 -1.090 24.814 1.00 77.94 471 THR A CA 1
ATOM 3754 C C . THR A 1 471 ? -26.003 -2.041 25.404 1.00 77.94 471 THR A C 1
ATOM 3756 O O . THR A 1 471 ? -26.324 -2.803 26.315 1.00 77.94 471 THR A O 1
ATOM 3759 N N . GLN A 1 472 ? -24.763 -2.013 24.911 1.00 79.25 472 GLN A N 1
ATOM 3760 C CA . GLN A 1 472 ? -23.682 -2.895 25.346 1.00 79.25 472 GLN A CA 1
ATOM 3761 C C . GLN A 1 472 ? -22.506 -2.050 25.853 1.00 79.25 472 GLN A C 1
ATOM 3763 O O . GLN A 1 472 ? -22.105 -1.109 25.166 1.00 79.25 472 GLN A O 1
ATOM 3768 N N . PRO A 1 473 ? -21.931 -2.367 27.029 1.00 80.69 473 PRO A N 1
ATOM 3769 C CA . PRO A 1 473 ? -20.824 -1.598 27.580 1.00 80.69 473 PRO A CA 1
ATOM 3770 C C . PRO A 1 473 ? -19.605 -1.700 26.662 1.00 80.69 473 PRO A C 1
ATOM 3772 O O . PRO A 1 473 ? -19.169 -2.797 26.301 1.00 80.69 473 PRO A O 1
ATOM 3775 N N . VAL A 1 474 ? -19.037 -0.548 26.317 1.00 89.38 474 VAL A N 1
ATOM 3776 C CA . VAL A 1 474 ? -17.797 -0.443 25.547 1.00 89.38 474 VAL A CA 1
ATOM 3777 C C . VAL A 1 474 ? -16.821 0.498 26.232 1.00 89.38 474 VAL A C 1
ATOM 3779 O O . VAL A 1 474 ? -17.192 1.441 26.930 1.00 89.38 474 VAL A O 1
ATOM 3782 N N . SER A 1 475 ? -15.540 0.228 26.026 1.00 95.06 475 SER A N 1
ATOM 3783 C CA . SER A 1 475 ? -14.492 1.208 26.299 1.00 95.06 475 SER A CA 1
ATOM 3784 C C . SER A 1 475 ? -14.201 2.024 25.037 1.00 95.06 475 SER A C 1
ATOM 3786 O O . SER A 1 475 ? -14.630 1.646 23.950 1.00 95.06 475 SER A O 1
ATOM 3788 N N . VAL A 1 476 ? -13.480 3.131 25.163 1.00 96.12 476 VAL A N 1
ATOM 3789 C CA . VAL A 1 476 ? -13.040 3.989 24.057 1.00 96.12 476 VAL A CA 1
ATOM 3790 C C . VAL A 1 476 ? -11.523 3.899 23.948 1.00 96.12 476 VAL A C 1
ATOM 3792 O O . VAL A 1 476 ? -10.831 3.987 24.965 1.00 96.12 476 VAL A O 1
ATOM 3795 N N . LEU A 1 477 ? -11.017 3.710 22.727 1.00 96.69 477 LEU A N 1
ATOM 3796 C CA . LEU A 1 477 ? -9.588 3.733 22.434 1.00 96.69 477 LEU A CA 1
ATOM 3797 C C . LEU A 1 477 ? -9.122 5.178 22.245 1.00 96.69 477 LEU A C 1
ATOM 3799 O O . LEU A 1 477 ? -9.621 5.899 21.377 1.00 96.69 477 LEU A O 1
ATOM 3803 N N . CYS A 1 478 ? -8.138 5.574 23.043 1.00 95.75 478 CYS A N 1
ATOM 3804 C CA . CYS A 1 478 ? -7.558 6.905 23.025 1.00 95.75 478 CYS A CA 1
ATOM 3805 C C . CYS A 1 478 ? -6.070 6.836 22.671 1.00 95.75 478 CYS A C 1
ATOM 3807 O O . CYS A 1 478 ? -5.385 5.874 23.023 1.00 95.75 478 CYS A O 1
ATOM 3809 N N . HIS A 1 479 ? -5.567 7.876 22.011 1.00 94.75 479 HIS A N 1
ATOM 3810 C CA . HIS A 1 479 ? -4.145 8.049 21.717 1.00 94.75 479 HIS A CA 1
ATOM 3811 C C . HIS A 1 479 ? -3.706 9.477 22.045 1.00 94.75 479 HIS A C 1
ATOM 3813 O O . HIS A 1 479 ? -4.361 10.428 21.614 1.00 94.75 479 HIS A O 1
ATOM 3819 N N . ASP A 1 480 ? -2.598 9.624 22.766 1.00 92.81 480 ASP A N 1
ATOM 3820 C CA . ASP A 1 480 ? -1.924 10.909 22.992 1.00 92.81 480 ASP A CA 1
ATOM 3821 C C . ASP A 1 480 ? -1.234 11.378 21.706 1.00 92.81 480 ASP A C 1
ATOM 3823 O O . ASP A 1 480 ? -0.267 10.771 21.253 1.00 92.81 480 ASP A O 1
ATOM 3827 N N . GLU A 1 481 ? -1.722 12.450 21.083 1.00 87.25 481 GLU A N 1
ATOM 3828 C CA . GLU A 1 481 ? -1.160 12.954 19.821 1.00 87.25 481 GLU A CA 1
ATOM 3829 C C . GLU A 1 481 ? 0.275 13.496 19.937 1.00 87.25 481 GLU A C 1
ATOM 3831 O O . GLU A 1 481 ? 0.916 13.724 18.914 1.00 87.25 481 GLU A O 1
ATOM 3836 N N . THR A 1 482 ? 0.786 13.678 21.161 1.00 84.75 482 THR A N 1
ATOM 3837 C CA . THR A 1 482 ? 2.179 14.087 21.409 1.00 84.75 482 THR A CA 1
ATOM 3838 C C . THR A 1 482 ? 3.167 12.916 21.395 1.00 84.75 482 THR A C 1
ATOM 3840 O O . THR A 1 482 ? 4.374 13.143 21.316 1.00 84.75 482 THR A O 1
ATOM 3843 N N . GLN A 1 483 ? 2.678 11.671 21.451 1.00 83.88 483 GLN A N 1
ATOM 3844 C CA . GLN A 1 483 ? 3.504 10.461 21.470 1.00 83.88 483 GLN A CA 1
ATOM 3845 C C . GLN A 1 483 ? 3.671 9.866 20.070 1.00 83.88 483 GLN A C 1
ATOM 3847 O O . GLN A 1 483 ? 2.838 10.043 19.178 1.00 83.88 483 GLN A O 1
ATOM 3852 N N . ALA A 1 484 ? 4.740 9.089 19.884 1.00 77.44 484 ALA A N 1
ATOM 3853 C CA . ALA A 1 484 ? 4.895 8.268 18.689 1.00 77.44 484 ALA A CA 1
ATOM 3854 C C . ALA A 1 484 ? 3.753 7.240 18.589 1.00 77.44 484 ALA A C 1
ATOM 3856 O O . ALA A 1 484 ? 3.330 6.694 19.599 1.00 77.44 484 ALA A O 1
ATOM 3857 N N . ILE A 1 485 ? 3.333 6.872 17.372 1.00 76.25 485 ILE A N 1
ATOM 3858 C CA . ILE A 1 485 ? 2.171 5.988 17.110 1.00 76.25 485 ILE A CA 1
ATOM 3859 C C . ILE A 1 485 ? 2.268 4.558 17.709 1.00 76.25 485 ILE A C 1
ATOM 3861 O O . ILE A 1 485 ? 1.327 3.767 17.607 1.00 76.25 485 ILE A O 1
ATOM 3865 N N . LYS A 1 486 ? 3.409 4.188 18.311 1.00 78.06 486 LYS A N 1
ATOM 3866 C CA . LYS A 1 486 ? 3.600 2.929 19.059 1.00 78.06 486 LYS A CA 1
ATOM 3867 C C . LYS A 1 486 ? 3.311 3.073 20.564 1.00 78.06 486 LYS A C 1
ATOM 3869 O O . LYS A 1 486 ? 3.134 2.079 21.261 1.00 78.06 486 LYS A O 1
ATOM 3874 N N . GLU A 1 487 ? 3.294 4.303 21.052 1.00 84.31 487 GLU A N 1
ATOM 3875 C CA . GLU A 1 487 ? 3.164 4.718 22.447 1.00 84.31 487 GLU A CA 1
ATOM 3876 C C . GLU A 1 487 ? 1.835 5.480 22.610 1.00 84.31 487 GLU A C 1
ATOM 3878 O O . GLU A 1 487 ? 1.022 5.499 21.691 1.00 84.31 487 GLU A O 1
ATOM 3883 N N . GLY A 1 488 ? 1.526 6.024 23.790 1.00 88.69 488 GLY A N 1
ATOM 3884 C CA . GLY A 1 488 ? 0.329 6.862 23.991 1.00 88.69 488 GLY A CA 1
ATOM 3885 C C . GLY A 1 488 ? -1.050 6.181 23.880 1.00 88.69 488 GLY A C 1
ATOM 3886 O O . GLY A 1 488 ? -2.052 6.822 24.199 1.00 88.69 488 GLY A O 1
ATOM 3887 N N . TRP A 1 489 ? -1.141 4.909 23.469 1.00 95.69 489 TRP A N 1
ATOM 3888 C CA . TRP A 1 489 ? -2.397 4.147 23.429 1.00 95.69 489 TRP A CA 1
ATOM 3889 C C . TRP A 1 489 ? -2.904 3.817 24.836 1.00 95.69 489 TRP A C 1
ATOM 3891 O O . TRP A 1 489 ? -2.252 3.103 25.599 1.00 95.69 489 TRP A O 1
ATOM 3901 N N . VAL A 1 490 ? -4.110 4.283 25.155 1.00 96.62 490 VAL A N 1
ATOM 3902 C CA . VAL A 1 490 ? -4.803 4.022 26.424 1.00 96.62 490 VAL A CA 1
ATOM 3903 C C . VAL A 1 490 ? -6.290 3.766 26.181 1.00 96.62 490 VAL A C 1
ATOM 3905 O O . VAL A 1 490 ? -6.828 4.058 25.113 1.00 96.62 490 VAL A O 1
ATOM 3908 N N . VAL A 1 491 ? -6.975 3.202 27.175 1.00 97.00 491 VAL A N 1
ATOM 3909 C CA . VAL A 1 491 ? -8.392 2.838 27.074 1.00 97.00 491 VAL A CA 1
ATOM 3910 C C . VAL A 1 491 ? -9.154 3.374 28.282 1.00 97.00 491 VAL A C 1
ATOM 3912 O O . VAL A 1 491 ? -8.792 3.082 29.420 1.00 97.00 491 VAL A O 1
ATOM 3915 N N . THR A 1 492 ? -10.229 4.130 28.040 1.00 94.75 492 THR A N 1
ATOM 3916 C CA . THR A 1 492 ? -11.171 4.572 29.087 1.00 94.75 492 THR A CA 1
ATOM 3917 C C . THR A 1 492 ? -12.503 3.837 28.969 1.00 94.75 492 THR A C 1
ATOM 3919 O O . THR A 1 492 ? -12.950 3.521 27.868 1.00 94.75 492 THR A O 1
ATOM 3922 N N . ARG A 1 493 ? -13.168 3.555 30.093 1.00 88.38 493 ARG A N 1
ATOM 3923 C CA . ARG A 1 493 ? -14.525 2.986 30.087 1.00 88.38 493 ARG A CA 1
ATOM 3924 C C . ARG A 1 493 ? -15.540 4.097 29.853 1.00 88.38 493 ARG A C 1
ATOM 3926 O O . ARG A 1 493 ? -15.570 5.054 30.620 1.00 88.38 493 ARG A O 1
ATOM 3933 N N . ALA A 1 494 ? -16.419 3.933 28.868 1.00 77.12 494 ALA A N 1
ATOM 3934 C CA . ALA A 1 494 ? -17.557 4.826 28.713 1.00 77.12 494 ALA A CA 1
ATOM 3935 C C . ALA A 1 494 ? -18.788 4.254 29.423 1.00 77.12 494 ALA A C 1
ATOM 3937 O O . ALA A 1 494 ? -19.248 3.156 29.118 1.00 77.12 494 ALA A O 1
ATOM 3938 N N . THR A 1 495 ? -19.315 5.006 30.388 1.00 66.69 495 THR A N 1
ATOM 3939 C CA . THR A 1 495 ? -20.595 4.702 31.050 1.00 66.69 495 THR A CA 1
ATOM 3940 C C . THR A 1 495 ? -21.782 5.183 30.219 1.00 66.69 495 THR A C 1
ATOM 3942 O O . THR A 1 495 ? -22.813 4.518 30.189 1.00 66.69 495 THR A O 1
ATOM 3945 N N . HIS A 1 496 ? -21.612 6.296 29.499 1.00 70.75 496 HIS A N 1
ATOM 3946 C CA . HIS A 1 496 ? -22.574 6.842 28.547 1.00 70.75 496 HIS A CA 1
ATOM 3947 C C . HIS A 1 496 ? -21.828 7.416 27.333 1.00 70.75 496 HIS A C 1
ATOM 3949 O O . HIS A 1 496 ? -20.917 8.224 27.494 1.00 70.75 496 HIS A O 1
ATOM 3955 N N . LEU A 1 497 ? -22.228 7.022 26.123 1.00 83.94 497 LEU A N 1
ATOM 3956 C CA . LEU A 1 497 ? -21.838 7.673 24.868 1.00 83.94 497 LEU A CA 1
ATOM 3957 C C . LEU A 1 497 ? -23.108 8.202 24.207 1.00 83.94 497 LEU A C 1
ATOM 3959 O O . LEU A 1 497 ? -24.072 7.447 24.066 1.00 83.94 497 LEU A O 1
ATOM 3963 N N . ASN A 1 498 ? -23.124 9.466 23.777 1.00 85.94 498 ASN A N 1
ATOM 3964 C CA . ASN A 1 498 ? -24.226 9.938 22.950 1.00 85.94 498 ASN A CA 1
ATOM 3965 C C . ASN A 1 498 ? -24.049 9.380 21.534 1.00 85.94 498 ASN A C 1
ATOM 3967 O O . ASN A 1 498 ? -23.196 9.833 20.778 1.00 85.94 498 ASN A O 1
ATOM 3971 N N . THR A 1 499 ? -24.865 8.399 21.156 1.00 81.31 499 THR A N 1
ATOM 3972 C CA . THR A 1 499 ? -24.757 7.746 19.846 1.00 81.31 499 THR A CA 1
ATOM 3973 C C . THR A 1 499 ? -25.201 8.614 18.671 1.00 81.31 499 THR A C 1
ATOM 3975 O O . THR A 1 499 ? -24.871 8.261 17.541 1.00 81.31 499 THR A O 1
ATOM 3978 N N . SER A 1 500 ? -25.879 9.749 18.901 1.00 83.69 500 SER A N 1
ATOM 3979 C CA . SER A 1 500 ? -26.137 10.742 17.844 1.00 83.69 500 SER A CA 1
ATOM 3980 C C . SER A 1 500 ? -24.938 11.650 17.553 1.00 83.69 500 SER A C 1
ATOM 3982 O O . SER A 1 500 ? -24.907 12.282 16.502 1.00 83.69 500 SER A O 1
ATOM 3984 N N . ASP A 1 501 ? -23.951 11.691 18.453 1.00 87.50 501 ASP A N 1
ATOM 3985 C CA . ASP A 1 501 ? -22.691 12.420 18.293 1.00 87.50 501 ASP A CA 1
ATOM 3986 C C . ASP A 1 501 ? -21.538 11.595 18.894 1.00 87.50 501 ASP A C 1
ATOM 3988 O O . ASP A 1 501 ? -20.890 11.953 19.886 1.00 87.50 501 ASP A O 1
ATOM 3992 N N . LEU A 1 502 ? -21.363 10.395 18.333 1.00 88.19 502 LEU A N 1
ATOM 3993 C CA . LEU A 1 502 ? -20.496 9.361 18.896 1.00 88.19 502 LEU A CA 1
ATOM 3994 C C . LEU A 1 502 ? -19.024 9.789 18.913 1.00 88.19 502 LEU A C 1
ATOM 3996 O O . LEU A 1 502 ? -18.317 9.507 19.880 1.00 88.19 502 LEU A O 1
ATOM 4000 N N . VAL A 1 503 ? -18.581 10.478 17.858 1.00 89.69 503 VAL A N 1
ATOM 4001 C CA . VAL A 1 503 ? -17.189 10.908 17.682 1.00 89.69 503 VAL A CA 1
ATOM 4002 C C . VAL A 1 503 ? -16.821 11.964 18.721 1.00 89.69 503 VAL A C 1
ATOM 4004 O O . VAL A 1 503 ? -15.850 11.760 19.447 1.00 89.69 503 VAL A O 1
ATOM 4007 N N . ASN A 1 504 ? -17.616 13.031 18.877 1.00 91.50 504 ASN A N 1
ATOM 4008 C CA . ASN A 1 504 ? -17.325 14.056 19.885 1.00 91.50 504 ASN A CA 1
ATOM 4009 C C . ASN A 1 504 ? -17.491 13.516 21.313 1.00 91.50 504 ASN A C 1
ATOM 4011 O O . ASN A 1 504 ? -16.727 13.893 22.198 1.00 91.50 504 ASN A O 1
ATOM 4015 N N . SER A 1 505 ? -18.440 12.601 21.547 1.00 92.25 505 SER A N 1
ATOM 4016 C CA . SER A 1 505 ? -18.602 11.945 22.855 1.00 92.25 505 SER A CA 1
ATOM 4017 C C . SER A 1 505 ? -17.369 11.129 23.242 1.00 92.25 505 SER A C 1
ATOM 4019 O O . SER A 1 505 ? -16.872 11.235 24.362 1.00 92.25 505 SER A O 1
ATOM 4021 N N . ALA A 1 506 ? -16.856 10.318 22.315 1.00 93.69 506 ALA A N 1
ATOM 4022 C CA . ALA A 1 506 ? -15.657 9.518 22.527 1.00 93.69 506 ALA A CA 1
ATOM 4023 C C . ALA A 1 506 ? -14.399 10.398 22.673 1.00 93.69 506 ALA A C 1
ATOM 4025 O O . ALA A 1 506 ? -13.570 10.141 23.545 1.00 93.69 506 ALA A O 1
ATOM 4026 N N . GLU A 1 507 ? -14.289 11.471 21.885 1.00 93.69 507 GLU A N 1
ATOM 4027 C CA . GLU A 1 507 ? -13.211 12.464 21.976 1.00 93.69 507 GLU A CA 1
ATOM 4028 C C . GLU A 1 507 ? -13.191 13.149 23.351 1.00 93.69 507 GLU A C 1
ATOM 4030 O O . GLU A 1 507 ? -12.160 13.161 24.023 1.00 93.69 507 GLU A O 1
ATOM 4035 N N . GLN A 1 508 ? -14.344 13.630 23.831 1.00 93.25 508 GLN A N 1
ATOM 4036 C CA . GLN A 1 508 ? -14.473 14.217 25.169 1.00 93.25 508 GLN A CA 1
ATOM 4037 C C . GLN A 1 508 ? -14.090 13.221 26.269 1.00 93.25 508 GLN A C 1
ATOM 4039 O O . GLN A 1 508 ? -13.393 13.597 27.210 1.00 93.25 508 GLN A O 1
ATOM 4044 N N . MET A 1 509 ? -14.473 11.945 26.144 1.00 93.75 509 MET A N 1
ATOM 4045 C CA . MET A 1 509 ? -14.067 10.901 27.091 1.00 93.75 509 MET A CA 1
ATOM 4046 C C . MET A 1 509 ? -12.545 10.696 27.118 1.00 93.75 509 MET A C 1
ATOM 4048 O O . MET A 1 509 ? -11.986 10.490 28.196 1.00 93.75 509 MET A O 1
ATOM 4052 N N . CYS A 1 510 ? -11.857 10.777 25.978 1.00 95.44 510 CYS A N 1
ATOM 4053 C CA . CYS A 1 510 ? -10.395 10.727 25.940 1.00 95.44 510 CYS A CA 1
ATOM 4054 C C . CYS A 1 510 ? -9.769 11.954 26.619 1.00 95.44 510 CYS A C 1
ATOM 4056 O O . CYS A 1 510 ? -8.945 11.803 27.524 1.00 95.44 510 CYS A O 1
ATOM 4058 N N . GLN A 1 511 ? -10.217 13.157 26.250 1.00 95.44 511 GLN A N 1
ATOM 4059 C CA . GLN A 1 511 ? -9.682 14.413 26.781 1.00 95.44 511 GLN A CA 1
ATOM 4060 C C . GLN A 1 511 ? -9.903 14.571 28.294 1.00 95.44 511 GLN A C 1
ATOM 4062 O O . GLN A 1 511 ? -9.001 15.007 29.006 1.00 95.44 511 GLN A O 1
ATOM 4067 N N . GLN A 1 512 ? -11.082 14.200 28.804 1.00 95.06 512 GLN A N 1
ATOM 4068 C CA . GLN A 1 512 ? -11.436 14.347 30.223 1.00 95.06 512 GLN A CA 1
ATOM 4069 C C . GLN A 1 512 ? -10.673 13.381 31.139 1.00 95.06 512 GLN A C 1
ATOM 4071 O O . GLN A 1 512 ? -10.342 13.751 32.262 1.00 95.06 512 GLN A O 1
ATOM 4076 N N . ASN A 1 513 ? -10.401 12.153 30.682 1.00 95.81 513 ASN A N 1
ATOM 4077 C CA . ASN A 1 513 ? -9.746 11.135 31.512 1.00 95.81 513 ASN A CA 1
ATOM 4078 C C . ASN A 1 513 ? -8.214 11.202 31.470 1.00 95.81 513 ASN A C 1
ATOM 4080 O O . ASN A 1 513 ? -7.572 10.780 32.430 1.00 95.81 513 ASN A O 1
ATOM 4084 N N . PHE A 1 514 ? -7.630 11.698 30.374 1.00 96.44 514 PHE A N 1
ATOM 4085 C CA . PHE A 1 514 ? -6.183 11.612 30.138 1.00 96.44 514 PHE A CA 1
ATOM 4086 C C . PHE A 1 514 ? -5.506 12.955 29.814 1.00 96.44 514 PHE A C 1
ATOM 4088 O O . PHE A 1 514 ? -4.290 13.065 29.940 1.00 96.44 514 PHE A O 1
ATOM 4095 N N . GLY A 1 515 ? -6.271 13.993 29.465 1.00 96.19 515 GLY A N 1
ATOM 4096 C CA . GLY A 1 515 ? -5.766 15.341 29.196 1.00 96.19 515 GLY A CA 1
ATOM 4097 C C . GLY A 1 515 ? -5.954 15.797 27.743 1.00 96.19 515 GLY A C 1
ATOM 4098 O O . GLY A 1 515 ? -6.283 15.002 26.863 1.00 96.19 515 GLY A O 1
ATOM 4099 N N . PRO A 1 516 ? -5.741 17.095 27.461 1.00 95.19 516 PRO A N 1
ATOM 4100 C CA . PRO A 1 516 ? -6.170 17.734 26.215 1.00 95.19 516 PRO A CA 1
ATOM 4101 C C . PRO A 1 516 ? -5.430 17.276 24.949 1.00 95.19 516 PRO A C 1
ATOM 4103 O O . PRO A 1 516 ? -5.901 17.602 23.862 1.00 95.19 516 PRO A O 1
ATOM 4106 N N . SER A 1 517 ? -4.319 16.536 25.051 1.00 92.75 517 SER A N 1
ATOM 4107 C CA . SER A 1 517 ? -3.614 15.926 23.907 1.00 92.75 517 SER A CA 1
ATOM 4108 C C . SER A 1 517 ? -4.166 14.555 23.497 1.00 92.75 517 SER A C 1
ATOM 4110 O O . SER A 1 517 ? -3.849 14.059 22.415 1.00 92.75 517 SER A O 1
ATOM 4112 N N . PHE A 1 518 ? -4.997 13.928 24.335 1.00 94.12 518 PHE A N 1
ATOM 4113 C CA . PHE A 1 518 ? -5.590 12.631 24.026 1.00 94.12 518 PHE A CA 1
ATOM 4114 C C . PHE A 1 518 ? -6.786 12.780 23.094 1.00 94.12 518 PHE A C 1
ATOM 4116 O O . PHE A 1 518 ? -7.663 13.616 23.301 1.00 94.12 518 PHE A O 1
ATOM 4123 N N . ARG A 1 519 ? -6.814 11.916 22.082 1.00 93.81 519 ARG A N 1
ATOM 4124 C CA . ARG A 1 519 ? -7.790 11.903 20.992 1.00 93.81 519 ARG A CA 1
ATOM 4125 C C . ARG A 1 519 ? -8.484 10.552 20.921 1.00 93.81 519 ARG A C 1
ATOM 4127 O O . ARG A 1 519 ? -7.834 9.529 21.143 1.00 93.81 519 ARG A O 1
ATOM 4134 N N . PHE A 1 520 ? -9.747 10.527 20.518 1.00 94.56 520 PHE A N 1
ATOM 4135 C CA . PHE A 1 520 ? -10.425 9.306 20.094 1.00 94.56 520 PHE A CA 1
ATOM 4136 C C . PHE A 1 520 ? -9.798 8.808 18.789 1.00 94.56 520 PHE A C 1
ATOM 4138 O O . PHE A 1 520 ? -9.771 9.522 17.783 1.00 94.56 520 PHE A O 1
ATOM 4145 N N . ALA A 1 521 ? -9.258 7.589 18.807 1.00 92.75 521 ALA A N 1
ATOM 4146 C CA . ALA A 1 521 ? -8.359 7.111 17.760 1.00 92.75 521 ALA A CA 1
ATOM 4147 C C . ALA A 1 521 ? -8.603 5.644 17.361 1.00 92.75 521 ALA A C 1
ATOM 4149 O O . ALA A 1 521 ? -9.288 4.877 18.038 1.00 92.75 521 ALA A O 1
ATOM 4150 N N . ALA A 1 522 ? -8.028 5.263 16.227 1.00 92.69 522 ALA A N 1
ATOM 4151 C CA . ALA A 1 522 ? -7.954 3.919 15.681 1.00 92.69 522 ALA A CA 1
ATOM 4152 C C . ALA A 1 522 ? -6.530 3.647 15.166 1.00 92.69 522 ALA A C 1
ATOM 4154 O O . ALA A 1 522 ? -5.902 4.554 14.609 1.00 92.69 522 ALA A O 1
ATOM 4155 N N . PRO A 1 523 ? -6.016 2.415 15.302 1.00 91.12 523 PRO A N 1
ATOM 4156 C CA . PRO A 1 523 ? -4.787 2.008 14.635 1.00 91.12 523 PRO A CA 1
ATOM 4157 C C . PRO A 1 523 ? -4.991 1.951 13.115 1.00 91.12 523 PRO A C 1
ATOM 4159 O O . PRO A 1 523 ? -6.046 1.536 12.632 1.00 91.12 523 PRO A O 1
ATOM 4162 N N . VAL A 1 524 ? -3.969 2.360 12.365 1.00 89.06 524 VAL A N 1
ATOM 4163 C CA . VAL A 1 524 ? -4.019 2.614 10.905 1.00 89.06 524 VAL A CA 1
ATOM 4164 C C . VAL A 1 524 ? -3.033 1.769 10.093 1.00 89.06 524 VAL A C 1
ATOM 4166 O O . VAL A 1 524 ? -3.070 1.768 8.866 1.00 89.06 524 VAL A O 1
ATOM 4169 N N . ASN A 1 525 ? -2.188 1.006 10.780 1.00 88.44 525 ASN A N 1
ATOM 4170 C CA . ASN A 1 525 ? -1.256 0.012 10.250 1.00 88.44 525 ASN A CA 1
ATOM 4171 C C . ASN A 1 525 ? -1.055 -1.082 11.321 1.00 88.44 525 ASN A C 1
ATOM 4173 O O . ASN A 1 525 ? -1.441 -0.899 12.481 1.00 88.44 525 ASN A O 1
ATOM 4177 N N . SER A 1 526 ? -0.437 -2.219 10.993 1.00 88.31 526 SER A N 1
ATOM 4178 C CA . SER A 1 526 ? -0.232 -3.273 12.001 1.00 88.31 526 SER A CA 1
ATOM 4179 C C . SER A 1 526 ? 0.762 -2.877 13.100 1.00 88.31 526 SER A C 1
ATOM 4181 O O . SER A 1 526 ? 0.647 -3.360 14.228 1.00 88.31 526 SER A O 1
ATOM 4183 N N . TYR A 1 527 ? 1.678 -1.950 12.795 1.00 86.31 527 TYR A N 1
ATOM 4184 C CA . TYR A 1 527 ? 2.617 -1.351 13.749 1.00 86.31 527 TYR A CA 1
ATOM 4185 C C . TYR A 1 527 ? 1.906 -0.642 14.917 1.00 86.31 527 TYR A C 1
ATOM 4187 O O . TYR A 1 527 ? 2.312 -0.807 16.066 1.00 86.31 527 TYR A O 1
ATOM 4195 N N . SER A 1 528 ? 0.817 0.086 14.642 1.00 88.38 528 SER A N 1
ATOM 4196 C CA . SER A 1 528 ? -0.035 0.736 15.653 1.00 88.38 528 SER A CA 1
ATOM 4197 C C . SER A 1 528 ? -1.119 -0.188 16.222 1.00 88.38 528 SER A C 1
ATOM 4199 O O . SER A 1 528 ? -1.509 -0.040 17.380 1.00 88.38 528 SER A O 1
ATOM 4201 N N . MET A 1 529 ? -1.573 -1.194 15.465 1.00 90.81 529 MET A N 1
ATOM 4202 C CA . MET A 1 529 ? -2.557 -2.175 15.951 1.00 90.81 529 MET A CA 1
ATOM 4203 C C . MET A 1 529 ? -2.025 -3.006 17.127 1.00 90.81 529 MET A C 1
ATOM 4205 O O . MET A 1 529 ? -2.764 -3.251 18.078 1.00 90.81 529 MET A O 1
ATOM 4209 N N . ALA A 1 530 ? -0.757 -3.425 17.102 1.00 87.50 530 ALA A N 1
ATOM 4210 C CA . ALA A 1 530 ? -0.173 -4.227 18.181 1.00 87.50 530 ALA A CA 1
ATOM 4211 C C . ALA A 1 530 ? -0.227 -3.543 19.575 1.00 87.50 530 ALA A C 1
ATOM 4213 O O . ALA A 1 530 ? -0.780 -4.151 20.498 1.00 87.50 530 ALA A O 1
ATOM 4214 N N . PRO A 1 531 ? 0.262 -2.299 19.767 1.00 89.50 531 PRO A N 1
ATOM 4215 C CA . PRO A 1 531 ? 0.138 -1.595 21.046 1.00 89.50 531 PRO A CA 1
ATOM 4216 C C . PRO A 1 531 ? -1.308 -1.191 21.377 1.00 89.50 531 PRO A C 1
ATOM 4218 O O . PRO A 1 531 ? -1.689 -1.251 22.545 1.00 89.50 531 PRO A O 1
ATOM 4221 N N . ALA A 1 532 ? -2.155 -0.879 20.388 1.00 92.62 532 ALA A N 1
ATOM 4222 C CA . ALA A 1 532 ? -3.583 -0.640 20.626 1.00 92.62 532 ALA A CA 1
ATOM 4223 C C . ALA A 1 532 ? -4.296 -1.881 21.209 1.00 92.62 532 ALA A C 1
ATOM 4225 O O . ALA A 1 532 ? -5.061 -1.774 22.168 1.00 92.62 532 ALA A O 1
ATOM 4226 N N . VAL A 1 533 ? -3.996 -3.078 20.689 1.00 92.44 533 VAL A N 1
ATOM 4227 C CA . VAL A 1 533 ? -4.467 -4.364 21.238 1.00 92.44 533 VAL A CA 1
ATOM 4228 C C . VAL A 1 533 ? -3.930 -4.606 22.650 1.00 92.44 533 VAL A C 1
ATOM 4230 O O . VAL A 1 533 ? -4.669 -5.091 23.507 1.00 92.44 533 VAL A O 1
ATOM 4233 N N . GLN A 1 534 ? -2.673 -4.244 22.923 1.00 91.56 534 GLN A N 1
ATOM 4234 C CA . GLN A 1 534 ? -2.085 -4.354 24.260 1.00 91.56 534 GLN A CA 1
ATOM 4235 C C . GLN A 1 534 ? -2.794 -3.437 25.273 1.00 91.56 534 GLN A C 1
ATOM 4237 O O . GLN A 1 534 ? -3.142 -3.894 26.362 1.00 91.56 534 GLN A O 1
ATOM 4242 N N . ALA A 1 535 ? -3.082 -2.184 24.905 1.00 94.31 535 ALA A N 1
ATOM 4243 C CA . ALA A 1 535 ? -3.866 -1.257 25.725 1.00 94.31 535 ALA A CA 1
ATOM 4244 C C . ALA A 1 535 ? -5.307 -1.760 25.959 1.00 94.31 535 ALA A C 1
ATOM 4246 O O . ALA A 1 535 ? -5.863 -1.605 27.048 1.00 94.31 535 ALA A O 1
ATOM 4247 N N . ALA A 1 536 ? -5.895 -2.430 24.963 1.00 94.06 536 ALA A N 1
ATOM 4248 C CA . ALA A 1 536 ? -7.233 -3.018 25.024 1.00 94.06 536 ALA A CA 1
ATOM 4249 C C . ALA A 1 536 ? -7.338 -4.344 25.806 1.00 94.06 536 ALA A C 1
ATOM 4251 O O . ALA A 1 536 ? -8.451 -4.816 26.029 1.00 94.06 536 ALA A O 1
ATOM 4252 N N . ALA A 1 537 ? -6.239 -4.949 26.273 1.00 90.69 537 ALA A N 1
ATOM 4253 C CA . ALA A 1 537 ? -6.239 -6.305 26.849 1.00 90.69 537 ALA A CA 1
ATOM 4254 C C . ALA A 1 537 ? -7.221 -6.523 28.030 1.00 90.69 537 ALA A C 1
ATOM 4256 O O . ALA A 1 537 ? -7.697 -7.640 28.257 1.00 90.69 537 ALA A O 1
ATOM 4257 N N . ASN A 1 538 ? -7.561 -5.457 28.763 1.00 89.44 538 ASN A N 1
ATOM 4258 C CA . ASN A 1 538 ? -8.461 -5.484 29.923 1.00 89.44 538 ASN A CA 1
ATOM 4259 C C . ASN A 1 538 ? -9.910 -5.046 29.622 1.00 89.44 538 ASN A C 1
ATOM 4261 O O . ASN A 1 538 ? -10.717 -4.940 30.548 1.00 89.44 538 ASN A O 1
ATOM 4265 N N . ALA A 1 539 ? -10.257 -4.804 28.356 1.00 91.38 539 ALA A N 1
ATOM 4266 C CA . ALA A 1 539 ? -11.593 -4.408 27.922 1.00 91.38 539 ALA A CA 1
ATOM 4267 C C . ALA A 1 539 ? -12.078 -5.327 26.796 1.00 91.38 539 ALA A C 1
ATOM 4269 O O . ALA A 1 539 ? -11.443 -5.426 25.754 1.00 91.38 539 ALA A O 1
ATOM 4270 N N . ASP A 1 540 ? -13.222 -5.988 26.981 1.00 89.44 540 ASP A N 1
ATOM 4271 C CA . ASP A 1 540 ? -13.695 -7.004 26.027 1.00 89.44 540 ASP A CA 1
ATOM 4272 C C . ASP A 1 540 ? -14.045 -6.409 24.650 1.00 89.44 540 ASP A C 1
ATOM 4274 O O . ASP A 1 540 ? -13.954 -7.085 23.621 1.00 89.44 540 ASP A O 1
ATOM 4278 N N . ARG A 1 541 ? -14.447 -5.131 24.642 1.00 91.81 541 ARG A N 1
ATOM 4279 C CA . ARG A 1 541 ? -14.895 -4.362 23.478 1.00 91.81 541 ARG A CA 1
ATOM 4280 C C . ARG A 1 541 ? -14.442 -2.914 23.608 1.00 91.81 541 ARG A C 1
ATOM 4282 O O . ARG A 1 541 ? -14.787 -2.245 24.588 1.00 91.81 541 ARG A O 1
ATOM 4289 N N . VAL A 1 542 ? -13.706 -2.426 22.615 1.00 95.56 542 VAL A N 1
ATOM 4290 C CA . VAL A 1 542 ? -13.191 -1.054 22.583 1.00 95.56 542 VAL A CA 1
ATOM 4291 C C . VAL A 1 542 ? -13.604 -0.374 21.280 1.00 95.56 542 VAL A C 1
ATOM 4293 O O . VAL A 1 542 ? -13.191 -0.793 20.204 1.00 95.56 542 VAL A O 1
ATOM 4296 N N . LEU A 1 543 ? -14.436 0.660 21.365 1.00 95.56 543 LEU A N 1
ATOM 4297 C CA . LEU A 1 543 ? -14.783 1.536 20.249 1.00 95.56 543 LEU A CA 1
ATOM 4298 C C . LEU A 1 543 ? -13.518 2.237 19.733 1.00 95.56 543 LEU A C 1
ATOM 4300 O O . LEU A 1 543 ? -12.744 2.774 20.529 1.00 95.56 543 LEU A O 1
ATOM 4304 N N . VAL A 1 544 ? -13.331 2.257 18.412 1.00 94.94 544 VAL A N 1
ATOM 4305 C CA . VAL A 1 544 ? -12.198 2.923 17.749 1.00 94.94 544 VAL A CA 1
ATOM 4306 C C . VAL A 1 544 ? -12.698 3.958 16.742 1.00 94.94 544 VAL A C 1
ATOM 4308 O O . VAL A 1 544 ? -13.794 3.817 16.199 1.00 94.94 544 VAL A O 1
ATOM 4311 N N . ASN A 1 545 ? -11.891 4.984 16.464 1.00 93.44 545 ASN A N 1
ATOM 4312 C CA . ASN A 1 545 ? -12.215 6.034 15.490 1.00 93.44 545 ASN A CA 1
ATOM 4313 C C . ASN A 1 545 ? -12.028 5.542 14.041 1.00 93.44 545 ASN A C 1
ATOM 4315 O O . ASN A 1 545 ? -11.122 5.967 13.324 1.00 93.44 545 ASN A O 1
ATOM 4319 N N . ASN A 1 546 ? -12.860 4.574 13.658 1.00 92.50 546 ASN A N 1
ATOM 4320 C CA . ASN A 1 546 ? -13.034 4.059 12.307 1.00 92.50 546 ASN A CA 1
ATOM 4321 C C . ASN A 1 546 ? -14.548 3.949 12.066 1.00 92.50 546 ASN A C 1
ATOM 4323 O O . ASN A 1 546 ? -15.207 3.050 12.599 1.00 92.50 546 ASN A O 1
ATOM 4327 N N . ILE A 1 547 ? -15.096 4.931 11.355 1.00 89.50 547 ILE A N 1
ATOM 4328 C CA . ILE A 1 547 ? -16.531 5.222 11.239 1.00 89.50 547 ILE A CA 1
ATOM 4329 C C . ILE A 1 547 ? -16.938 5.089 9.767 1.00 89.50 547 ILE A C 1
ATOM 4331 O O . ILE A 1 547 ? -16.143 5.383 8.876 1.00 89.50 547 ILE A O 1
ATOM 4335 N N . TYR A 1 548 ? -18.147 4.603 9.495 1.00 89.25 548 TYR A N 1
ATOM 4336 C CA . TYR A 1 548 ? -18.673 4.458 8.139 1.00 89.25 548 TYR A CA 1
ATOM 4337 C C . TYR A 1 548 ? -19.529 5.670 7.764 1.00 89.25 548 TYR A C 1
ATOM 4339 O O . TYR A 1 548 ? -20.652 5.815 8.248 1.00 89.25 548 TYR A O 1
ATOM 4347 N N . GLU A 1 549 ? -19.001 6.513 6.882 1.00 84.19 549 GLU A N 1
ATOM 4348 C CA . GLU A 1 549 ? -19.586 7.786 6.449 1.00 84.19 549 GLU A CA 1
ATOM 4349 C C . GLU A 1 549 ? -19.443 7.914 4.924 1.00 84.19 549 GLU A C 1
ATOM 4351 O O . GLU A 1 549 ? -18.482 7.413 4.342 1.00 84.19 549 GLU A O 1
ATOM 4356 N N . ASP A 1 550 ? -20.420 8.529 4.250 1.00 82.56 550 ASP A N 1
ATOM 4357 C CA . ASP A 1 550 ? -20.421 8.763 2.792 1.00 82.56 550 ASP A CA 1
ATOM 4358 C C . ASP A 1 550 ? -20.066 7.535 1.920 1.00 82.56 550 ASP A C 1
ATOM 4360 O O . ASP A 1 550 ? -19.463 7.636 0.850 1.00 82.56 550 ASP A O 1
ATOM 4364 N N . GLY A 1 551 ? -20.457 6.339 2.376 1.00 81.81 551 GLY A N 1
ATOM 4365 C CA . GLY A 1 551 ? -20.210 5.077 1.674 1.00 81.81 551 GLY A CA 1
ATOM 4366 C C . GLY A 1 551 ? -18.817 4.470 1.887 1.00 81.81 551 GLY A C 1
ATOM 4367 O O . GLY A 1 551 ? -18.474 3.502 1.208 1.00 81.81 551 GLY A O 1
ATOM 4368 N N . GLN A 1 552 ? -18.002 5.010 2.799 1.00 85.94 552 GLN A N 1
ATOM 4369 C CA . GLN A 1 552 ? -16.637 4.546 3.061 1.00 85.94 552 GLN A CA 1
ATOM 4370 C C . GLN A 1 552 ? -16.332 4.445 4.559 1.00 85.94 552 GLN A C 1
ATOM 4372 O O . GLN A 1 552 ? -16.899 5.155 5.382 1.00 85.94 552 GLN A O 1
ATOM 4377 N N . TRP A 1 553 ? -15.383 3.579 4.919 1.00 88.56 553 TRP A N 1
ATOM 4378 C CA . TRP A 1 553 ? -14.781 3.587 6.253 1.00 88.56 553 TRP A CA 1
ATOM 4379 C C . TRP A 1 553 ? -13.703 4.678 6.329 1.00 88.56 553 TRP A C 1
ATOM 4381 O O . TRP A 1 553 ? -12.813 4.742 5.475 1.00 88.56 553 TRP A O 1
ATOM 4391 N N . VAL A 1 554 ? -13.800 5.545 7.336 1.00 86.62 554 VAL A N 1
ATOM 4392 C CA . VAL A 1 554 ? -12.952 6.724 7.551 1.00 86.62 554 VAL A CA 1
ATOM 4393 C C . VAL A 1 554 ? -12.333 6.653 8.943 1.00 86.62 554 VAL A C 1
ATOM 4395 O O . VAL A 1 554 ? -13.027 6.421 9.931 1.00 86.62 554 VAL A O 1
ATOM 4398 N N . VAL A 1 555 ? -11.020 6.881 9.025 1.00 87.50 555 VAL A N 1
ATOM 4399 C CA . VAL A 1 555 ? -10.248 6.824 10.275 1.00 87.50 555 VAL A CA 1
ATOM 4400 C C . VAL A 1 555 ? -9.818 8.200 10.784 1.00 87.50 555 VAL A C 1
ATOM 4402 O O . VAL A 1 555 ? -9.491 9.095 9.999 1.00 87.50 555 VAL A O 1
ATOM 4405 N N . ASN A 1 556 ? -9.741 8.328 12.113 1.00 74.88 556 ASN A N 1
ATOM 4406 C CA . ASN A 1 556 ? -8.971 9.343 12.853 1.00 74.88 556 ASN A CA 1
ATOM 4407 C C . ASN A 1 556 ? -9.221 10.825 12.509 1.00 74.88 556 ASN A C 1
ATOM 4409 O O . ASN A 1 556 ? -8.372 11.655 12.825 1.00 74.88 556 ASN A O 1
ATOM 4413 N N . GLN A 1 557 ? -10.336 11.169 11.856 1.00 60.69 557 GLN A N 1
ATOM 4414 C CA . GLN A 1 557 ? -10.549 12.493 11.251 1.00 60.69 557 GLN A CA 1
ATOM 4415 C C . GLN A 1 557 ? -9.360 12.957 10.374 1.00 60.69 557 GLN A C 1
ATOM 4417 O O . GLN A 1 557 ? -8.836 14.053 10.538 1.00 60.69 557 GLN A O 1
ATOM 4422 N N . LYS A 1 558 ? -8.949 12.124 9.402 1.00 61.62 558 LYS A N 1
ATOM 4423 C CA . LYS A 1 558 ? -8.089 12.523 8.261 1.00 61.62 558 LYS A CA 1
ATOM 4424 C C . LYS A 1 558 ? -6.788 13.262 8.649 1.00 61.62 558 LYS A C 1
ATOM 4426 O O . LYS A 1 558 ? -6.501 14.320 8.097 1.00 61.62 558 LYS A O 1
ATOM 4431 N N . ARG A 1 559 ? -5.953 12.683 9.525 1.00 51.66 559 ARG A N 1
ATOM 4432 C CA . ARG A 1 559 ? -4.643 13.242 9.958 1.00 51.66 559 ARG A CA 1
ATOM 4433 C C . ARG A 1 559 ? -3.541 13.311 8.875 1.00 51.66 559 ARG A C 1
ATOM 4435 O O . ARG A 1 559 ? -2.359 13.288 9.202 1.00 51.66 559 ARG A O 1
ATOM 4442 N N . GLY A 1 560 ? -3.900 13.413 7.596 1.00 40.53 560 GLY A N 1
ATOM 4443 C CA . GLY A 1 560 ? -2.933 13.692 6.538 1.00 40.53 560 GLY A CA 1
ATOM 4444 C C . GLY A 1 560 ? -2.501 15.155 6.605 1.00 40.53 560 GLY A C 1
ATOM 4445 O O . GLY A 1 560 ? -3.322 16.037 6.377 1.00 40.53 560 GLY A O 1
ATOM 4446 N N . LEU A 1 561 ? -1.232 15.395 6.947 1.00 38.00 561 LEU A N 1
ATOM 4447 C CA . LEU A 1 561 ? -0.575 16.707 6.941 1.00 38.00 561 LEU A CA 1
ATOM 4448 C C . LEU A 1 561 ? -1.397 17.889 7.499 1.00 38.00 561 LEU A C 1
ATOM 4450 O O . LEU A 1 561 ? -1.455 18.963 6.896 1.00 38.00 561 LEU A O 1
ATOM 4454 N N . THR A 1 562 ? -1.849 17.790 8.754 1.00 36.09 562 THR A N 1
ATOM 4455 C CA . THR A 1 562 ? -1.734 18.985 9.607 1.00 36.09 562 THR A CA 1
ATOM 4456 C C . THR A 1 562 ? -0.247 19.158 9.896 1.00 36.09 562 THR A C 1
ATOM 4458 O O . THR A 1 562 ? 0.276 18.590 10.852 1.00 36.09 562 THR A O 1
ATOM 4461 N N . LEU A 1 563 ? 0.454 19.870 9.008 1.00 33.34 563 LEU A N 1
ATOM 4462 C CA . LEU A 1 563 ? 1.865 20.211 9.178 1.00 33.34 563 LEU A CA 1
ATOM 4463 C C . LEU A 1 563 ? 2.056 20.838 10.562 1.00 33.34 563 LEU A C 1
ATOM 4465 O O . LEU A 1 563 ? 1.580 21.948 10.813 1.00 33.34 563 LEU A O 1
ATOM 4469 N N . VAL A 1 564 ? 2.749 20.121 11.449 1.00 30.14 564 VAL A N 1
ATOM 4470 C CA . VAL A 1 564 ? 3.266 20.702 12.688 1.00 30.14 564 VAL A CA 1
ATOM 4471 C C . VAL A 1 564 ? 4.188 21.847 12.269 1.00 30.14 564 VAL A C 1
ATOM 4473 O O . VAL A 1 564 ? 5.116 21.637 11.485 1.00 30.14 564 VAL A O 1
ATOM 4476 N N . LYS A 1 565 ? 3.856 23.058 12.723 1.00 26.38 565 LYS A N 1
ATOM 4477 C CA . LYS A 1 565 ? 4.673 24.261 12.531 1.00 26.38 565 LYS A CA 1
ATOM 4478 C C . LYS A 1 565 ? 5.914 24.232 13.413 1.00 26.38 565 LYS A C 1
ATOM 4480 O O . LYS A 1 565 ? 5.778 23.769 14.565 1.00 26.38 565 LYS A O 1
#

Solvent-accessible surface area (backbone atoms only — not comparable to full-atom values): 32453 Å² total; per-residue (Å²): 133,87,83,88,88,78,91,87,82,83,90,84,88,83,90,78,92,79,81,91,79,90,75,86,81,86,85,55,74,63,52,32,47,93,79,71,46,75,66,80,79,72,88,66,89,77,90,72,91,82,89,83,83,61,47,34,34,36,43,50,74,86,62,78,82,58,67,73,52,95,93,50,88,69,80,92,79,81,80,96,71,88,79,65,77,49,80,42,78,49,100,80,83,43,61,35,57,42,64,65,67,80,62,92,97,53,52,56,54,54,55,52,54,79,88,54,101,56,85,50,66,30,50,46,30,62,44,94,88,54,78,88,82,74,100,55,52,44,33,43,48,61,66,64,56,66,56,39,27,53,42,46,49,51,46,48,59,43,20,28,37,36,24,48,21,64,24,67,37,44,22,28,33,44,29,73,40,10,38,60,82,33,77,89,32,50,85,61,34,32,18,55,39,44,58,63,50,41,47,66,50,39,39,33,30,41,25,43,34,36,32,50,37,84,94,70,78,44,47,25,51,32,85,37,45,85,70,84,91,58,100,62,80,31,64,65,52,57,102,79,48,54,42,46,64,60,62,40,41,48,55,34,54,46,48,66,59,45,49,77,81,40,84,82,57,61,37,37,39,38,36,50,72,50,47,88,82,44,46,69,58,54,51,53,45,45,52,71,49,42,40,79,37,45,46,27,38,63,54,47,23,54,50,31,44,76,72,75,40,80,63,44,75,43,42,50,28,65,55,46,24,52,49,60,44,42,73,73,68,19,32,29,44,37,34,24,52,64,63,78,47,71,86,44,62,49,44,32,32,30,21,69,85,71,43,51,24,58,48,72,44,57,40,61,53,71,76,42,94,54,31,93,82,47,71,49,69,92,40,80,85,53,42,43,41,28,34,35,30,24,38,71,30,88,92,52,67,66,87,20,72,74,43,59,64,58,45,64,69,46,44,68,40,73,52,19,27,55,16,34,48,58,50,52,81,76,45,57,50,61,54,54,71,61,61,53,58,34,93,84,36,73,51,62,69,91,38,97,63,31,41,60,42,31,27,39,29,49,97,70,64,20,28,40,42,36,73,56,67,87,83,42,87,37,26,38,31,20,31,32,73,87,43,59,74,67,48,50,47,40,63,47,80,47,93,77,60,50,78,92,48,45,66,64,40,42,27,48,55,23,24,74,76,75,33,88,57,25,32,42,26,51,64,43,39,46,41,26,35,54,41,44,47,61,43,34,69,90,38,71,32,27,39,33,31,36,33,53,52,99,91,38,71,48,44,52,84,64,67,47,68,76,71,82,127

Foldseek 3Di:
DDDDDDDDDDDDDDDDDDDDDPDDDPAAWFWAWPVRDRPPPPPDPDPDDDDDAQAEEAEAAPGDHQDDDPPDGDDDDDDDDPWDWDWDDDPVGWIWIWGWDDDPDFTWTFTDTPPDPDTRTYGYDNDLQPDDPPDHTYTYTFFRQVLLQVLLVQLCQLQQLAQLLQAAFEAADLQQLECQVHDLSVVWGQADDHPLLCVSSRGAEYEFEWEQDPVQNAIFGWPFDDPDPDPDDGVTDDPPGHGPLVNLLSVLVSCVVCCVPDLLAAHEYEYDYDNVLVLVRVLVSCCPRPVQQFCWLVNQQVLCVVVVHHRDSAAQSNAAGSVSCSVSSHHYQYEYEDCSCVPHGGYHQHHPVRHGPDAEDFLVCLVPPCCVVCVCVVPVVSRYAAEYEADCTPVDDNPGADDLNSLVSPQLDSHHYDHHGHDDSRRSNSSSQRQEADRPPPDDPVDPQFAQFWKQFLVRLYIYTSDDVQPDWAKFWKAQQVDDLLDRTAIGTDPDADPVPRQVSSQCRQCVPPHDRIHRFDDSGSNNSVSNSVNCNPTRIYTGQFGHDPNGTDGDVSNRDPPDD